Protein AF-0000000075082972 (afdb_homodimer)

Radius of gyration: 26.46 Å; Cα contacts (8 Å, |Δi|>4): 1245; chains: 2; bounding box: 58×91×68 Å

Structure (mmCIF, N/CA/C/O backbone):
data_AF-0000000075082972-model_v1
#
loop_
_entity.id
_entity.type
_entity.pdbx_description
1 polymer 'Serine hydrolase-like protein isoform X2'
#
loop_
_atom_site.group_PDB
_atom_site.id
_atom_site.type_symbol
_atom_site.label_atom_id
_atom_site.label_alt_id
_atom_site.label_comp_id
_atom_site.label_asym_id
_atom_site.label_entity_id
_atom_site.label_seq_id
_atom_site.pdbx_PDB_ins_code
_atom_site.Cartn_x
_atom_site.Cartn_y
_atom_site.Cartn_z
_atom_site.occupancy
_atom_site.B_iso_or_equiv
_atom_site.auth_seq_id
_atom_site.auth_comp_id
_atom_site.auth_asym_id
_atom_site.auth_atom_id
_atom_site.pdbx_PDB_model_num
ATOM 1 N N . MET A 1 1 ? 4.68 -46.594 -18.609 1 27.77 1 MET A N 1
ATOM 2 C CA . MET A 1 1 ? 5.586 -45.719 -17.891 1 27.77 1 MET A CA 1
ATOM 3 C C . MET A 1 1 ? 5.645 -44.344 -18.531 1 27.77 1 MET A C 1
ATOM 5 O O . MET A 1 1 ? 6.328 -44.156 -19.547 1 27.77 1 MET A O 1
ATOM 9 N N . LYS A 1 2 ? 4.516 -43.719 -18.75 1 38.09 2 LYS A N 1
ATOM 10 C CA . LYS A 1 2 ? 4.359 -42.625 -19.703 1 38.09 2 LYS A CA 1
ATOM 11 C C . LYS A 1 2 ? 5.422 -41.562 -19.5 1 38.09 2 LYS A C 1
ATOM 13 O O . LYS A 1 2 ? 5.734 -41.188 -18.359 1 38.09 2 LYS A O 1
ATOM 18 N N . GLY A 1 3 ? 6.414 -41.562 -20.266 1 37.41 3 GLY A N 1
ATOM 19 C CA . GLY A 1 3 ? 7.621 -40.75 -20.172 1 37.41 3 GLY A CA 1
ATOM 20 C C . GLY A 1 3 ? 7.363 -39.344 -19.656 1 37.41 3 GLY A C 1
ATOM 21 O O . GLY A 1 3 ? 6.531 -38.625 -20.203 1 37.41 3 GLY A O 1
ATOM 22 N N . ALA A 1 4 ? 7.23 -39.188 -18.344 1 42.59 4 ALA A N 1
ATOM 23 C CA . ALA A 1 4 ? 7.227 -37.844 -17.812 1 42.59 4 ALA A CA 1
ATOM 24 C C . ALA A 1 4 ? 8.016 -36.906 -18.703 1 42.59 4 ALA A C 1
ATOM 26 O O . ALA A 1 4 ? 9.219 -37.062 -18.906 1 42.59 4 ALA A O 1
ATOM 27 N N . LEU A 1 5 ? 7.562 -36.594 -19.891 1 46.28 5 LEU A N 1
ATOM 28 C CA . LEU A 1 5 ? 8.211 -35.75 -20.891 1 46.28 5 LEU A CA 1
ATOM 29 C C . LEU A 1 5 ? 9.031 -34.656 -20.203 1 46.28 5 LEU A C 1
ATOM 31 O O . LEU A 1 5 ? 8.484 -33.812 -19.453 1 46.28 5 LEU A O 1
ATOM 35 N N . ARG A 1 6 ? 10.211 -35.094 -19.703 1 58.44 6 ARG A N 1
ATOM 36 C CA . ARG A 1 6 ? 11.242 -34.25 -19.109 1 58.44 6 ARG A CA 1
ATOM 37 C C . ARG A 1 6 ? 11.508 -33.031 -20 1 58.44 6 ARG A C 1
ATOM 39 O O . ARG A 1 6 ? 12.164 -33.125 -21.031 1 58.44 6 ARG A O 1
ATOM 46 N N . LEU A 1 7 ? 10.453 -32.125 -20.141 1 69 7 LEU A N 1
ATOM 47 C CA . LEU A 1 7 ? 10.727 -30.906 -20.875 1 69 7 LEU A CA 1
ATOM 48 C C . LEU A 1 7 ? 12.055 -30.297 -20.453 1 69 7 LEU A C 1
ATOM 50 O O . LEU A 1 7 ? 12.445 -30.391 -19.281 1 69 7 LEU A O 1
ATOM 54 N N . LYS A 1 8 ? 12.867 -30.141 -21.469 1 87.38 8 LYS A N 1
ATOM 55 C CA . LYS A 1 8 ? 14.109 -29.422 -21.203 1 87.38 8 LYS A CA 1
ATOM 56 C C . LYS A 1 8 ? 13.852 -28.141 -20.438 1 87.38 8 LYS A C 1
ATOM 58 O O . LYS A 1 8 ? 12.953 -27.359 -20.781 1 87.38 8 LYS A O 1
ATOM 63 N N . GLU A 1 9 ? 14.469 -28.031 -19.344 1 94.94 9 GLU A N 1
ATOM 64 C CA . GLU A 1 9 ? 14.344 -26.859 -18.5 1 94.94 9 GLU A CA 1
ATOM 65 C C . GLU A 1 9 ? 15.336 -25.766 -18.906 1 94.94 9 GLU A C 1
ATOM 67 O O . GLU A 1 9 ? 16.5 -26.062 -19.188 1 94.94 9 GLU A O 1
ATOM 72 N N . GLN A 1 10 ? 14.891 -24.578 -19.094 1 96.44 10 GLN A N 1
ATOM 73 C CA . GLN A 1 10 ? 15.719 -23.422 -19.422 1 96.44 10 GLN A CA 1
ATOM 74 C C . GLN A 1 10 ? 15.562 -22.328 -18.375 1 96.44 10 GLN A C 1
ATOM 76 O O . GLN A 1 10 ? 14.484 -22.141 -17.812 1 96.44 10 GLN A O 1
ATOM 81 N N . GLU A 1 11 ? 16.672 -21.641 -18.156 1 97.31 11 GLU A N 1
ATOM 82 C CA . GLU A 1 11 ? 16.656 -20.5 -17.25 1 97.31 11 GLU A CA 1
ATOM 83 C C . GLU A 1 11 ? 16.625 -19.172 -18.016 1 97.31 11 GLU A C 1
ATOM 85 O O . GLU A 1 11 ? 17.297 -19.031 -19.047 1 97.31 11 GLU A O 1
ATOM 90 N N . TYR A 1 12 ? 15.82 -18.281 -17.562 1 98.25 12 TYR A N 1
ATOM 91 C CA . TYR A 1 12 ? 15.742 -16.953 -18.141 1 98.25 12 TYR A CA 1
ATOM 92 C C . TYR A 1 12 ? 16.047 -15.883 -17.109 1 98.25 12 TYR A C 1
ATOM 94 O O . TYR A 1 12 ? 15.867 -16.109 -15.906 1 98.25 12 TYR A O 1
ATOM 102 N N . SER A 1 13 ? 16.625 -14.828 -17.516 1 98.5 13 SER A N 1
ATOM 103 C CA . SER A 1 13 ? 16.766 -13.586 -16.766 1 98.5 13 SER A CA 1
ATOM 104 C C . SER A 1 13 ? 16.141 -12.414 -17.5 1 98.5 13 SER A C 1
ATOM 106 O O . SER A 1 13 ? 16.594 -12.047 -18.594 1 98.5 13 SER A O 1
ATOM 108 N N . ILE A 1 14 ? 15.125 -11.875 -16.953 1 98.25 14 ILE A N 1
ATOM 109 C CA . ILE A 1 14 ? 14.359 -10.797 -17.562 1 98.25 14 ILE A CA 1
ATOM 110 C C . ILE A 1 14 ? 14.68 -9.477 -16.875 1 98.25 14 ILE A C 1
ATOM 112 O O . ILE A 1 14 ? 14.586 -9.367 -15.648 1 98.25 14 ILE A O 1
ATOM 116 N N . LYS A 1 15 ? 14.992 -8.484 -17.672 1 95.62 15 LYS A N 1
ATOM 117 C CA . LYS A 1 15 ? 15.359 -7.184 -17.109 1 95.62 15 LYS A CA 1
ATOM 118 C C . LYS A 1 15 ? 14.117 -6.383 -16.719 1 95.62 15 LYS A C 1
ATOM 120 O O . LYS A 1 15 ? 13.125 -6.375 -17.453 1 95.62 15 LYS A O 1
ATOM 125 N N . ALA A 1 16 ? 14.164 -5.805 -15.539 1 93.12 16 ALA A N 1
ATOM 126 C CA . ALA A 1 16 ? 13.18 -4.852 -15.047 1 93.12 16 ALA A CA 1
ATOM 127 C C . ALA A 1 16 ? 13.852 -3.637 -14.422 1 93.12 16 ALA A C 1
ATOM 129 O O . ALA A 1 16 ? 15.039 -3.68 -14.094 1 93.12 16 ALA A O 1
ATOM 130 N N . PRO A 1 17 ? 13.156 -2.498 -14.297 1 88.31 17 PRO A N 1
ATOM 131 C CA . PRO A 1 17 ? 13.781 -1.295 -13.742 1 88.31 17 PRO A CA 1
ATOM 132 C C . PRO A 1 17 ? 14.375 -1.523 -12.359 1 88.31 17 PRO A C 1
ATOM 134 O O . PRO A 1 17 ? 15.359 -0.877 -11.992 1 88.31 17 PRO A O 1
ATOM 137 N N . TRP A 1 18 ? 13.844 -2.48 -11.609 1 90.25 18 TRP A N 1
ATOM 138 C CA . TRP A 1 18 ? 14.297 -2.689 -10.242 1 90.25 18 TRP A CA 1
ATOM 139 C C . TRP A 1 18 ? 15.359 -3.779 -10.18 1 90.25 18 TRP A C 1
ATOM 141 O O . TRP A 1 18 ? 15.938 -4.031 -9.117 1 90.25 18 TRP A O 1
ATOM 151 N N . GLY A 1 19 ? 15.547 -4.48 -11.266 1 93.25 19 GLY A N 1
ATOM 152 C CA . GLY A 1 19 ? 16.516 -5.562 -11.273 1 93.25 19 GLY A CA 1
ATOM 153 C C . GLY A 1 19 ? 16.172 -6.676 -12.242 1 93.25 19 GLY A C 1
ATOM 154 O O . GLY A 1 19 ? 15.5 -6.438 -13.25 1 93.25 19 GLY A O 1
ATOM 155 N N . ASN A 1 20 ? 16.672 -7.867 -11.883 1 97.56 20 ASN A N 1
ATOM 156 C CA . ASN A 1 20 ? 16.453 -9.023 -12.75 1 97.56 20 ASN A CA 1
ATOM 157 C C . ASN A 1 20 ? 15.367 -9.938 -12.195 1 97.56 20 ASN A C 1
ATOM 159 O O . ASN A 1 20 ? 15.305 -10.172 -10.984 1 97.56 20 ASN A O 1
ATOM 163 N N . ILE A 1 21 ? 14.547 -10.375 -13.102 1 98.38 21 ILE A N 1
ATOM 164 C CA . ILE A 1 21 ? 13.547 -11.398 -12.805 1 98.38 21 ILE A CA 1
ATOM 165 C C . ILE A 1 21 ? 14.023 -12.742 -13.352 1 98.38 21 ILE A C 1
ATOM 167 O O . ILE A 1 21 ? 14.148 -12.922 -14.562 1 98.38 21 ILE A O 1
ATOM 171 N N . ALA A 1 22 ? 14.273 -13.648 -12.461 1 98.69 22 ALA A N 1
ATOM 172 C CA . ALA A 1 22 ? 14.664 -15 -12.867 1 98.69 22 ALA A CA 1
ATOM 173 C C . ALA A 1 22 ? 13.438 -15.867 -13.117 1 98.69 22 ALA A C 1
ATOM 175 O O . ALA A 1 22 ? 12.383 -15.656 -12.516 1 98.69 22 ALA A O 1
ATOM 176 N N . ALA A 1 23 ? 13.586 -16.828 -14.031 1 98.69 23 ALA A N 1
ATOM 177 C CA . ALA A 1 23 ? 12.477 -17.719 -14.352 1 98.69 23 ALA A CA 1
ATOM 178 C C . ALA A 1 23 ? 12.992 -19.062 -14.859 1 98.69 23 ALA A C 1
ATOM 180 O O . ALA A 1 23 ? 14.109 -19.156 -15.359 1 98.69 23 ALA A O 1
ATOM 181 N N . LEU A 1 24 ? 12.227 -20.062 -14.641 1 98.25 24 LEU A N 1
ATOM 182 C CA . LEU A 1 24 ? 12.406 -21.375 -15.266 1 98.25 24 LEU A CA 1
ATOM 183 C C . LEU A 1 24 ? 11.352 -21.609 -16.359 1 98.25 24 LEU A C 1
ATOM 185 O O . LEU A 1 24 ? 10.188 -21.25 -16.172 1 98.25 24 LEU A O 1
ATOM 189 N N . ALA A 1 25 ? 11.805 -22.219 -17.422 1 98.31 25 ALA A N 1
ATOM 190 C CA . ALA A 1 25 ? 10.867 -22.453 -18.516 1 98.31 25 ALA A CA 1
ATOM 191 C C . ALA A 1 25 ? 10.945 -23.891 -19 1 98.31 25 ALA A C 1
ATOM 193 O O . ALA A 1 25 ? 11.984 -24.547 -18.875 1 98.31 25 ALA A O 1
ATOM 194 N N . TRP A 1 26 ? 9.844 -24.344 -19.531 1 97.56 26 TRP A N 1
ATOM 195 C CA . TRP A 1 26 ? 9.703 -25.672 -20.125 1 97.56 26 TRP A CA 1
ATOM 196 C C . TRP A 1 26 ? 8.867 -25.609 -21.391 1 97.56 26 TRP A C 1
ATOM 198 O O . TRP A 1 26 ? 7.859 -24.906 -21.453 1 97.56 26 TRP A O 1
ATOM 208 N N . GLY A 1 27 ? 9.305 -26.359 -22.469 1 95.81 27 GLY A N 1
ATOM 209 C CA . GLY A 1 27 ? 8.555 -26.406 -23.703 1 95.81 27 GLY A CA 1
ATOM 210 C C . GLY A 1 27 ? 9.094 -25.469 -24.781 1 95.81 27 GLY A C 1
ATOM 211 O O . GLY A 1 27 ? 10.094 -24.781 -24.562 1 95.81 27 GLY A O 1
ATOM 212 N N . ASP A 1 28 ? 8.469 -25.453 -25.938 1 94.94 28 ASP A N 1
ATOM 213 C CA . ASP A 1 28 ? 8.844 -24.641 -27.078 1 94.94 28 ASP A CA 1
ATOM 214 C C . ASP A 1 28 ? 8.344 -23.203 -26.906 1 94.94 28 ASP A C 1
ATOM 216 O O . ASP A 1 28 ? 7.148 -22.969 -26.734 1 94.94 28 ASP A O 1
ATOM 220 N N . PRO A 1 29 ? 9.242 -22.266 -27 1 95.25 29 PRO A N 1
ATOM 221 C CA . PRO A 1 29 ? 8.852 -20.859 -26.812 1 95.25 29 PRO A CA 1
ATOM 222 C C . PRO A 1 29 ? 7.832 -20.391 -27.844 1 95.25 29 PRO A C 1
ATOM 224 O O . PRO A 1 29 ? 7.219 -19.328 -27.672 1 95.25 29 PRO A O 1
ATOM 227 N N . SER A 1 30 ? 7.684 -21.094 -28.922 1 95.75 30 SER A N 1
ATOM 228 C CA . SER A 1 30 ? 6.711 -20.719 -29.938 1 95.75 30 SER A CA 1
ATOM 229 C C . SER A 1 30 ? 5.309 -21.188 -29.562 1 95.75 30 SER A C 1
ATOM 231 O O . SER A 1 30 ? 4.324 -20.766 -30.172 1 95.75 30 SER A O 1
ATOM 233 N N . ASN A 1 31 ? 5.227 -22.078 -28.562 1 96.19 31 ASN A N 1
ATOM 234 C CA . ASN A 1 31 ? 3.93 -22.562 -28.078 1 96.19 31 ASN A CA 1
ATOM 235 C C . ASN A 1 31 ? 3.203 -21.484 -27.281 1 96.19 31 ASN A C 1
ATOM 237 O O . ASN A 1 31 ? 3.816 -20.516 -26.828 1 96.19 31 ASN A O 1
ATOM 241 N N . PRO A 1 32 ? 1.854 -21.625 -27.141 1 97.06 32 PRO A N 1
ATOM 242 C CA . PRO A 1 32 ? 1.126 -20.672 -26.297 1 97.06 32 PRO A CA 1
ATOM 243 C C . PRO A 1 32 ? 1.699 -20.562 -24.875 1 97.06 32 PRO A C 1
ATOM 245 O O . PRO A 1 32 ? 1.975 -21.594 -24.25 1 97.06 32 PRO A O 1
ATOM 248 N N . PRO A 1 33 ? 1.915 -19.406 -24.453 1 98.25 33 PRO A N 1
ATOM 249 C CA . PRO A 1 33 ? 2.619 -19.219 -23.172 1 98.25 33 PRO A CA 1
ATOM 250 C C . PRO A 1 33 ? 1.703 -19.391 -21.969 1 98.25 33 PRO A C 1
ATOM 252 O O . PRO A 1 33 ? 0.535 -19 -22.016 1 98.25 33 PRO A O 1
ATOM 255 N N . VAL A 1 34 ? 2.234 -19.969 -20.906 1 98.69 34 VAL A N 1
ATOM 256 C CA . VAL A 1 34 ? 1.64 -20.078 -19.578 1 98.69 34 VAL A CA 1
ATOM 257 C C . VAL A 1 34 ? 2.586 -19.484 -18.531 1 98.69 34 VAL A C 1
ATOM 259 O O . VAL A 1 34 ? 3.713 -19.969 -18.359 1 98.69 34 VAL A O 1
ATOM 262 N N . ILE A 1 35 ? 2.195 -18.422 -17.844 1 98.94 35 ILE A N 1
ATOM 263 C CA . ILE A 1 35 ? 2.98 -17.891 -16.734 1 98.94 35 ILE A CA 1
ATOM 264 C C . ILE A 1 35 ? 2.576 -18.578 -15.438 1 98.94 35 ILE A C 1
ATOM 266 O O . ILE A 1 35 ? 1.387 -18.688 -15.125 1 98.94 35 ILE A O 1
ATOM 270 N N . LEU A 1 36 ? 3.543 -19.094 -14.742 1 98.94 36 LEU A N 1
ATOM 271 C CA . LEU A 1 36 ? 3.338 -19.641 -13.406 1 98.94 36 LEU A CA 1
ATOM 272 C C . LEU A 1 36 ? 3.934 -18.734 -12.344 1 98.94 36 LEU A C 1
ATOM 274 O O . LEU A 1 36 ? 5.086 -18.297 -12.453 1 98.94 36 LEU A O 1
ATOM 278 N N . CYS A 1 37 ? 3.135 -18.391 -11.375 1 98.88 37 CYS A N 1
ATOM 279 C CA . CYS A 1 37 ? 3.537 -17.453 -10.32 1 98.88 37 CYS A CA 1
ATOM 280 C C . CYS A 1 37 ? 3.361 -18.078 -8.945 1 98.88 37 CYS A C 1
ATOM 282 O O . CYS A 1 37 ? 2.246 -18.422 -8.555 1 98.88 37 CYS A O 1
ATOM 284 N N . HIS A 1 38 ? 4.434 -18.141 -8.164 1 98.38 38 HIS A N 1
ATOM 285 C CA . HIS A 1 38 ? 4.461 -18.859 -6.895 1 98.38 38 HIS A CA 1
ATOM 286 C C . HIS A 1 38 ? 3.996 -17.969 -5.746 1 98.38 38 HIS A C 1
ATOM 288 O O . HIS A 1 38 ? 3.695 -16.797 -5.949 1 98.38 38 HIS A O 1
ATOM 294 N N . GLY A 1 39 ? 3.865 -18.578 -4.555 1 96.88 39 GLY A N 1
ATOM 295 C CA . GLY A 1 39 ? 3.445 -17.875 -3.354 1 96.88 39 GLY A CA 1
ATOM 296 C C . GLY A 1 39 ? 4.605 -17.297 -2.562 1 96.88 39 GLY A C 1
ATOM 297 O O . GLY A 1 39 ? 5.73 -17.219 -3.066 1 96.88 39 GLY A O 1
ATOM 298 N N . LYS A 1 40 ? 4.301 -16.844 -1.358 1 93.94 40 LYS A N 1
ATOM 299 C CA . LYS A 1 40 ? 5.293 -16.234 -0.479 1 93.94 40 LYS A CA 1
ATOM 300 C C . LYS A 1 40 ? 6.41 -17.219 -0.143 1 93.94 40 LYS A C 1
ATOM 302 O O . LYS A 1 40 ? 6.152 -18.391 0.141 1 93.94 40 LYS A O 1
ATOM 307 N N . LEU A 1 41 ? 7.648 -16.719 -0.149 1 93.5 41 LEU A N 1
ATOM 308 C CA . LEU A 1 41 ? 8.828 -17.453 0.303 1 93.5 41 LEU A CA 1
ATOM 309 C C . LEU A 1 41 ? 8.992 -18.75 -0.473 1 93.5 41 LEU A C 1
ATOM 311 O O . LEU A 1 41 ? 9.312 -19.781 0.109 1 93.5 41 LEU A O 1
ATOM 315 N N . ASP A 1 42 ? 8.656 -18.688 -1.693 1 96.19 42 ASP A N 1
ATOM 316 C CA . ASP A 1 42 ? 8.727 -19.812 -2.613 1 96.19 42 ASP A CA 1
ATOM 317 C C . ASP A 1 42 ? 9.617 -19.5 -3.811 1 96.19 42 ASP A C 1
ATOM 319 O O . ASP A 1 42 ? 10.422 -18.562 -3.764 1 96.19 42 ASP A O 1
ATOM 323 N N . ALA A 1 43 ? 9.609 -20.438 -4.781 1 97.44 43 ALA A N 1
ATOM 324 C CA . ALA A 1 43 ? 10.445 -20.266 -5.965 1 97.44 43 ALA A CA 1
ATOM 325 C C . ALA A 1 43 ? 9.812 -20.906 -7.191 1 97.44 43 ALA A C 1
ATOM 327 O O . ALA A 1 43 ? 8.914 -21.75 -7.062 1 97.44 43 ALA A O 1
ATOM 328 N N . SER A 1 44 ? 10.289 -20.453 -8.305 1 98.12 44 SER A N 1
ATOM 329 C CA . SER A 1 44 ? 9.773 -20.938 -9.578 1 98.12 44 SER A CA 1
ATOM 330 C C . SER A 1 44 ? 9.883 -22.453 -9.688 1 98.12 44 SER A C 1
ATOM 332 O O . SER A 1 44 ? 9.039 -23.109 -10.305 1 98.12 44 SER A O 1
ATOM 334 N N . SER A 1 45 ? 10.875 -23.031 -9.039 1 97.38 45 SER A N 1
ATOM 335 C CA . SER A 1 45 ? 11.148 -24.469 -9.141 1 97.38 45 SER A CA 1
ATOM 336 C C . SER A 1 45 ? 10.07 -25.281 -8.43 1 97.38 45 SER A C 1
ATOM 338 O O . SER A 1 45 ? 9.961 -26.5 -8.648 1 97.38 45 SER A O 1
ATOM 340 N N . GLY A 1 46 ? 9.305 -24.625 -7.629 1 96.75 46 GLY A N 1
ATOM 341 C CA . GLY A 1 46 ? 8.219 -25.297 -6.938 1 96.75 46 GLY A CA 1
ATOM 342 C C . GLY A 1 46 ? 7.152 -25.828 -7.875 1 96.75 46 GLY A C 1
ATOM 343 O O . GLY A 1 46 ? 6.379 -26.719 -7.512 1 96.75 46 GLY A O 1
ATOM 344 N N . PHE A 1 47 ? 7.09 -25.375 -9.094 1 97.81 47 PHE A N 1
ATOM 345 C CA . PHE A 1 47 ? 6.059 -25.781 -10.039 1 97.81 47 PHE A CA 1
ATOM 346 C C . PHE A 1 47 ? 6.516 -26.969 -10.859 1 97.81 47 PHE A C 1
ATOM 348 O O . PHE A 1 47 ? 5.738 -27.531 -11.633 1 97.81 47 PHE A O 1
ATOM 355 N N . ARG A 1 48 ? 7.781 -27.5 -10.688 1 96.25 48 ARG A N 1
ATOM 356 C CA . ARG A 1 48 ? 8.336 -28.609 -11.453 1 96.25 48 ARG A CA 1
ATOM 357 C C . ARG A 1 48 ? 7.418 -29.828 -11.398 1 96.25 48 ARG A C 1
ATOM 359 O O . ARG A 1 48 ? 7.047 -30.391 -12.43 1 96.25 48 ARG A O 1
ATOM 366 N N . PRO A 1 49 ? 7.016 -30.172 -10.188 1 96.38 49 PRO A N 1
ATOM 367 C CA . PRO A 1 49 ? 6.176 -31.359 -10.125 1 96.38 49 PRO A CA 1
ATOM 368 C C . PRO A 1 49 ? 4.879 -31.219 -10.914 1 96.38 49 PRO A C 1
ATOM 370 O O . PRO A 1 49 ? 4.465 -32.156 -11.609 1 96.38 49 PRO A O 1
ATOM 373 N N . LEU A 1 50 ? 4.25 -30.078 -10.859 1 97.81 50 LEU A N 1
ATOM 374 C CA . LEU A 1 50 ? 2.996 -29.859 -11.57 1 97.81 50 LEU A CA 1
ATOM 375 C C . LEU A 1 50 ? 3.229 -29.797 -13.078 1 97.81 50 LEU A C 1
ATOM 377 O O . LEU A 1 50 ? 2.537 -30.469 -13.844 1 97.81 50 LEU A O 1
ATOM 381 N N . VAL A 1 51 ? 4.184 -29 -13.5 1 97.5 51 VAL A N 1
ATOM 382 C CA . VAL A 1 51 ? 4.461 -28.797 -14.914 1 97.5 51 VAL A CA 1
ATOM 383 C C . VAL A 1 51 ? 4.785 -30.125 -15.586 1 97.5 51 VAL A C 1
ATOM 385 O O . VAL A 1 51 ? 4.414 -30.359 -16.734 1 97.5 51 VAL A O 1
ATOM 388 N N . SER A 1 52 ? 5.43 -31.047 -14.867 1 95.5 52 SER A N 1
ATOM 389 C CA . SER A 1 52 ? 5.828 -32.344 -15.414 1 95.5 52 SER A CA 1
ATOM 390 C C . SER A 1 52 ? 4.613 -33.188 -15.797 1 95.5 52 SER A C 1
ATOM 392 O O . SER A 1 52 ? 4.734 -34.156 -16.547 1 95.5 52 SER A O 1
ATOM 394 N N . ARG A 1 53 ? 3.455 -32.75 -15.352 1 96.75 53 ARG A N 1
ATOM 395 C CA . ARG A 1 53 ? 2.24 -33.531 -15.586 1 96.75 53 ARG A CA 1
ATOM 396 C C . ARG A 1 53 ? 1.299 -32.781 -16.531 1 96.75 53 ARG A C 1
ATOM 398 O O . ARG A 1 53 ? 0.226 -33.281 -16.875 1 96.75 53 ARG A O 1
ATOM 405 N N . LEU A 1 54 ? 1.681 -31.594 -17 1 97.38 54 LEU A N 1
ATOM 406 C CA . LEU A 1 54 ? 0.816 -30.766 -17.828 1 97.38 54 LEU A CA 1
ATOM 407 C C . LEU A 1 54 ? 1.1 -30.984 -19.297 1 97.38 54 LEU A C 1
ATOM 409 O O . LEU A 1 54 ? 2.121 -31.578 -19.656 1 97.38 54 LEU A O 1
ATOM 413 N N . PRO A 1 55 ? 0.216 -30.547 -20.188 1 96.31 55 PRO A N 1
ATOM 414 C CA . PRO A 1 55 ? 0.378 -30.766 -21.625 1 96.31 55 PRO A CA 1
ATOM 415 C C . PRO A 1 55 ? 1.657 -30.156 -22.172 1 96.31 55 PRO A C 1
ATOM 417 O O . PRO A 1 55 ? 2.049 -29.062 -21.766 1 96.31 55 PRO A O 1
ATOM 420 N N . THR A 1 56 ? 2.25 -30.766 -23.172 1 95 56 THR A N 1
ATOM 421 C CA . THR A 1 56 ? 3.539 -30.328 -23.703 1 95 56 THR A CA 1
ATOM 422 C C . THR A 1 56 ? 3.348 -29.312 -24.828 1 95 56 THR A C 1
ATOM 424 O O . THR A 1 56 ? 4.324 -28.797 -25.375 1 95 56 THR A O 1
ATOM 427 N N . CYS A 1 57 ? 2.141 -29.016 -25.125 1 95.25 57 CYS A N 1
ATOM 428 C CA . CYS A 1 57 ? 1.868 -28.109 -26.234 1 95.25 57 CYS A CA 1
ATOM 429 C C . CYS A 1 57 ? 1.854 -26.656 -25.75 1 95.25 57 CYS A C 1
ATOM 431 O O . CYS A 1 57 ? 1.366 -25.766 -26.469 1 95.25 57 CYS A O 1
ATOM 433 N N . PHE A 1 58 ? 2.312 -26.422 -24.578 1 96.88 58 PHE A N 1
ATOM 434 C CA . PHE A 1 58 ? 2.42 -25.062 -24.047 1 96.88 58 PHE A CA 1
ATOM 435 C C . PHE A 1 58 ? 3.871 -24.719 -23.734 1 96.88 58 PHE A C 1
ATOM 437 O O . PHE A 1 58 ? 4.727 -25.609 -23.672 1 96.88 58 PHE A O 1
ATOM 444 N N . PHE A 1 59 ? 4.148 -23.422 -23.672 1 97.38 59 PHE A N 1
ATOM 445 C CA . PHE A 1 59 ? 5.387 -22.891 -23.125 1 97.38 59 PHE A CA 1
ATOM 446 C C . PHE A 1 59 ? 5.168 -22.391 -21.703 1 97.38 59 PHE A C 1
ATOM 448 O O . PHE A 1 59 ? 4.516 -21.375 -21.484 1 97.38 59 PHE A O 1
ATOM 455 N N . TYR A 1 60 ? 5.734 -23.172 -20.75 1 98.44 60 TYR A N 1
ATOM 456 C CA . TYR A 1 60 ? 5.566 -22.844 -19.344 1 98.44 60 TYR A CA 1
ATOM 457 C C . TYR A 1 60 ? 6.715 -21.969 -18.859 1 98.44 60 TYR A C 1
ATOM 459 O O . TYR A 1 60 ? 7.883 -22.328 -19.016 1 98.44 60 TYR A O 1
ATOM 467 N N . LEU A 1 61 ? 6.395 -20.812 -18.359 1 98.81 61 LEU A N 1
ATOM 468 C CA . LEU A 1 61 ? 7.375 -19.938 -17.734 1 98.81 61 LEU A CA 1
ATOM 469 C C . LEU A 1 61 ? 7.027 -19.688 -16.266 1 98.81 61 LEU A C 1
ATOM 471 O O . LEU A 1 61 ? 6.066 -18.969 -15.977 1 98.81 61 LEU A O 1
ATOM 475 N N . SER A 1 62 ? 7.82 -20.266 -15.391 1 98.75 62 SER A N 1
ATOM 476 C CA . SER A 1 62 ? 7.668 -20.047 -13.953 1 98.75 62 SER A CA 1
ATOM 477 C C . SER A 1 62 ? 8.609 -18.953 -13.453 1 98.75 62 SER A C 1
ATOM 479 O O . SER A 1 62 ? 9.828 -19.109 -13.516 1 98.75 62 SER A O 1
ATOM 481 N N . ILE A 1 63 ? 8.07 -17.922 -12.922 1 98.88 63 ILE A N 1
ATOM 482 C CA . ILE A 1 63 ? 8.906 -16.781 -12.547 1 98.88 63 ILE A CA 1
ATOM 483 C C . ILE A 1 63 ? 9.234 -16.844 -11.055 1 98.88 63 ILE A C 1
ATOM 485 O O . ILE A 1 63 ? 8.461 -17.391 -10.266 1 98.88 63 ILE A O 1
ATOM 489 N N . ASP A 1 64 ? 10.422 -16.359 -10.703 1 98.69 64 ASP A N 1
ATOM 490 C CA . ASP A 1 64 ? 10.695 -15.969 -9.32 1 98.69 64 ASP A CA 1
ATOM 491 C C . ASP A 1 64 ? 10.227 -14.539 -9.055 1 98.69 64 ASP A C 1
ATOM 493 O O . ASP A 1 64 ? 10.734 -13.594 -9.656 1 98.69 64 ASP A O 1
ATOM 497 N N . LEU A 1 65 ? 9.289 -14.398 -8.195 1 98.31 65 LEU A N 1
ATOM 498 C CA . LEU A 1 65 ? 8.875 -13.055 -7.801 1 98.31 65 LEU A CA 1
ATOM 499 C C . LEU A 1 65 ? 10.039 -12.273 -7.207 1 98.31 65 LEU A C 1
ATOM 501 O O . LEU A 1 65 ? 10.914 -12.852 -6.555 1 98.31 65 LEU A O 1
ATOM 505 N N . PRO A 1 66 ? 10.023 -10.945 -7.406 1 96.25 66 PRO A N 1
ATOM 506 C CA . PRO A 1 66 ? 11.031 -10.164 -6.695 1 96.25 66 PRO A CA 1
ATOM 507 C C . PRO A 1 66 ? 11.109 -10.5 -5.211 1 96.25 66 PRO A C 1
ATOM 509 O O . PRO A 1 66 ? 10.078 -10.609 -4.543 1 96.25 66 PRO A O 1
ATOM 512 N N . GLY A 1 67 ? 12.344 -10.688 -4.785 1 95 67 GLY A N 1
ATOM 513 C CA . GLY A 1 67 ? 12.531 -11.023 -3.381 1 95 67 GLY A CA 1
ATOM 514 C C . GLY A 1 67 ? 12.477 -12.523 -3.117 1 95 67 GLY A C 1
ATOM 515 O O . GLY A 1 67 ? 12.602 -12.953 -1.971 1 95 67 GLY A O 1
ATOM 516 N N . ASN A 1 68 ? 12.312 -13.305 -4.148 1 96.56 68 ASN A N 1
ATOM 517 C CA . ASN A 1 68 ? 12.266 -14.758 -4.027 1 96.56 68 ASN A CA 1
ATOM 518 C C . ASN A 1 68 ? 13.164 -15.438 -5.059 1 96.56 68 ASN A C 1
ATOM 520 O O . ASN A 1 68 ? 13.484 -14.844 -6.09 1 96.56 68 ASN A O 1
ATOM 524 N N . GLY A 1 69 ? 13.523 -16.672 -4.719 1 96.5 69 GLY A N 1
ATOM 525 C CA . GLY A 1 69 ? 14.328 -17.438 -5.656 1 96.5 69 GLY A CA 1
ATOM 526 C C . GLY A 1 69 ? 15.609 -16.734 -6.059 1 96.5 69 GLY A C 1
ATOM 527 O O . GLY A 1 69 ? 16.375 -16.297 -5.199 1 96.5 69 GLY A O 1
ATOM 528 N N . LYS A 1 70 ? 15.758 -16.625 -7.375 1 97.31 70 LYS A N 1
ATOM 529 C CA . LYS A 1 70 ? 17 -16.047 -7.887 1 97.31 70 LYS A CA 1
ATOM 530 C C . LYS A 1 70 ? 16.75 -14.648 -8.453 1 97.31 70 LYS A C 1
ATOM 532 O O . LYS A 1 70 ? 17.656 -14.062 -9.062 1 97.31 70 LYS A O 1
ATOM 537 N N . SER A 1 71 ? 15.531 -14.148 -8.266 1 97.69 71 SER A N 1
ATOM 538 C CA . SER A 1 71 ? 15.234 -12.773 -8.672 1 97.69 71 SER A CA 1
ATOM 539 C C . SER A 1 71 ? 15.844 -11.773 -7.699 1 97.69 71 SER A C 1
ATOM 541 O O . SER A 1 71 ? 16 -12.062 -6.512 1 97.69 71 SER A O 1
ATOM 543 N N . ASP A 1 72 ? 16.141 -10.617 -8.234 1 95.44 72 ASP A N 1
ATOM 544 C CA . ASP A 1 72 ? 16.547 -9.523 -7.359 1 95.44 72 ASP A CA 1
ATOM 545 C C . ASP A 1 72 ? 15.406 -9.078 -6.453 1 95.44 72 ASP A C 1
ATOM 547 O O . ASP A 1 72 ? 14.234 -9.219 -6.809 1 95.44 72 ASP A O 1
ATOM 551 N N . HIS A 1 73 ? 15.836 -8.609 -5.273 1 93.31 73 HIS A N 1
ATOM 552 C CA . HIS A 1 73 ? 14.859 -7.957 -4.406 1 93.31 73 HIS A CA 1
ATOM 553 C C . HIS A 1 73 ? 14.438 -6.605 -4.973 1 93.31 73 HIS A C 1
ATOM 555 O O . HIS A 1 73 ? 15.188 -5.984 -5.73 1 93.31 73 HIS A O 1
ATOM 561 N N . LEU A 1 74 ? 13.188 -6.176 -4.645 1 90 74 LEU A N 1
ATOM 562 C CA . LEU A 1 74 ? 12.922 -4.75 -4.832 1 90 74 LEU A CA 1
ATOM 563 C C . LEU A 1 74 ? 13.867 -3.91 -3.979 1 90 74 LEU A C 1
ATOM 565 O O . LEU A 1 74 ? 14.414 -4.398 -2.984 1 90 74 LEU A O 1
ATOM 569 N N . PRO A 1 75 ? 14.062 -2.709 -4.391 1 86.44 75 PRO A N 1
ATOM 570 C CA . PRO A 1 75 ? 14.961 -1.861 -3.607 1 86.44 75 PRO A CA 1
ATOM 571 C C . PRO A 1 75 ? 14.562 -1.769 -2.139 1 86.44 75 PRO A C 1
ATOM 573 O O . PRO A 1 75 ? 13.367 -1.757 -1.82 1 86.44 75 PRO A O 1
ATOM 576 N N . LYS A 1 76 ? 15.516 -1.599 -1.269 1 82.88 76 LYS A N 1
ATOM 577 C CA . LYS A 1 76 ? 15.328 -1.649 0.178 1 82.88 76 LYS A CA 1
ATOM 578 C C . LYS A 1 76 ? 14.547 -0.435 0.674 1 82.88 76 LYS A C 1
ATOM 580 O O . LYS A 1 76 ? 14.516 0.604 0.01 1 82.88 76 LYS A O 1
ATOM 585 N N . GLY A 1 77 ? 13.938 -0.64 1.944 1 79.25 77 GLY A N 1
ATOM 586 C CA . GLY A 1 77 ? 13.391 0.507 2.652 1 79.25 77 GLY A CA 1
ATOM 587 C C . GLY A 1 77 ? 11.883 0.446 2.814 1 79.25 77 GLY A C 1
ATOM 588 O O . GLY A 1 77 ? 11.375 0.348 3.934 1 79.25 77 GLY A O 1
ATOM 589 N N . VAL A 1 78 ? 11.156 0.434 1.691 1 82.38 78 VAL A N 1
ATOM 590 C CA . VAL A 1 78 ? 9.703 0.492 1.784 1 82.38 78 VAL A CA 1
ATOM 591 C C . VAL A 1 78 ? 9.117 -0.914 1.657 1 82.38 78 VAL A C 1
ATOM 593 O O . VAL A 1 78 ? 9.664 -1.758 0.942 1 82.38 78 VAL A O 1
ATOM 596 N N . ARG A 1 79 ? 8.023 -1.18 2.377 1 84.94 79 ARG A N 1
ATOM 597 C CA . ARG A 1 79 ? 7.371 -2.484 2.373 1 84.94 79 ARG A CA 1
ATOM 598 C C . ARG A 1 79 ? 6.84 -2.824 0.984 1 84.94 79 ARG A C 1
ATOM 600 O O . ARG A 1 79 ? 6.637 -1.935 0.156 1 84.94 79 ARG A O 1
ATOM 607 N N . TYR A 1 80 ? 6.508 -4.312 0.915 1 84.94 80 TYR A N 1
ATOM 608 C CA . TYR A 1 80 ? 5.855 -4.859 -0.269 1 84.94 80 TYR A CA 1
ATOM 609 C C . TYR A 1 80 ? 4.344 -4.883 -0.097 1 84.94 80 TYR A C 1
ATOM 611 O O . TYR A 1 80 ? 3.838 -5.246 0.967 1 84.94 80 TYR A O 1
ATOM 619 N N . THR A 1 81 ? 3.711 -4.406 -1.114 1 91.5 81 THR A N 1
ATOM 620 C CA . THR A 1 81 ? 2.307 -4.793 -1.227 1 91.5 81 THR A CA 1
ATOM 621 C C . THR A 1 81 ? 2.092 -5.707 -2.43 1 91.5 81 THR A C 1
ATOM 623 O O . THR A 1 81 ? 2.963 -5.816 -3.295 1 91.5 81 THR A O 1
ATOM 626 N N . VAL A 1 82 ? 0.987 -6.375 -2.453 1 95.69 82 VAL A N 1
ATOM 627 C CA . VAL A 1 82 ? 0.649 -7.242 -3.576 1 95.69 82 VAL A CA 1
ATOM 628 C C . VAL A 1 82 ? 0.658 -6.438 -4.871 1 95.69 82 VAL A C 1
ATOM 630 O O . VAL A 1 82 ? 1.064 -6.941 -5.922 1 95.69 82 VAL A O 1
ATOM 633 N N . VAL A 1 83 ? 0.283 -5.195 -4.824 1 94.56 83 VAL A N 1
ATOM 634 C CA . VAL A 1 83 ? 0.193 -4.336 -6 1 94.56 83 VAL A CA 1
ATOM 635 C C . VAL A 1 83 ? 1.592 -4.059 -6.547 1 94.56 83 VAL A C 1
ATOM 637 O O . VAL A 1 83 ? 1.779 -3.945 -7.762 1 94.56 83 VAL A O 1
ATOM 640 N N . ASP A 1 84 ? 2.566 -4.008 -5.699 1 92.81 84 ASP A N 1
ATOM 641 C CA . ASP A 1 84 ? 3.941 -3.713 -6.086 1 92.81 84 ASP A CA 1
ATOM 642 C C . ASP A 1 84 ? 4.543 -4.859 -6.895 1 92.81 84 ASP A C 1
ATOM 644 O O . ASP A 1 84 ? 5.582 -4.695 -7.539 1 92.81 84 ASP A O 1
ATOM 648 N N . LEU A 1 85 ? 3.912 -6.004 -6.855 1 95.56 85 LEU A N 1
ATOM 649 C CA . LEU A 1 85 ? 4.457 -7.176 -7.531 1 95.56 85 LEU A CA 1
ATOM 650 C C . LEU A 1 85 ? 3.797 -7.375 -8.891 1 95.56 85 LEU A C 1
ATOM 652 O O . LEU A 1 85 ? 4.285 -8.148 -9.719 1 95.56 85 LEU A O 1
ATOM 656 N N . VAL A 1 86 ? 2.746 -6.637 -9.18 1 96.56 86 VAL A N 1
ATOM 657 C CA . VAL A 1 86 ? 1.958 -6.789 -10.398 1 96.56 86 VAL A CA 1
ATOM 658 C C . VAL A 1 86 ? 2.807 -6.426 -11.617 1 96.56 86 VAL A C 1
ATOM 660 O O . VAL A 1 86 ? 2.756 -7.102 -12.641 1 96.56 86 VAL A O 1
ATOM 663 N N . PRO A 1 87 ? 3.709 -5.414 -11.562 1 94.88 87 PRO A N 1
ATOM 664 C CA . PRO A 1 87 ? 4.531 -5.047 -12.719 1 94.88 87 PRO A CA 1
ATOM 665 C C . PRO A 1 87 ? 5.469 -6.172 -13.156 1 94.88 87 PRO A C 1
ATOM 667 O O . PRO A 1 87 ? 5.957 -6.168 -14.289 1 94.88 87 PRO A O 1
ATOM 670 N N . THR A 1 88 ? 5.715 -7.125 -12.266 1 96.75 88 THR A N 1
ATOM 671 C CA . THR A 1 88 ? 6.535 -8.273 -12.641 1 96.75 88 THR A CA 1
ATOM 672 C C . THR A 1 88 ? 5.934 -9 -13.844 1 96.75 88 THR A C 1
ATOM 674 O O . THR A 1 88 ? 6.648 -9.344 -14.789 1 96.75 88 THR A O 1
ATOM 677 N N . ILE A 1 89 ? 4.625 -9.172 -13.82 1 98.06 89 ILE A N 1
ATOM 678 C CA . ILE A 1 89 ? 3.936 -9.859 -14.906 1 98.06 89 ILE A CA 1
ATOM 679 C C . ILE A 1 89 ? 4.023 -9.023 -16.188 1 98.06 89 ILE A C 1
ATOM 681 O O . ILE A 1 89 ? 4.211 -9.562 -17.281 1 98.06 89 ILE A O 1
ATOM 685 N N . VAL A 1 90 ? 3.938 -7.699 -16.047 1 96.31 90 VAL A N 1
ATOM 686 C CA . VAL A 1 90 ? 4.027 -6.789 -17.172 1 96.31 90 VAL A CA 1
ATOM 687 C C . VAL A 1 90 ? 5.398 -6.926 -17.844 1 96.31 90 VAL A C 1
ATOM 689 O O . VAL A 1 90 ? 5.488 -7.055 -19.062 1 96.31 90 VAL A O 1
ATOM 692 N N . LYS A 1 91 ? 6.441 -6.957 -17.047 1 96.44 91 LYS A N 1
ATOM 693 C CA . LYS A 1 91 ? 7.801 -7.016 -17.578 1 96.44 91 LYS A CA 1
ATOM 694 C C . LYS A 1 91 ? 8.062 -8.359 -18.266 1 96.44 91 LYS A C 1
ATOM 696 O O . LYS A 1 91 ? 8.758 -8.414 -19.281 1 96.44 91 LYS A O 1
ATOM 701 N N . VAL A 1 92 ? 7.504 -9.391 -17.672 1 98.12 92 VAL A N 1
ATOM 702 C CA . VAL A 1 92 ? 7.645 -10.711 -18.266 1 98.12 92 VAL A CA 1
ATOM 703 C C . VAL A 1 92 ? 6.957 -10.742 -19.641 1 98.12 92 VAL A C 1
ATOM 705 O O . VAL A 1 92 ? 7.555 -11.156 -20.625 1 98.12 92 VAL A O 1
ATOM 708 N N . LYS A 1 93 ? 5.715 -10.32 -19.641 1 97.38 93 LYS A N 1
ATOM 709 C CA . LYS A 1 93 ? 4.945 -10.266 -20.891 1 97.38 93 LYS A CA 1
ATOM 710 C C . LYS A 1 93 ? 5.668 -9.445 -21.938 1 97.38 93 LYS A C 1
ATOM 712 O O . LYS A 1 93 ? 5.75 -9.852 -23.109 1 97.38 93 LYS A O 1
ATOM 717 N N . ASP A 1 94 ? 6.203 -8.289 -21.562 1 96 94 ASP A N 1
ATOM 718 C CA . ASP A 1 94 ? 6.895 -7.387 -22.484 1 96 94 ASP A CA 1
ATOM 719 C C . ASP A 1 94 ? 8.164 -8.031 -23.031 1 96 94 ASP A C 1
ATOM 721 O O . ASP A 1 94 ? 8.477 -7.898 -24.219 1 96 94 ASP A O 1
ATOM 725 N N . HIS A 1 95 ? 8.875 -8.68 -22.188 1 97.44 95 HIS A N 1
ATOM 726 C CA . HIS A 1 95 ? 10.133 -9.32 -22.578 1 97.44 95 HIS A CA 1
ATOM 727 C C . HIS A 1 95 ? 9.914 -10.328 -23.703 1 97.44 95 HIS A C 1
ATOM 729 O O . HIS A 1 95 ? 10.672 -10.359 -24.672 1 97.44 95 HIS A O 1
ATOM 735 N N . PHE A 1 96 ? 8.875 -11.117 -23.609 1 98.19 96 PHE A N 1
ATOM 736 C CA . PHE A 1 96 ? 8.625 -12.188 -24.562 1 98.19 96 PHE A CA 1
ATOM 737 C C . PHE A 1 96 ? 7.699 -11.711 -25.672 1 98.19 96 PHE A C 1
ATOM 739 O O . PHE A 1 96 ? 7.371 -12.477 -26.594 1 98.19 96 PHE A O 1
ATOM 746 N N . LYS A 1 97 ? 7.203 -10.445 -25.547 1 97.88 97 LYS A N 1
ATOM 747 C CA . LYS A 1 97 ? 6.297 -9.836 -26.516 1 97.88 97 LYS A CA 1
ATOM 748 C C . LYS A 1 97 ? 5.02 -10.656 -26.656 1 97.88 97 LYS A C 1
ATOM 750 O O . LYS A 1 97 ? 4.562 -10.914 -27.781 1 97.88 97 LYS A O 1
ATOM 755 N N . TRP A 1 98 ? 4.562 -11.125 -25.531 1 98.19 98 TRP A N 1
ATOM 756 C CA . TRP A 1 98 ? 3.309 -11.867 -25.531 1 98.19 98 TRP A CA 1
ATOM 757 C C . TRP A 1 98 ? 2.113 -10.922 -25.547 1 98.19 98 TRP A C 1
ATOM 759 O O . TRP A 1 98 ? 2.088 -9.93 -24.812 1 98.19 98 TRP A O 1
ATOM 769 N N . ASP A 1 99 ? 1.207 -11.156 -26.391 1 96.81 99 ASP A N 1
ATOM 770 C CA . ASP A 1 99 ? -0.059 -10.43 -26.359 1 96.81 99 ASP A CA 1
ATOM 771 C C . ASP A 1 99 ? -1.016 -11.031 -25.328 1 96.81 99 ASP A C 1
ATOM 773 O O . ASP A 1 99 ? -1.623 -10.312 -24.531 1 96.81 99 ASP A O 1
ATOM 777 N N . LYS A 1 100 ? -1.125 -12.375 -25.375 1 97.44 100 LYS A N 1
ATOM 778 C CA . LYS A 1 100 ? -1.998 -13.133 -24.484 1 97.44 100 LYS A CA 1
ATOM 779 C C . LYS A 1 100 ? -1.248 -14.289 -23.844 1 97.44 100 LYS A C 1
ATOM 781 O O . LYS A 1 100 ? -0.259 -14.781 -24.391 1 97.44 100 LYS A O 1
ATOM 786 N N . PHE A 1 101 ? -1.733 -14.719 -22.719 1 98.44 101 PHE A N 1
ATOM 787 C CA . PHE A 1 101 ? -1.14 -15.859 -22.031 1 98.44 101 PHE A CA 1
ATOM 788 C C . PHE A 1 101 ? -2.123 -16.469 -21.031 1 98.44 101 PHE A C 1
ATOM 790 O O . PHE A 1 101 ? -3.131 -15.844 -20.688 1 98.44 101 PHE A O 1
ATOM 797 N N . ILE A 1 102 ? -1.878 -17.703 -20.672 1 98.81 102 ILE A N 1
ATOM 798 C CA . ILE A 1 102 ? -2.547 -18.375 -19.562 1 98.81 102 ILE A CA 1
ATOM 799 C C . ILE A 1 102 ? -1.788 -18.078 -18.266 1 98.81 102 ILE A C 1
ATOM 801 O O . ILE A 1 102 ? -0.565 -17.922 -18.281 1 98.81 102 ILE A O 1
ATOM 805 N N . TYR A 1 103 ? -2.508 -17.969 -17.172 1 98.88 103 TYR A N 1
ATOM 806 C CA . TYR A 1 103 ? -1.88 -17.656 -15.883 1 98.88 103 TYR A CA 1
ATOM 807 C C . TYR A 1 103 ? -2.225 -18.703 -14.836 1 98.88 103 TYR A C 1
ATOM 809 O O . TYR A 1 103 ? -3.396 -19.031 -14.648 1 98.88 103 TYR A O 1
ATOM 817 N N . ILE A 1 104 ? -1.222 -19.281 -14.195 1 98.94 104 ILE A N 1
ATOM 818 C CA . ILE A 1 104 ? -1.389 -20.188 -13.062 1 98.94 104 ILE A CA 1
ATOM 819 C C . ILE A 1 104 ? -0.71 -19.594 -11.828 1 98.94 104 ILE A C 1
ATOM 821 O O . ILE A 1 104 ? 0.514 -19.453 -11.797 1 98.94 104 ILE A O 1
ATOM 825 N N . GLY A 1 105 ? -1.486 -19.266 -10.859 1 98.88 105 GLY A N 1
ATOM 826 C CA . GLY A 1 105 ? -0.959 -18.688 -9.633 1 98.88 105 GLY A CA 1
ATOM 827 C C . GLY A 1 105 ? -1.22 -19.547 -8.406 1 98.88 105 GLY A C 1
ATOM 828 O O . GLY A 1 105 ? -2.283 -20.156 -8.289 1 98.88 105 GLY A O 1
ATOM 829 N N . HIS A 1 106 ? -0.255 -19.609 -7.516 1 98.81 106 HIS A N 1
ATOM 830 C CA . HIS A 1 106 ? -0.425 -20.25 -6.215 1 98.81 106 HIS A CA 1
ATOM 831 C C . HIS A 1 106 ? -0.327 -19.234 -5.086 1 98.81 106 HIS A C 1
ATOM 833 O O . HIS A 1 106 ? 0.586 -18.406 -5.07 1 98.81 106 HIS A O 1
ATOM 839 N N . SER A 1 107 ? -1.271 -19.312 -4.074 1 98.38 107 SER A N 1
ATOM 840 C CA . SER A 1 107 ? -1.176 -18.5 -2.861 1 98.38 107 SER A CA 1
ATOM 841 C C . SER A 1 107 ? -1.027 -17.016 -3.195 1 98.38 107 SER A C 1
ATOM 843 O O . SER A 1 107 ? -1.889 -16.438 -3.857 1 98.38 107 SER A O 1
ATOM 845 N N . LEU A 1 108 ? 0.1 -16.359 -2.961 1 98.25 108 LEU A N 1
ATOM 846 C CA . LEU A 1 108 ? 0.353 -14.953 -3.242 1 98.25 108 LEU A CA 1
ATOM 847 C C . LEU A 1 108 ? 0.318 -14.688 -4.742 1 98.25 108 LEU A C 1
ATOM 849 O O . LEU A 1 108 ? -0.058 -13.594 -5.172 1 98.25 108 LEU A O 1
ATOM 853 N N . GLY A 1 109 ? 0.651 -15.648 -5.52 1 98.75 109 GLY A N 1
ATOM 854 C CA . GLY A 1 109 ? 0.611 -15.492 -6.965 1 98.75 109 GLY A CA 1
ATOM 855 C C . GLY A 1 109 ? -0.786 -15.242 -7.5 1 98.75 109 GLY A C 1
ATOM 856 O O . GLY A 1 109 ? -0.951 -14.68 -8.578 1 98.75 109 GLY A O 1
ATOM 857 N N . VAL A 1 110 ? -1.781 -15.672 -6.73 1 98.88 110 VAL A N 1
ATOM 858 C CA . VAL A 1 110 ? -3.152 -15.57 -7.215 1 98.88 110 VAL A CA 1
ATOM 859 C C . VAL A 1 110 ? -3.615 -14.117 -7.172 1 98.88 110 VAL A C 1
ATOM 861 O O . VAL A 1 110 ? -4.082 -13.578 -8.18 1 98.88 110 VAL A O 1
ATOM 864 N N . PRO A 1 111 ? -3.479 -13.422 -6.02 1 98.75 111 PRO A N 1
ATOM 865 C CA . PRO A 1 111 ? -3.918 -12.023 -6.043 1 98.75 111 PRO A CA 1
ATOM 866 C C . PRO A 1 111 ? -3.088 -11.164 -6.984 1 98.75 111 PRO A C 1
ATOM 868 O O . PRO A 1 111 ? -3.602 -10.195 -7.555 1 98.75 111 PRO A O 1
ATOM 871 N N . ILE A 1 112 ? -1.852 -11.5 -7.219 1 98.56 112 ILE A N 1
ATOM 872 C CA . ILE A 1 112 ? -1.038 -10.781 -8.195 1 98.56 112 ILE A CA 1
ATOM 873 C C . ILE A 1 112 ? -1.649 -10.922 -9.586 1 98.56 112 ILE A C 1
ATOM 875 O O . ILE A 1 112 ? -1.837 -9.938 -10.297 1 98.56 112 ILE A O 1
ATOM 879 N N . GLY A 1 113 ? -2.008 -12.094 -9.938 1 98.75 113 GLY A N 1
ATOM 880 C CA . GLY A 1 113 ? -2.645 -12.344 -11.219 1 98.75 113 GLY A CA 1
ATOM 881 C C . GLY A 1 113 ? -4.016 -11.711 -11.344 1 98.75 113 GLY A C 1
ATOM 882 O O . GLY A 1 113 ? -4.379 -11.203 -12.406 1 98.75 113 GLY A O 1
ATOM 883 N N . LYS A 1 114 ? -4.801 -11.789 -10.266 1 98.69 114 LYS A N 1
ATOM 884 C CA . LYS A 1 114 ? -6.125 -11.172 -10.266 1 98.69 114 LYS A CA 1
ATOM 885 C C . LYS A 1 114 ? -6.027 -9.664 -10.5 1 98.69 114 LYS A C 1
ATOM 887 O O . LYS A 1 114 ? -6.762 -9.109 -11.312 1 98.69 114 LYS A O 1
ATOM 892 N N . ILE A 1 115 ? -5.125 -9 -9.797 1 98.06 115 ILE A N 1
ATOM 893 C CA . ILE A 1 115 ? -4.969 -7.559 -9.953 1 98.06 115 ILE A CA 1
ATOM 894 C C . ILE A 1 115 ? -4.438 -7.238 -11.344 1 98.06 115 ILE A C 1
ATOM 896 O O . ILE A 1 115 ? -4.871 -6.273 -11.977 1 98.06 115 ILE A O 1
ATOM 900 N N . PHE A 1 116 ? -3.506 -8.039 -11.859 1 98.19 116 PHE A N 1
ATOM 901 C CA . PHE A 1 116 ? -3.053 -7.852 -13.234 1 98.19 116 PHE A CA 1
ATOM 902 C C . PHE A 1 116 ? -4.227 -7.922 -14.203 1 98.19 116 PHE A C 1
ATOM 904 O O . PHE A 1 116 ? -4.375 -7.059 -15.07 1 98.19 116 PHE A O 1
ATOM 911 N N . ASN A 1 117 ? -5.031 -8.953 -14.016 1 98.56 117 ASN A N 1
ATOM 912 C CA . ASN A 1 117 ? -6.172 -9.164 -14.898 1 98.56 117 ASN A CA 1
ATOM 913 C C . ASN A 1 117 ? -7.148 -7.992 -14.844 1 98.56 117 ASN A C 1
ATOM 915 O O . ASN A 1 117 ? -7.766 -7.645 -15.852 1 98.56 117 ASN A O 1
ATOM 919 N N . ILE A 1 118 ? -7.289 -7.406 -13.727 1 98 118 ILE A N 1
ATOM 920 C CA . ILE A 1 118 ? -8.148 -6.246 -13.539 1 98 118 ILE A CA 1
ATOM 921 C C . ILE A 1 118 ? -7.512 -5.016 -14.18 1 98 118 ILE A C 1
ATOM 923 O O . ILE A 1 118 ? -8.172 -4.27 -14.906 1 98 118 ILE A O 1
ATOM 927 N N . ALA A 1 119 ? -6.242 -4.82 -13.977 1 96.56 119 ALA A N 1
ATOM 928 C CA . ALA A 1 119 ? -5.508 -3.65 -14.453 1 96.56 119 ALA A CA 1
ATOM 929 C C . ALA A 1 119 ? -5.328 -3.703 -15.969 1 96.56 119 ALA A C 1
ATOM 931 O O . ALA A 1 119 ? -5.324 -2.666 -16.641 1 96.56 119 ALA A O 1
ATOM 932 N N . TYR A 1 120 ? -5.129 -4.902 -16.484 1 96.19 120 TYR A N 1
ATOM 933 C CA . TYR A 1 120 ? -4.855 -5.105 -17.906 1 96.19 120 TYR A CA 1
ATOM 934 C C . TYR A 1 120 ? -5.758 -6.184 -18.484 1 96.19 120 TYR A C 1
ATOM 936 O O . TYR A 1 120 ? -5.285 -7.25 -18.891 1 96.19 120 TYR A O 1
ATOM 944 N N . PRO A 1 121 ? -7.012 -5.863 -18.625 1 97.19 121 PRO A N 1
ATOM 945 C CA . PRO A 1 121 ? -7.957 -6.863 -19.125 1 97.19 121 PRO A CA 1
ATOM 946 C C . PRO A 1 121 ? -7.648 -7.305 -20.547 1 97.19 121 PRO A C 1
ATOM 948 O O . PRO A 1 121 ? -7.207 -6.496 -21.359 1 97.19 121 PRO A O 1
ATOM 951 N N . GLY A 1 122 ? -7.812 -8.555 -20.812 1 97 122 GLY A N 1
ATOM 952 C CA . GLY A 1 122 ? -7.699 -9.062 -22.172 1 97 122 GLY A CA 1
ATOM 953 C C . GLY A 1 122 ? -6.391 -9.781 -22.422 1 97 122 GLY A C 1
ATOM 954 O O . GLY A 1 122 ? -6.23 -10.438 -23.453 1 97 122 GLY A O 1
ATOM 955 N N . HIS A 1 123 ? -5.477 -9.711 -21.469 1 98.06 123 HIS A N 1
ATOM 956 C CA . HIS A 1 123 ? -4.168 -10.328 -21.672 1 98.06 123 HIS A CA 1
ATOM 957 C C . HIS A 1 123 ? -4.145 -11.758 -21.141 1 98.06 123 HIS A C 1
ATOM 959 O O . HIS A 1 123 ? -3.469 -12.625 -21.703 1 98.06 123 HIS A O 1
ATOM 965 N N . ILE A 1 124 ? -4.82 -12.031 -20.078 1 98.62 124 ILE A N 1
ATOM 966 C CA . ILE A 1 124 ? -4.934 -13.383 -19.562 1 98.62 124 ILE A CA 1
ATOM 967 C C . ILE A 1 124 ? -6.133 -14.086 -20.188 1 98.62 124 ILE A C 1
ATOM 969 O O . ILE A 1 124 ? -7.262 -13.594 -20.109 1 98.62 124 ILE A O 1
ATOM 973 N N . THR A 1 125 ? -5.871 -15.211 -20.797 1 98.06 125 THR A N 1
ATOM 974 C CA . THR A 1 125 ? -6.941 -15.914 -21.5 1 98.06 125 THR A CA 1
ATOM 975 C C . THR A 1 125 ? -7.645 -16.891 -20.578 1 98.06 125 THR A C 1
ATOM 977 O O . THR A 1 125 ? -8.844 -17.156 -20.734 1 98.06 125 THR A O 1
ATOM 980 N N . ARG A 1 126 ? -6.922 -17.5 -19.703 1 98.56 126 ARG A N 1
ATOM 981 C CA . ARG A 1 126 ? -7.418 -18.422 -18.703 1 98.56 126 ARG A CA 1
ATOM 982 C C . ARG A 1 126 ? -6.586 -18.344 -17.422 1 98.56 126 ARG A C 1
ATOM 984 O O . ARG A 1 126 ? -5.375 -18.141 -17.484 1 98.56 126 ARG A O 1
ATOM 991 N N . VAL A 1 127 ? -7.266 -18.531 -16.281 1 98.75 127 VAL A N 1
ATOM 992 C CA . VAL A 1 127 ? -6.582 -18.438 -15 1 98.75 127 VAL A CA 1
ATOM 993 C C . VAL A 1 127 ? -6.809 -19.703 -14.188 1 98.75 127 VAL A C 1
ATOM 995 O O . VAL A 1 127 ? -7.941 -20.188 -14.078 1 98.75 127 VAL A O 1
ATOM 998 N N . VAL A 1 128 ? -5.742 -20.266 -13.703 1 98.94 128 VAL A N 1
ATOM 999 C CA . VAL A 1 128 ? -5.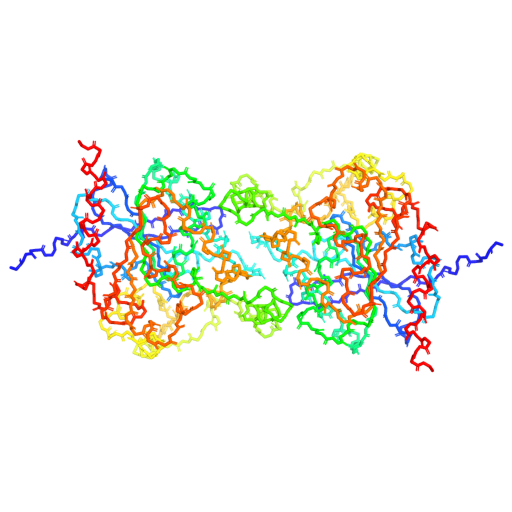805 -21.312 -12.695 1 98.94 128 VAL A CA 1
ATOM 1000 C C . VAL A 1 128 ? -5.316 -20.781 -11.352 1 98.94 128 VAL A C 1
ATOM 1002 O O . VAL A 1 128 ? -4.215 -20.234 -11.258 1 98.94 128 VAL A O 1
ATOM 1005 N N . GLU A 1 129 ? -6.141 -20.844 -10.367 1 98.94 129 GLU A N 1
ATOM 1006 C CA . GLU A 1 129 ? -5.801 -20.406 -9.016 1 98.94 129 GLU A CA 1
ATOM 1007 C C . GLU A 1 129 ? -5.594 -21.594 -8.086 1 98.94 129 GLU A C 1
ATOM 1009 O O . GLU A 1 129 ? -6.512 -22.391 -7.855 1 98.94 129 GLU A O 1
ATOM 1014 N N . LEU A 1 130 ? -4.391 -21.719 -7.555 1 98.88 130 LEU A N 1
ATOM 1015 C CA . LEU A 1 130 ? -4.062 -22.828 -6.656 1 98.88 130 LEU A CA 1
ATOM 1016 C C . LEU A 1 130 ? -4.059 -22.359 -5.203 1 98.88 130 LEU A C 1
ATOM 1018 O O . LEU A 1 130 ? -3.191 -21.578 -4.797 1 98.88 130 LEU A O 1
ATOM 1022 N N . ASP A 1 131 ? -5 -22.766 -4.43 1 98.44 131 ASP A N 1
ATOM 1023 C CA . ASP A 1 131 ? -5.238 -22.453 -3.023 1 98.44 131 ASP A CA 1
ATOM 1024 C C . ASP A 1 131 ? -5 -20.969 -2.744 1 98.44 131 ASP A C 1
ATOM 1026 O O . ASP A 1 131 ? -4.102 -20.609 -1.983 1 98.44 131 ASP A O 1
ATOM 1030 N N . PRO A 1 132 ? -5.91 -20.141 -3.221 1 98.56 132 PRO A N 1
ATOM 1031 C CA . PRO A 1 132 ? -5.711 -18.703 -3.291 1 98.56 132 PRO A CA 1
ATOM 1032 C C . PRO A 1 132 ? -5.992 -18 -1.961 1 98.56 132 PRO A C 1
ATOM 1034 O O . PRO A 1 132 ? -6.684 -16.984 -1.931 1 98.56 132 PRO A O 1
ATOM 1037 N N . ILE A 1 133 ? -5.344 -18.375 -0.893 1 97.88 133 ILE A N 1
ATOM 1038 C CA . ILE A 1 133 ? -5.621 -17.906 0.457 1 97.88 133 ILE A CA 1
ATOM 1039 C C . ILE A 1 133 ? -5.391 -16.391 0.533 1 97.88 133 ILE A C 1
ATOM 1041 O O . ILE A 1 133 ? -6.273 -15.641 0.951 1 97.88 133 ILE A O 1
ATOM 1045 N N . PRO A 1 134 ? -4.234 -15.852 0.051 1 97.38 134 PRO A N 1
ATOM 1046 C CA . PRO A 1 134 ? -3.998 -14.414 0.182 1 97.38 134 PRO A CA 1
ATOM 1047 C C . PRO A 1 134 ? -5.012 -13.57 -0.594 1 97.38 134 PRO A C 1
ATOM 1049 O O . PRO A 1 134 ? -5.312 -12.445 -0.2 1 97.38 134 PRO A O 1
ATOM 1052 N N . ALA A 1 135 ? -5.535 -14.078 -1.694 1 97.94 135 ALA A N 1
ATOM 1053 C CA . ALA A 1 135 ? -6.527 -13.359 -2.486 1 97.94 135 ALA A CA 1
ATOM 1054 C C . ALA A 1 135 ? -7.855 -13.25 -1.737 1 97.94 135 ALA A C 1
ATOM 1056 O O . ALA A 1 135 ? -8.703 -12.43 -2.084 1 97.94 135 ALA A O 1
ATOM 1057 N N . HIS A 1 136 ? -7.988 -14.094 -0.696 1 97.44 136 HIS A N 1
ATOM 1058 C CA . HIS A 1 136 ? -9.281 -14.188 -0.027 1 97.44 136 HIS A CA 1
ATOM 1059 C C . HIS A 1 136 ? -9.148 -13.883 1.463 1 97.44 136 HIS A C 1
ATOM 1061 O O . HIS A 1 136 ? -10.031 -14.234 2.25 1 97.44 136 HIS A O 1
ATOM 1067 N N . HIS A 1 137 ? -7.984 -13.367 1.802 1 95.81 137 HIS A N 1
ATOM 1068 C CA . HIS A 1 137 ? -7.855 -12.812 3.146 1 95.81 137 HIS A CA 1
ATOM 1069 C C . HIS A 1 137 ? -8.727 -11.578 3.314 1 95.81 137 HIS A C 1
ATOM 1071 O O . HIS A 1 137 ? -8.648 -10.641 2.512 1 95.81 137 HIS A O 1
ATOM 1077 N N . THR A 1 138 ? -9.555 -11.57 4.379 1 97.06 138 THR A N 1
ATOM 1078 C CA . THR A 1 138 ? -10.539 -10.5 4.492 1 97.06 138 THR A CA 1
ATOM 1079 C C . THR A 1 138 ? -10.414 -9.789 5.836 1 97.06 138 THR A C 1
ATOM 1081 O O . THR A 1 138 ? -9.82 -10.328 6.773 1 97.06 138 THR A O 1
ATOM 1084 N N . TRP A 1 139 ? -10.906 -8.609 5.852 1 95.44 139 TRP A N 1
ATOM 1085 C CA . TRP A 1 139 ? -11.031 -7.773 7.043 1 95.44 139 TRP A CA 1
ATOM 1086 C C . TRP A 1 139 ? -12.398 -7.094 7.086 1 95.44 139 TRP A C 1
ATOM 1088 O O . TRP A 1 139 ? -12.914 -6.652 6.055 1 95.44 139 TRP A O 1
ATOM 1098 N N . PRO A 1 140 ? -12.969 -7.043 8.312 1 93.69 140 PRO A N 1
ATOM 1099 C CA . PRO A 1 140 ? -14.219 -6.285 8.398 1 93.69 140 PRO A CA 1
ATOM 1100 C C . PRO A 1 140 ? -14.047 -4.816 8.008 1 93.69 140 PRO A C 1
ATOM 1102 O O . PRO A 1 140 ? -13.016 -4.219 8.305 1 93.69 140 PRO A O 1
ATOM 1105 N N . PHE A 1 141 ? -15.047 -4.223 7.379 1 91.5 141 PHE A N 1
ATOM 1106 C CA . PHE A 1 141 ? -15.023 -2.807 7.035 1 91.5 141 PHE A CA 1
ATOM 1107 C C . PHE A 1 141 ? -15.383 -1.95 8.242 1 91.5 141 PHE A C 1
ATOM 1109 O O . PHE A 1 141 ? -16.391 -1.23 8.227 1 91.5 141 PHE A O 1
ATOM 1116 N N . THR A 1 142 ? -14.695 -2.064 9.203 1 94.75 142 THR A N 1
ATOM 1117 C CA . THR A 1 142 ? -14.836 -1.318 10.445 1 94.75 142 THR A CA 1
ATOM 1118 C C . THR A 1 142 ? -13.5 -0.714 10.867 1 94.75 142 THR A C 1
ATOM 1120 O O . THR A 1 142 ? -12.453 -1.064 10.312 1 94.75 142 THR A O 1
ATOM 1123 N N . ARG A 1 143 ? -13.609 0.192 11.703 1 94.94 143 ARG A N 1
ATOM 1124 C CA . ARG A 1 143 ? -12.398 0.763 12.289 1 94.94 143 ARG A CA 1
ATOM 1125 C C . ARG A 1 143 ? -11.508 -0.326 12.875 1 94.94 143 ARG A C 1
ATOM 1127 O O . ARG A 1 143 ? -10.281 -0.299 12.695 1 94.94 143 ARG A O 1
ATOM 1134 N N . GLU A 1 144 ? -12.125 -1.245 13.555 1 96.25 144 GLU A N 1
ATOM 1135 C CA . GLU A 1 144 ? -11.391 -2.361 14.148 1 96.25 144 GLU A CA 1
ATOM 1136 C C . GLU A 1 144 ? -10.75 -3.236 13.078 1 96.25 144 GLU A C 1
ATOM 1138 O O . GLU A 1 144 ? -9.641 -3.734 13.25 1 96.25 144 GLU A O 1
ATOM 1143 N N . GLY A 1 145 ? -11.492 -3.465 12.055 1 96.69 145 GLY A N 1
ATOM 1144 C CA . GLY A 1 145 ? -10.938 -4.227 10.945 1 96.69 145 GLY A CA 1
ATOM 1145 C C . GLY A 1 145 ? -9.688 -3.598 10.352 1 96.69 145 GLY A C 1
ATOM 1146 O O . GLY A 1 145 ? -8.703 -4.289 10.086 1 96.69 145 GLY A O 1
ATOM 1147 N N . LEU A 1 146 ? -9.75 -2.303 10.141 1 96.81 146 LEU A N 1
ATOM 1148 C CA . LEU A 1 146 ? -8.594 -1.59 9.602 1 96.81 146 LEU A CA 1
ATOM 1149 C C . LEU A 1 146 ? -7.449 -1.571 10.609 1 96.81 146 LEU A C 1
ATOM 1151 O O . LEU A 1 146 ? -6.281 -1.666 10.227 1 96.81 146 LEU A O 1
ATOM 1155 N N . HIS A 1 147 ? -7.77 -1.433 11.914 1 97.06 147 HIS A N 1
ATOM 1156 C CA . HIS A 1 147 ? -6.785 -1.556 12.984 1 97.06 147 HIS A CA 1
ATOM 1157 C C . HIS A 1 147 ? -6.051 -2.889 12.898 1 97.06 147 HIS A C 1
ATOM 1159 O O . HIS A 1 147 ? -4.816 -2.926 12.914 1 97.06 147 HIS A O 1
ATOM 1165 N N . ASP A 1 148 ? -6.793 -3.936 12.82 1 96.38 148 ASP A N 1
ATOM 1166 C CA . ASP A 1 148 ? -6.219 -5.277 12.773 1 96.38 148 ASP A CA 1
ATOM 1167 C C . ASP A 1 148 ? -5.391 -5.477 11.508 1 96.38 148 ASP A C 1
ATOM 1169 O O . ASP A 1 148 ? -4.32 -6.09 11.547 1 96.38 148 ASP A O 1
ATOM 1173 N N . TRP A 1 149 ? -5.93 -5.023 10.383 1 96.44 149 TRP A N 1
ATOM 1174 C CA . TRP A 1 149 ? -5.184 -5.09 9.125 1 96.44 149 TRP A CA 1
ATOM 1175 C C . TRP A 1 149 ? -3.83 -4.402 9.266 1 96.44 149 TRP A C 1
ATOM 1177 O O . TRP A 1 149 ? -2.797 -4.98 8.914 1 96.44 149 TRP A O 1
ATOM 1187 N N . TYR A 1 150 ? -3.814 -3.146 9.797 1 95.88 150 TYR A N 1
ATOM 1188 C CA . TYR A 1 150 ? -2.59 -2.373 9.961 1 95.88 150 TYR A CA 1
ATOM 1189 C C . TYR A 1 150 ? -1.562 -3.148 10.781 1 95.88 150 TYR A C 1
ATOM 1191 O O . TYR A 1 150 ? -0.408 -3.285 10.367 1 95.88 150 TYR A O 1
ATOM 1199 N N . HIS A 1 151 ? -1.946 -3.73 11.852 1 94.56 151 HIS A N 1
ATOM 1200 C CA . HIS A 1 151 ? -1.01 -4.367 12.773 1 94.56 151 HIS A CA 1
ATOM 1201 C C . HIS A 1 151 ? -0.605 -5.75 12.273 1 94.56 151 HIS A C 1
ATOM 1203 O O . HIS A 1 151 ? 0.361 -6.336 12.773 1 94.56 151 HIS A O 1
ATOM 1209 N N . SER A 1 152 ? -1.334 -6.262 11.305 1 91.75 152 SER A N 1
ATOM 1210 C CA . SER A 1 152 ? -0.957 -7.535 10.695 1 91.75 152 SER A CA 1
ATOM 1211 C C . SER A 1 152 ? 0.188 -7.355 9.711 1 91.75 152 SER A C 1
ATOM 1213 O O . SER A 1 152 ? 0.953 -8.289 9.461 1 91.75 152 SER A O 1
ATOM 1215 N N . TYR A 1 153 ? 0.305 -6.125 9.148 1 87.38 153 TYR A N 1
ATOM 1216 C CA . TYR A 1 153 ? 1.241 -5.98 8.039 1 87.38 153 TYR A CA 1
ATOM 1217 C C . TYR A 1 153 ? 2.273 -4.898 8.336 1 87.38 153 TYR A C 1
ATOM 1219 O O . TYR A 1 153 ? 3.299 -4.809 7.66 1 87.38 153 TYR A O 1
ATOM 1227 N N . TYR A 1 154 ? 2.117 -4.07 9.195 1 78.56 154 TYR A N 1
ATOM 1228 C CA . TYR A 1 154 ? 2.891 -2.836 9.242 1 78.56 154 TYR A CA 1
ATOM 1229 C C . TYR A 1 154 ? 3.764 -2.785 10.484 1 78.56 154 TYR A C 1
ATOM 1231 O O . TYR A 1 154 ? 4.02 -1.709 11.031 1 78.56 154 TYR A O 1
ATOM 1239 N N . LEU A 1 155 ? 4.242 -3.836 10.859 1 73.94 155 LEU A N 1
ATOM 1240 C CA . LEU A 1 155 ? 5.121 -3.902 12.023 1 73.94 155 LEU A CA 1
ATOM 1241 C C . LEU A 1 155 ? 6.57 -3.641 11.625 1 73.94 155 LEU A C 1
ATOM 1243 O O . LEU A 1 155 ? 7.441 -3.51 12.492 1 73.94 155 LEU A O 1
ATOM 1247 N N . MET A 1 156 ? 6.793 -3.5 10.32 1 68.62 156 MET A N 1
ATOM 1248 C CA . MET A 1 156 ? 8.141 -3.398 9.773 1 68.62 156 MET A CA 1
ATOM 1249 C C . MET A 1 156 ? 8.789 -2.072 10.156 1 68.62 156 MET A C 1
ATOM 1251 O O . MET A 1 156 ? 10.016 -1.937 10.109 1 68.62 156 MET A O 1
ATOM 1255 N N . TYR A 1 157 ? 8.031 -1.135 10.539 1 71 157 TYR A N 1
ATOM 1256 C CA . TYR A 1 157 ? 8.609 0.18 10.797 1 71 157 TYR A CA 1
ATOM 1257 C C . TYR A 1 157 ? 9.008 0.318 12.266 1 71 157 TYR A C 1
ATOM 1259 O O . TYR A 1 157 ? 9.461 1.382 12.688 1 71 157 TYR A O 1
ATOM 1267 N N . ASN A 1 158 ? 8.828 -0.798 12.93 1 79.44 158 ASN A N 1
ATOM 1268 C CA . ASN A 1 158 ? 9.523 -0.837 14.203 1 79.44 158 ASN A CA 1
ATOM 1269 C C . ASN A 1 158 ? 11.039 -0.937 14.016 1 79.44 158 ASN A C 1
ATOM 1271 O O . ASN A 1 158 ? 11.508 -1.524 13.039 1 79.44 158 ASN A O 1
ATOM 1275 N N . ASP A 1 159 ? 11.789 -0.361 14.93 1 80.19 159 ASP A N 1
ATOM 1276 C CA . ASP A 1 159 ? 13.234 -0.201 14.766 1 80.19 159 ASP A CA 1
ATOM 1277 C C . ASP A 1 159 ? 13.906 -1.543 14.484 1 80.19 159 ASP A C 1
ATOM 1279 O O . ASP A 1 159 ? 14.656 -1.678 13.516 1 80.19 159 ASP A O 1
ATOM 1283 N N . ASP A 1 160 ? 13.602 -2.492 15.242 1 82.12 160 ASP A N 1
ATOM 1284 C CA . ASP A 1 160 ? 14.25 -3.791 15.109 1 82.12 160 ASP A CA 1
ATOM 1285 C C . ASP A 1 160 ? 13.867 -4.465 13.797 1 82.12 160 ASP A C 1
ATOM 1287 O O . ASP A 1 160 ? 14.727 -4.977 13.078 1 82.12 160 ASP A O 1
ATOM 1291 N N . ARG A 1 161 ? 12.68 -4.371 13.453 1 84.44 161 ARG A N 1
ATOM 1292 C CA . ARG A 1 161 ? 12.211 -5.039 12.242 1 84.44 161 ARG A CA 1
ATOM 1293 C C . ARG A 1 161 ? 12.664 -4.285 10.992 1 84.44 161 ARG A C 1
ATOM 1295 O O . ARG A 1 161 ? 13 -4.898 9.977 1 84.44 161 ARG A O 1
ATOM 1302 N N . PHE A 1 162 ? 12.672 -2.988 11.141 1 86.69 162 PHE A N 1
ATOM 1303 C CA . PHE A 1 162 ? 13.125 -2.188 10.008 1 86.69 162 PHE A CA 1
ATOM 1304 C C . PHE A 1 162 ? 14.555 -2.543 9.633 1 86.69 162 PHE A C 1
ATOM 1306 O O . PHE A 1 162 ? 14.867 -2.723 8.453 1 86.69 162 PHE A O 1
ATOM 1313 N N . GLN A 1 163 ? 15.391 -2.66 10.664 1 85 163 GLN A N 1
ATOM 1314 C CA . GLN A 1 163 ? 16.781 -3.021 10.422 1 85 163 GLN A CA 1
ATOM 1315 C C . GLN A 1 163 ? 16.891 -4.418 9.82 1 85 163 GLN A C 1
ATOM 1317 O O . GLN A 1 163 ? 17.641 -4.629 8.859 1 85 163 GLN A O 1
ATOM 1322 N N . LYS A 1 164 ? 16.172 -5.27 10.328 1 84.5 164 LYS A N 1
ATOM 1323 C CA . LYS A 1 164 ? 16.203 -6.648 9.852 1 84.5 164 LYS A CA 1
ATOM 1324 C C . LYS A 1 164 ? 15.742 -6.742 8.406 1 84.5 164 LYS A C 1
ATOM 1326 O O . LYS A 1 164 ? 16.359 -7.418 7.59 1 84.5 164 LYS A O 1
ATOM 1331 N N . PHE A 1 165 ? 14.695 -6.023 8.086 1 84.19 165 PHE A N 1
ATOM 1332 C CA . PHE A 1 165 ? 14.086 -6.082 6.766 1 84.19 165 PHE A CA 1
ATOM 1333 C C . PHE A 1 165 ? 14.969 -5.398 5.727 1 84.19 165 PHE A C 1
ATOM 1335 O O . PHE A 1 165 ? 14.875 -5.695 4.535 1 84.19 165 PHE A O 1
ATOM 1342 N N . ASN A 1 166 ? 15.781 -4.566 6.199 1 83.06 166 ASN A N 1
ATOM 1343 C CA . ASN A 1 166 ? 16.594 -3.807 5.258 1 83.06 166 ASN A CA 1
ATOM 1344 C C . ASN A 1 166 ? 18.062 -4.203 5.352 1 83.06 166 ASN A C 1
ATOM 1346 O O . ASN A 1 166 ? 18.938 -3.529 4.785 1 83.06 166 ASN A O 1
ATOM 1350 N N . SER A 1 167 ? 18.281 -5.293 6.082 1 84.12 167 SER A N 1
ATOM 1351 C CA . SER A 1 167 ? 19.641 -5.809 6.16 1 84.12 167 SER A CA 1
ATOM 1352 C C . SER A 1 167 ? 19.984 -6.652 4.938 1 84.12 167 SER A C 1
ATOM 1354 O O . SER A 1 167 ? 19.094 -7.125 4.23 1 84.12 167 SER A O 1
ATOM 1356 N N . GLY A 1 168 ? 21.281 -6.773 4.656 1 82.31 168 GLY A N 1
ATOM 1357 C CA . GLY A 1 168 ? 21.734 -7.562 3.521 1 82.31 168 GLY A CA 1
ATOM 1358 C C . GLY A 1 168 ? 21.812 -9.047 3.822 1 82.31 168 GLY A C 1
ATOM 1359 O O . GLY A 1 168 ? 21.656 -9.461 4.973 1 82.31 168 GLY A O 1
ATOM 1360 N N . LEU A 1 169 ? 21.984 -9.805 2.76 1 85.19 169 LEU A N 1
ATOM 1361 C CA . LEU A 1 169 ? 22.078 -11.258 2.848 1 85.19 169 LEU A CA 1
ATOM 1362 C C . LEU A 1 169 ? 23.188 -11.672 3.791 1 85.19 169 LEU A C 1
ATOM 1364 O O . LEU A 1 169 ? 23.125 -12.742 4.41 1 85.19 169 LEU A O 1
ATOM 1368 N N . GLU A 1 170 ? 24.125 -10.828 3.979 1 85.5 170 GLU A N 1
ATOM 1369 C CA . GLU A 1 170 ? 25.297 -11.141 4.793 1 85.5 170 GLU A CA 1
ATOM 1370 C C . GLU A 1 170 ? 24.938 -11.266 6.27 1 85.5 170 GLU A C 1
ATOM 1372 O O . GLU A 1 170 ? 25.656 -11.883 7.047 1 85.5 170 GLU A O 1
ATOM 1377 N N . THR A 1 171 ? 23.844 -10.68 6.629 1 88.19 171 THR A N 1
ATOM 1378 C CA . THR A 1 171 ? 23.453 -10.719 8.031 1 88.19 171 THR A CA 1
ATOM 1379 C C . THR A 1 171 ? 22.484 -11.867 8.297 1 88.19 171 THR A C 1
ATOM 1381 O O . THR A 1 171 ? 22.141 -12.148 9.445 1 88.19 171 THR A O 1
ATOM 1384 N N . ALA A 1 172 ? 22.078 -12.57 7.27 1 90.62 172 ALA A N 1
ATOM 1385 C CA . ALA A 1 172 ? 21.125 -13.68 7.414 1 90.62 172 ALA A CA 1
ATOM 1386 C C . ALA A 1 172 ? 21.766 -14.844 8.164 1 90.62 172 ALA A C 1
ATOM 1388 O O . ALA A 1 172 ? 22.953 -15.117 8.008 1 90.62 172 ALA A O 1
ATOM 1389 N N . PRO A 1 173 ? 20.953 -15.5 8.992 1 93 173 PRO A N 1
ATOM 1390 C CA . PRO A 1 173 ? 21.484 -16.672 9.695 1 93 173 PRO A CA 1
ATOM 1391 C C . PRO A 1 173 ? 21.938 -17.781 8.734 1 93 173 PRO A C 1
ATOM 1393 O O . PRO A 1 173 ? 21.469 -17.844 7.598 1 93 173 PRO A O 1
ATOM 1396 N N . LYS A 1 174 ? 22.891 -18.578 9.242 1 96.25 174 LYS A N 1
ATOM 1397 C CA . LYS A 1 174 ? 23.422 -19.719 8.492 1 96.25 174 LYS A CA 1
ATOM 1398 C C . LYS A 1 174 ? 22.844 -21.031 9 1 96.25 174 LYS A C 1
ATOM 1400 O O . LYS A 1 174 ? 22.672 -21.219 10.211 1 96.25 174 LYS A O 1
ATOM 1405 N N . TYR A 1 175 ? 22.609 -21.891 8.039 1 97.44 175 TYR A N 1
ATOM 1406 C CA . TYR A 1 175 ? 22.062 -23.203 8.352 1 97.44 175 TYR A CA 1
ATOM 1407 C C . TYR A 1 175 ? 22.766 -24.297 7.574 1 97.44 175 TYR A C 1
ATOM 1409 O O . TYR A 1 175 ? 23.281 -24.062 6.477 1 97.44 175 TYR A O 1
ATOM 1417 N N . SER A 1 176 ? 22.828 -25.5 8.242 1 97.75 176 SER A N 1
ATOM 1418 C CA . SER A 1 176 ? 23.062 -26.656 7.383 1 97.75 176 SER A CA 1
ATOM 1419 C C . SER A 1 176 ? 21.891 -26.875 6.43 1 97.75 176 SER A C 1
ATOM 1421 O O . SER A 1 176 ? 20.781 -26.422 6.68 1 97.75 176 SER A O 1
ATOM 1423 N N . TYR A 1 177 ? 22.25 -27.531 5.387 1 96.81 177 TYR A N 1
ATOM 1424 C CA . TYR A 1 177 ? 21.172 -27.859 4.457 1 96.81 177 TYR A CA 1
ATOM 1425 C C . TYR A 1 177 ? 20.062 -28.625 5.164 1 96.81 177 TYR A C 1
ATOM 1427 O O . TYR A 1 177 ? 18.875 -28.328 4.969 1 96.81 177 TYR A O 1
ATOM 1435 N N . GLU A 1 178 ? 20.406 -29.547 5.988 1 97.19 178 GLU A N 1
ATOM 1436 C CA . GLU A 1 178 ? 19.422 -30.359 6.711 1 97.19 178 GLU A CA 1
ATOM 1437 C C . GLU A 1 178 ? 18.547 -29.516 7.617 1 97.19 178 GLU A C 1
ATOM 1439 O O . GLU A 1 178 ? 17.344 -29.719 7.691 1 97.19 178 GLU A O 1
ATOM 1444 N N . LYS A 1 179 ? 19.188 -28.656 8.242 1 97.5 179 LYS A N 1
ATOM 1445 C CA . LYS A 1 179 ? 18.422 -27.766 9.133 1 97.5 179 LYS A CA 1
ATOM 1446 C C . LYS A 1 179 ? 17.484 -26.875 8.344 1 97.5 179 LYS A C 1
ATOM 1448 O O . LYS A 1 179 ? 16.328 -26.656 8.742 1 97.5 179 LYS A O 1
ATOM 1453 N N . ALA A 1 180 ? 18 -26.312 7.25 1 97.25 180 ALA A N 1
ATOM 1454 C CA . ALA A 1 180 ? 17.172 -25.484 6.379 1 97.25 180 ALA A CA 1
ATOM 1455 C C . ALA A 1 180 ? 15.961 -26.281 5.871 1 97.25 180 ALA A C 1
ATOM 1457 O O . ALA A 1 180 ? 14.844 -25.766 5.848 1 97.25 180 ALA A O 1
ATOM 1458 N N . GLN A 1 181 ? 16.25 -27.469 5.512 1 97.38 181 GLN A N 1
ATOM 1459 C CA . GLN A 1 181 ? 15.203 -28.344 5.016 1 97.38 181 GLN A CA 1
ATOM 1460 C C . GLN A 1 181 ? 14.164 -28.641 6.102 1 97.38 181 GLN A C 1
ATOM 1462 O O . GLN A 1 181 ? 12.961 -28.578 5.855 1 97.38 181 GLN A O 1
ATOM 1467 N N . GLN A 1 182 ? 14.594 -28.922 7.297 1 97.12 182 GLN A N 1
ATOM 1468 C CA . GLN A 1 182 ? 13.703 -29.188 8.422 1 97.12 182 GLN A CA 1
ATOM 1469 C C . GLN A 1 182 ? 12.844 -27.969 8.758 1 97.12 182 GLN A C 1
ATOM 1471 O O . GLN A 1 182 ? 11.656 -28.109 9.062 1 97.12 182 GLN A O 1
ATOM 1476 N N . LEU A 1 183 ? 13.5 -26.859 8.711 1 95.25 183 LEU A N 1
ATOM 1477 C CA . LEU A 1 183 ? 12.766 -25.625 8.977 1 95.25 183 LEU A CA 1
ATOM 1478 C C . LEU A 1 183 ? 11.625 -25.453 7.977 1 95.25 183 LEU A C 1
ATOM 1480 O O . LEU A 1 183 ? 10.5 -25.125 8.367 1 95.25 183 LEU A O 1
ATOM 1484 N N . MET A 1 184 ? 11.898 -25.688 6.742 1 94.06 184 MET A N 1
ATOM 1485 C CA . MET A 1 184 ? 10.875 -25.547 5.711 1 94.06 184 MET A CA 1
ATOM 1486 C C . MET A 1 184 ? 9.789 -26.609 5.859 1 94.06 184 MET A C 1
ATOM 1488 O O . MET A 1 184 ? 8.602 -26.312 5.73 1 94.06 184 MET A O 1
ATOM 1492 N N . MET A 1 185 ? 10.227 -27.828 6.117 1 95.56 185 MET A N 1
ATOM 1493 C CA . MET A 1 185 ? 9.258 -28.906 6.332 1 95.56 185 MET A CA 1
ATOM 1494 C C . MET A 1 185 ? 8.312 -28.562 7.477 1 95.56 185 MET A C 1
ATOM 1496 O O . MET A 1 185 ? 7.102 -28.766 7.367 1 95.56 185 MET A O 1
ATOM 1500 N N . HIS A 1 186 ? 8.797 -28.016 8.5 1 93.62 186 HIS A N 1
ATOM 1501 C CA . HIS A 1 186 ? 8.016 -27.688 9.688 1 93.62 186 HIS A CA 1
ATOM 1502 C C . HIS A 1 186 ? 7.094 -26.5 9.438 1 93.62 186 HIS A C 1
ATOM 1504 O O . HIS A 1 186 ? 5.926 -26.516 9.836 1 93.62 186 HIS A O 1
ATOM 1510 N N . THR A 1 187 ? 7.574 -25.516 8.789 1 90.94 187 THR A N 1
ATOM 1511 C CA . THR A 1 187 ? 6.824 -24.266 8.609 1 90.94 187 THR A CA 1
ATOM 1512 C C . THR A 1 187 ? 5.758 -24.438 7.531 1 90.94 187 THR A C 1
ATOM 1514 O O . THR A 1 187 ? 4.66 -23.891 7.652 1 90.94 187 THR A O 1
ATOM 1517 N N . ARG A 1 188 ? 6.016 -25.266 6.512 1 91.25 188 ARG A N 1
ATOM 1518 C CA . ARG A 1 188 ? 5.125 -25.328 5.359 1 91.25 188 ARG A CA 1
ATOM 1519 C C . ARG A 1 188 ? 4.406 -26.672 5.297 1 91.25 188 ARG A C 1
ATOM 1521 O O . ARG A 1 188 ? 3.467 -26.844 4.52 1 91.25 188 ARG A O 1
ATOM 1528 N N . GLY A 1 189 ? 4.824 -27.625 6.07 1 90.12 189 GLY A N 1
ATOM 1529 C CA . GLY A 1 189 ? 4.23 -28.953 6.035 1 90.12 189 GLY A CA 1
ATOM 1530 C C . GLY A 1 189 ? 4.535 -29.719 4.758 1 90.12 189 GLY A C 1
ATOM 1531 O O . GLY A 1 189 ? 3.703 -30.484 4.277 1 90.12 189 GLY A O 1
ATOM 1532 N N . LEU A 1 190 ? 5.648 -29.453 4.141 1 93.75 190 LEU A N 1
ATOM 1533 C CA . LEU A 1 190 ? 6.059 -30.078 2.891 1 93.75 190 LEU A CA 1
ATOM 1534 C C . LEU A 1 190 ? 6.812 -31.375 3.16 1 93.75 190 LEU A C 1
ATOM 1536 O O . LEU A 1 190 ? 7.48 -31.516 4.188 1 93.75 190 LEU A O 1
ATOM 1540 N N . SER A 1 191 ? 6.715 -32.312 2.252 1 94.88 191 SER A N 1
ATOM 1541 C CA . SER A 1 191 ? 7.562 -33.5 2.289 1 94.88 191 SER A CA 1
ATOM 1542 C C . SER A 1 191 ? 9.023 -33.156 2.021 1 94.88 191 SER A C 1
ATOM 1544 O O . SER A 1 191 ? 9.32 -32.062 1.515 1 94.88 191 SER A O 1
ATOM 1546 N N . LYS A 1 192 ? 9.859 -34.062 2.395 1 95.94 192 LYS A N 1
ATOM 1547 C CA . LYS A 1 192 ? 11.289 -33.906 2.133 1 95.94 192 LYS A CA 1
ATOM 1548 C C . LYS A 1 192 ? 11.547 -33.688 0.644 1 95.94 192 LYS A C 1
ATOM 1550 O O . LYS A 1 192 ? 12.297 -32.781 0.262 1 95.94 192 LYS A O 1
ATOM 1555 N N . GLU A 1 193 ? 10.945 -34.438 -0.143 1 93.81 193 GLU A N 1
ATOM 1556 C CA . GLU A 1 193 ? 11.117 -34.375 -1.591 1 93.81 193 GLU A CA 1
ATOM 1557 C C . GLU A 1 193 ? 10.633 -33 -2.121 1 93.81 193 GLU A C 1
ATOM 1559 O O . GLU A 1 193 ? 11.289 -32.406 -2.955 1 93.81 193 GLU A O 1
ATOM 1564 N N . ALA A 1 194 ? 9.539 -32.594 -1.675 1 92.88 194 ALA A N 1
ATOM 1565 C CA . ALA A 1 194 ? 8.961 -31.328 -2.104 1 92.88 194 ALA A CA 1
ATOM 1566 C C . ALA A 1 194 ? 9.875 -30.156 -1.753 1 92.88 194 ALA A C 1
ATOM 1568 O O . ALA A 1 194 ? 10.039 -29.219 -2.545 1 92.88 194 ALA A O 1
ATOM 1569 N N . THR A 1 195 ? 10.469 -30.188 -0.562 1 95.56 195 THR A N 1
ATOM 1570 C CA . THR A 1 195 ? 11.32 -29.078 -0.122 1 95.56 195 THR A CA 1
ATOM 1571 C C . THR A 1 195 ? 12.555 -28.969 -1.011 1 95.56 195 THR A C 1
ATOM 1573 O O . THR A 1 195 ? 13.094 -27.875 -1.191 1 95.56 195 THR A O 1
ATOM 1576 N N . GLU A 1 196 ? 12.984 -30.094 -1.574 1 94.88 196 GLU A N 1
ATOM 1577 C CA . GLU A 1 196 ? 14.164 -30.094 -2.43 1 94.88 196 GLU A CA 1
ATOM 1578 C C . GLU A 1 196 ? 13.938 -29.25 -3.678 1 94.88 196 GLU A C 1
ATOM 1580 O O . GLU A 1 196 ? 14.852 -28.562 -4.152 1 94.88 196 GLU A O 1
ATOM 1585 N N . HIS A 1 197 ? 12.742 -29.297 -4.199 1 92.12 197 HIS A N 1
ATOM 1586 C CA . HIS A 1 197 ? 12.406 -28.5 -5.375 1 92.12 197 HIS A CA 1
ATOM 1587 C C . HIS A 1 197 ? 12.562 -27 -5.094 1 92.12 197 HIS A C 1
ATOM 1589 O O . HIS A 1 197 ? 12.961 -26.234 -5.977 1 92.12 197 HIS A O 1
ATOM 1595 N N . ILE A 1 198 ? 12.297 -26.594 -3.898 1 94.88 198 ILE A N 1
ATOM 1596 C CA . ILE A 1 198 ? 12.25 -25.172 -3.549 1 94.88 198 ILE A CA 1
ATOM 1597 C C . ILE A 1 198 ? 13.625 -24.703 -3.072 1 94.88 198 ILE A C 1
ATOM 1599 O O . ILE A 1 198 ? 14.117 -23.672 -3.5 1 94.88 198 ILE A O 1
ATOM 1603 N N . LEU A 1 199 ? 14.242 -25.5 -2.209 1 95.75 199 LEU A N 1
ATOM 1604 C CA . LEU A 1 199 ? 15.477 -25.109 -1.542 1 95.75 199 LEU A CA 1
ATOM 1605 C C . LEU A 1 199 ? 16.594 -24.891 -2.555 1 95.75 199 LEU A C 1
ATOM 1607 O O . LEU A 1 199 ? 17.5 -24.078 -2.324 1 95.75 199 LEU A O 1
ATOM 1611 N N . GLU A 1 200 ? 16.438 -25.547 -3.656 1 93.38 200 GLU A N 1
ATOM 1612 C CA . GLU A 1 200 ? 17.438 -25.391 -4.719 1 93.38 200 GLU A CA 1
ATOM 1613 C C . GLU A 1 200 ? 17.594 -23.922 -5.113 1 93.38 200 GLU A C 1
ATOM 1615 O O . GLU A 1 200 ? 18.703 -23.5 -5.465 1 93.38 200 GLU A O 1
ATOM 1620 N N . ARG A 1 201 ? 16.578 -23.203 -5.043 1 95.75 201 ARG A N 1
ATOM 1621 C CA . ARG A 1 201 ? 16.625 -21.828 -5.535 1 95.75 201 ARG A CA 1
ATOM 1622 C C . ARG A 1 201 ? 16.469 -20.844 -4.391 1 95.75 201 ARG A C 1
ATOM 1624 O O . ARG A 1 201 ? 16.484 -19.625 -4.609 1 95.75 201 ARG A O 1
ATOM 1631 N N . CYS A 1 202 ? 16.375 -21.344 -3.172 1 95.81 202 CYS A N 1
ATOM 1632 C CA . CYS A 1 202 ? 16.094 -20.438 -2.057 1 95.81 202 CYS A CA 1
ATOM 1633 C C . CYS A 1 202 ? 17.297 -20.375 -1.108 1 95.81 202 CYS A C 1
ATOM 1635 O O . CYS A 1 202 ? 17.25 -19.672 -0.098 1 95.81 202 CYS A O 1
ATOM 1637 N N . LEU A 1 203 ? 18.328 -21.141 -1.418 1 96.56 203 LEU A N 1
ATOM 1638 C CA . LEU A 1 203 ? 19.531 -21.156 -0.589 1 96.56 203 LEU A CA 1
ATOM 1639 C C . LEU A 1 203 ? 20.766 -20.781 -1.406 1 96.56 203 LEU A C 1
ATOM 1641 O O . LEU A 1 203 ? 20.828 -21.094 -2.598 1 96.56 203 LEU A O 1
ATOM 1645 N N . ILE A 1 204 ? 21.672 -20.156 -0.733 1 94.88 204 ILE A N 1
ATOM 1646 C CA . ILE A 1 204 ? 22.984 -19.922 -1.308 1 94.88 204 ILE A CA 1
ATOM 1647 C C . ILE A 1 204 ? 24.062 -20.375 -0.321 1 94.88 204 ILE A C 1
ATOM 1649 O O . ILE A 1 204 ? 23.875 -20.281 0.895 1 94.88 204 ILE A O 1
ATOM 1653 N N . PRO A 1 205 ? 25.125 -20.891 -0.874 1 95.31 205 PRO A N 1
ATOM 1654 C CA . PRO A 1 205 ? 26.234 -21.234 0.027 1 95.31 205 PRO A CA 1
ATOM 1655 C C . PRO A 1 205 ? 26.75 -20.047 0.816 1 95.31 205 PRO A C 1
ATOM 1657 O O . PRO A 1 205 ? 26.828 -18.938 0.281 1 95.31 205 PRO A O 1
ATOM 1660 N N . ALA A 1 206 ? 27.016 -20.297 2.09 1 94.81 206 ALA A N 1
ATOM 1661 C CA . ALA A 1 206 ? 27.469 -19.234 2.979 1 94.81 206 ALA A CA 1
ATOM 1662 C C . ALA A 1 206 ? 28.781 -19.625 3.67 1 94.81 206 ALA A C 1
ATOM 1664 O O . ALA A 1 206 ? 29.062 -19.156 4.777 1 94.81 206 ALA A O 1
ATOM 1665 N N . GLY A 1 207 ? 29.531 -20.531 3.115 1 93.94 207 GLY A N 1
ATOM 1666 C CA . GLY A 1 207 ? 30.797 -20.969 3.688 1 93.94 207 GLY A CA 1
ATOM 1667 C C . GLY A 1 207 ? 30.641 -22.141 4.656 1 93.94 207 GLY A C 1
ATOM 1668 O O . GLY A 1 207 ? 29.578 -22.312 5.25 1 93.94 207 GLY A O 1
ATOM 1669 N N . ASP A 1 208 ? 31.75 -22.922 4.781 1 94.69 208 ASP A N 1
ATOM 1670 C CA . ASP A 1 208 ? 31.859 -24.016 5.746 1 94.69 208 ASP A CA 1
ATOM 1671 C C . ASP A 1 208 ? 30.703 -25 5.598 1 94.69 208 ASP A C 1
ATOM 1673 O O . ASP A 1 208 ? 30.172 -25.516 6.594 1 94.69 208 ASP A O 1
ATOM 1677 N N . GLY A 1 209 ? 30.219 -25.141 4.422 1 95.56 209 GLY A N 1
ATOM 1678 C CA . GLY A 1 209 ? 29.156 -26.094 4.164 1 95.56 209 GLY A CA 1
ATOM 1679 C C . GLY A 1 209 ? 27.797 -25.594 4.633 1 95.56 209 GLY A C 1
ATOM 1680 O O . GLY A 1 209 ? 26.844 -26.375 4.707 1 95.56 209 GLY A O 1
ATOM 1681 N N . LEU A 1 210 ? 27.719 -24.359 4.969 1 97.19 210 LEU A N 1
ATOM 1682 C CA . LEU A 1 210 ? 26.484 -23.797 5.457 1 97.19 210 LEU A CA 1
ATOM 1683 C C . LEU A 1 210 ? 25.797 -22.969 4.367 1 97.19 210 LEU A C 1
ATOM 1685 O O . LEU A 1 210 ? 26.391 -22.703 3.318 1 97.19 210 LEU A O 1
ATOM 1689 N N . TYR A 1 211 ? 24.5 -22.719 4.609 1 97.25 211 TYR A N 1
ATOM 1690 C CA . TYR A 1 211 ? 23.688 -22.016 3.623 1 97.25 211 TYR A CA 1
ATOM 1691 C C . TYR A 1 211 ? 22.891 -20.891 4.266 1 97.25 211 TYR A C 1
ATOM 1693 O O . TYR A 1 211 ? 22.688 -20.875 5.48 1 97.25 211 TYR A O 1
ATOM 1701 N N . ARG A 1 212 ? 22.484 -19.906 3.383 1 96.25 212 ARG A N 1
ATOM 1702 C CA . ARG A 1 212 ? 21.562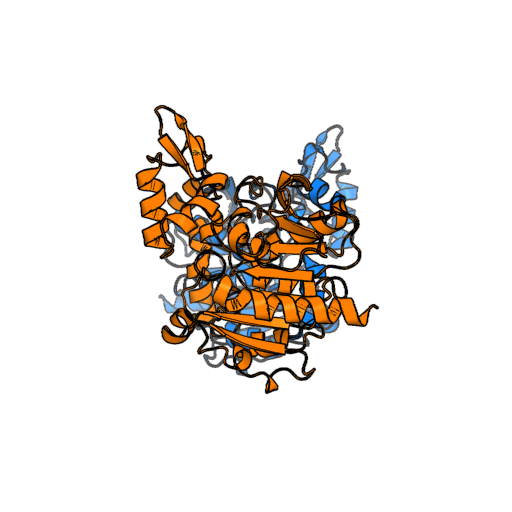 -18.844 3.77 1 96.25 212 ARG A CA 1
ATOM 1703 C C . ARG A 1 212 ? 20.344 -18.828 2.863 1 96.25 212 ARG A C 1
ATOM 1705 O O . ARG A 1 212 ? 20.453 -19.031 1.654 1 96.25 212 ARG A O 1
ATOM 1712 N N . PHE A 1 213 ? 19.203 -18.594 3.559 1 95.25 213 PHE A N 1
ATOM 1713 C CA . PHE A 1 213 ? 18.031 -18.312 2.752 1 95.25 213 PHE A CA 1
ATOM 1714 C C . PHE A 1 213 ? 18.172 -16.984 2.018 1 95.25 213 PHE A C 1
ATOM 1716 O O . PHE A 1 213 ? 18.734 -16.031 2.555 1 95.25 213 PHE A O 1
ATOM 1723 N N . THR A 1 214 ? 17.625 -16.906 0.828 1 92.62 214 THR A N 1
ATOM 1724 C CA . THR A 1 214 ? 17.891 -15.758 -0.028 1 92.62 214 THR A CA 1
ATOM 1725 C C . THR A 1 214 ? 16.656 -14.852 -0.103 1 92.62 214 THR A C 1
ATOM 1727 O O . THR A 1 214 ? 16.734 -13.742 -0.646 1 92.62 214 THR A O 1
ATOM 1730 N N . PHE A 1 215 ? 15.523 -15.289 0.422 1 92.94 215 PHE A N 1
ATOM 1731 C CA . PHE A 1 215 ? 14.305 -14.516 0.24 1 92.94 215 PHE A CA 1
ATOM 1732 C C . PHE A 1 215 ? 14.391 -13.195 0.997 1 92.94 215 PHE A C 1
ATOM 1734 O O . PHE A 1 215 ? 15.055 -13.102 2.029 1 92.94 215 PHE A O 1
ATOM 1741 N N . ASP A 1 216 ? 13.75 -12.125 0.402 1 93 216 ASP A N 1
ATOM 1742 C CA . ASP A 1 216 ? 13.562 -10.836 1.06 1 93 216 ASP A CA 1
ATOM 1743 C C . ASP A 1 216 ? 12.68 -10.969 2.297 1 93 216 ASP A C 1
ATOM 1745 O O . ASP A 1 216 ? 11.555 -11.469 2.213 1 93 216 ASP A O 1
ATOM 1749 N N . GLN A 1 217 ? 13.18 -10.555 3.479 1 90.5 217 GLN A N 1
ATOM 1750 C CA . GLN A 1 217 ? 12.445 -10.664 4.73 1 90.5 217 GLN A CA 1
ATOM 1751 C C . GLN A 1 217 ? 11.094 -9.953 4.637 1 90.5 217 GLN A C 1
ATOM 1753 O O . GLN A 1 217 ? 10.133 -10.344 5.297 1 90.5 217 GLN A O 1
ATOM 1758 N N . ARG A 1 218 ? 10.984 -8.953 3.756 1 90.38 218 ARG A N 1
ATOM 1759 C CA . ARG A 1 218 ? 9.75 -8.188 3.586 1 90.38 218 ARG A CA 1
ATOM 1760 C C . ARG A 1 218 ? 8.656 -9.047 2.963 1 90.38 218 ARG A C 1
ATOM 1762 O O . ARG A 1 218 ? 7.473 -8.719 3.068 1 90.38 218 ARG A O 1
ATOM 1769 N N . MET A 1 219 ? 9.023 -10.164 2.32 1 91.81 219 MET A N 1
ATOM 1770 C CA . MET A 1 219 ? 8.055 -11.078 1.721 1 91.81 219 MET A CA 1
ATOM 1771 C C . MET A 1 219 ? 7.188 -11.727 2.793 1 91.81 219 MET A C 1
ATOM 1773 O O . MET A 1 219 ? 6.109 -12.242 2.492 1 91.81 219 MET A O 1
ATOM 1777 N N . LYS A 1 220 ? 7.621 -11.656 4.027 1 89.06 220 LYS A N 1
ATOM 1778 C CA . LYS A 1 220 ? 6.859 -12.227 5.137 1 89.06 220 LYS A CA 1
ATOM 1779 C C . LYS A 1 220 ? 5.621 -11.391 5.438 1 89.06 220 LYS A C 1
ATOM 1781 O O . LYS A 1 220 ? 4.676 -11.867 6.07 1 89.06 220 LYS A O 1
ATOM 1786 N N . GLU A 1 221 ? 5.617 -10.125 4.93 1 88.69 221 GLU A N 1
ATOM 1787 C CA . GLU A 1 221 ? 4.539 -9.219 5.305 1 88.69 221 GLU A CA 1
ATOM 1788 C C . GLU A 1 221 ? 3.943 -8.531 4.078 1 88.69 221 GLU A C 1
ATOM 1790 O O . GLU A 1 221 ? 3.582 -7.355 4.133 1 88.69 221 GLU A O 1
ATOM 1795 N N . VAL A 1 222 ? 3.926 -9.234 2.961 1 92.88 222 VAL A N 1
ATOM 1796 C CA . VAL A 1 222 ? 3.295 -8.656 1.779 1 92.88 222 VAL A CA 1
ATOM 1797 C C . VAL A 1 222 ? 1.804 -8.453 2.037 1 92.88 222 VAL A C 1
ATOM 1799 O O . VAL A 1 222 ? 1.075 -9.414 2.307 1 92.88 222 VAL A O 1
ATOM 1802 N N . SER A 1 223 ? 1.377 -7.215 1.999 1 93.25 223 SER A N 1
ATOM 1803 C CA . SER A 1 223 ? 0.001 -6.906 2.373 1 93.25 223 SER A CA 1
ATOM 1804 C C . SER A 1 223 ? -0.931 -6.992 1.168 1 93.25 223 SER A C 1
ATOM 1806 O O . SER A 1 223 ? -0.52 -6.727 0.037 1 93.25 223 SER A O 1
ATOM 1808 N N . VAL A 1 224 ? -2.158 -7.422 1.405 1 95.56 224 VAL A N 1
ATOM 1809 C CA . VAL A 1 224 ? -3.275 -7.305 0.473 1 95.56 224 VAL A CA 1
ATOM 1810 C C . VAL A 1 224 ? -4.215 -6.195 0.93 1 95.56 224 VAL A C 1
ATOM 1812 O O . VAL A 1 224 ? -4.027 -5.617 2.002 1 95.56 224 VAL A O 1
ATOM 1815 N N . PHE A 1 225 ? -5.168 -5.836 0.116 1 95.81 225 PHE A N 1
ATOM 1816 C CA . PHE A 1 225 ? -6.109 -4.781 0.469 1 95.81 225 PHE A CA 1
ATOM 1817 C C . PHE A 1 225 ? -6.957 -5.188 1.669 1 95.81 225 PHE A C 1
ATOM 1819 O O . PHE A 1 225 ? -7.254 -6.371 1.853 1 95.81 225 PHE A O 1
ATOM 1826 N N . PRO A 1 226 ? -7.285 -4.25 2.492 1 96.19 226 PRO A N 1
ATOM 1827 C CA . PRO A 1 226 ? -8.18 -4.543 3.611 1 96.19 226 PRO A CA 1
ATOM 1828 C C . PRO A 1 226 ? -9.641 -4.648 3.184 1 96.19 226 PRO A C 1
ATOM 1830 O O . PRO A 1 226 ? -10.492 -3.893 3.67 1 96.19 226 PRO A O 1
ATOM 1833 N N . PHE A 1 227 ? -9.992 -5.633 2.416 1 96.75 227 PHE A N 1
ATOM 1834 C CA . PHE A 1 227 ? -11.328 -5.816 1.865 1 96.75 227 PHE A CA 1
ATOM 1835 C C . PHE A 1 227 ? -12.102 -6.871 2.652 1 96.75 227 PHE A C 1
ATOM 1837 O O . PHE A 1 227 ? -11.508 -7.824 3.166 1 96.75 227 PHE A O 1
ATOM 1844 N N . SER A 1 228 ? -13.391 -6.629 2.746 1 95.75 228 SER A N 1
ATOM 1845 C CA . SER A 1 228 ? -14.289 -7.648 3.295 1 95.75 228 SER A CA 1
ATOM 1846 C C . SER A 1 228 ? -14.633 -8.703 2.252 1 95.75 228 SER A C 1
ATOM 1848 O O . SER A 1 228 ? -14.328 -8.539 1.068 1 95.75 228 SER A O 1
ATOM 1850 N N . GLY A 1 229 ? -15.242 -9.773 2.754 1 96.31 229 GLY A N 1
ATOM 1851 C CA . GLY A 1 229 ? -15.68 -10.812 1.843 1 96.31 229 GLY A CA 1
ATOM 1852 C C . GLY A 1 229 ? -16.672 -10.32 0.8 1 96.31 229 GLY A C 1
ATOM 1853 O O . GLY A 1 229 ? -16.594 -10.711 -0.367 1 96.31 229 GLY A O 1
ATOM 1854 N N . GLU A 1 230 ? -17.516 -9.461 1.186 1 94.5 230 GLU A N 1
ATOM 1855 C CA . GLU A 1 230 ? -18.516 -8.891 0.276 1 94.5 230 GLU A CA 1
ATOM 1856 C C . GLU A 1 230 ? -17.844 -8.094 -0.839 1 94.5 230 GLU A C 1
ATOM 1858 O O . GLU A 1 230 ? -18.25 -8.188 -2.002 1 94.5 230 GLU A O 1
ATOM 1863 N N . MET A 1 231 ? -16.875 -7.371 -0.527 1 93.75 231 MET A N 1
ATOM 1864 C CA . MET A 1 231 ? -16.172 -6.57 -1.523 1 93.75 231 MET A CA 1
ATOM 1865 C C . MET A 1 231 ? -15.43 -7.465 -2.51 1 93.75 231 MET A C 1
ATOM 1867 O O . MET A 1 231 ? -15.477 -7.238 -3.721 1 93.75 231 MET A O 1
ATOM 1871 N N . LEU A 1 232 ? -14.75 -8.414 -1.936 1 97.12 232 LEU A N 1
ATOM 1872 C CA . LEU A 1 232 ? -14.031 -9.344 -2.799 1 97.12 232 LEU A CA 1
ATOM 1873 C C . LEU A 1 232 ? -14.984 -10.031 -3.77 1 97.12 232 LEU A C 1
ATOM 1875 O O . LEU A 1 232 ? -14.664 -10.211 -4.945 1 97.12 232 LEU A O 1
ATOM 1879 N N . GLU A 1 233 ? -16.141 -10.406 -3.248 1 97.38 233 GLU A N 1
ATOM 1880 C CA . GLU A 1 233 ? -17.141 -11.039 -4.105 1 97.38 233 GLU A CA 1
ATOM 1881 C C . GLU A 1 233 ? -17.484 -10.148 -5.293 1 97.38 233 GLU A C 1
ATOM 1883 O O . GLU A 1 233 ? -17.469 -10.602 -6.441 1 97.38 233 GLU A O 1
ATOM 1888 N N . LYS A 1 234 ? -17.734 -8.898 -5.02 1 95.56 234 LYS A N 1
ATOM 1889 C CA . LYS A 1 234 ? -18.125 -7.945 -6.055 1 95.56 234 LYS A CA 1
ATOM 1890 C C . LYS A 1 234 ? -17.016 -7.758 -7.086 1 95.56 234 LYS A C 1
ATOM 1892 O O . LYS A 1 234 ? -17.297 -7.586 -8.273 1 95.56 234 LYS A O 1
ATOM 1897 N N . ILE A 1 235 ? -15.844 -7.812 -6.664 1 96.81 235 ILE A N 1
ATOM 1898 C CA . ILE A 1 235 ? -14.711 -7.52 -7.535 1 96.81 235 ILE A CA 1
ATOM 1899 C C . ILE A 1 235 ? -14.312 -8.773 -8.312 1 96.81 235 ILE A C 1
ATOM 1901 O O . ILE A 1 235 ? -14.086 -8.719 -9.523 1 96.81 235 ILE A O 1
ATOM 1905 N N . TYR A 1 236 ? -14.258 -9.914 -7.652 1 97.94 236 TYR A N 1
ATOM 1906 C CA . TYR A 1 236 ? -13.68 -11.109 -8.242 1 97.94 236 TYR A CA 1
ATOM 1907 C C . TYR A 1 236 ? -14.688 -11.812 -9.148 1 97.94 236 TYR A C 1
ATOM 1909 O O . TYR A 1 236 ? -14.328 -12.297 -10.227 1 97.94 236 TYR A O 1
ATOM 1917 N N . THR A 1 237 ? -15.945 -11.867 -8.75 1 98.06 237 THR A N 1
ATOM 1918 C CA . THR A 1 237 ? -16.891 -12.758 -9.414 1 98.06 237 THR A CA 1
ATOM 1919 C C . THR A 1 237 ? -17.328 -12.18 -10.758 1 98.06 237 THR A C 1
ATOM 1921 O O . THR A 1 237 ? -17.875 -12.898 -11.594 1 98.06 237 THR A O 1
ATOM 1924 N N . THR A 1 238 ? -17.031 -10.906 -11.023 1 97.06 238 THR A N 1
ATOM 1925 C CA . THR A 1 238 ? -17.469 -10.281 -12.266 1 97.06 238 THR A CA 1
ATOM 1926 C C . THR A 1 238 ? -16.406 -10.445 -13.359 1 97.06 238 THR A C 1
ATOM 1928 O O . THR A 1 238 ? -16.531 -9.867 -14.438 1 97.06 238 THR A O 1
ATOM 1931 N N . THR A 1 239 ? -15.359 -11.164 -13.086 1 97.62 239 THR A N 1
ATOM 1932 C CA . THR A 1 239 ? -14.344 -11.43 -14.094 1 97.62 239 THR A CA 1
ATOM 1933 C C . THR A 1 239 ? -14.961 -12.094 -15.32 1 97.62 239 THR A C 1
ATOM 1935 O O . THR A 1 239 ? -15.898 -12.883 -15.195 1 97.62 239 THR A O 1
ATOM 1938 N N . THR A 1 240 ? -14.422 -11.727 -16.5 1 97.44 240 THR A N 1
ATOM 1939 C CA . THR A 1 240 ? -14.836 -12.383 -17.734 1 97.44 240 THR A CA 1
ATOM 1940 C C . THR A 1 240 ? -13.82 -13.438 -18.156 1 97.44 240 THR A C 1
ATOM 1942 O O . THR A 1 240 ? -14.039 -14.172 -19.109 1 97.44 240 THR A O 1
ATOM 1945 N N . THR A 1 241 ? -12.734 -13.547 -17.484 1 98.31 241 THR A N 1
ATOM 1946 C CA . THR A 1 241 ? -11.688 -14.516 -17.781 1 98.31 241 THR A CA 1
ATOM 1947 C C . THR A 1 241 ? -12.031 -15.883 -17.188 1 98.31 241 THR A C 1
ATOM 1949 O O . THR A 1 241 ? -12.266 -16 -15.992 1 98.31 241 THR A O 1
ATOM 1952 N N . PRO A 1 242 ? -12.102 -16.938 -18.062 1 98.62 242 PRO A N 1
ATOM 1953 C CA . PRO A 1 242 ? -12.32 -18.266 -17.5 1 98.62 242 PRO A CA 1
ATOM 1954 C C . PRO A 1 242 ? -11.352 -18.594 -16.359 1 98.62 242 PRO A C 1
ATOM 1956 O O . PRO A 1 242 ? -10.148 -18.375 -16.5 1 98.62 242 PRO A O 1
ATOM 1959 N N . THR A 1 243 ? -11.922 -19.047 -15.242 1 98.81 243 THR A N 1
ATOM 1960 C CA . THR A 1 243 ? -11.133 -19.266 -14.031 1 98.81 243 THR A CA 1
ATOM 1961 C C . THR A 1 243 ? -11.406 -20.656 -13.445 1 98.81 243 THR A C 1
ATOM 1963 O O . THR A 1 243 ? -12.555 -21.062 -13.32 1 98.81 243 THR A O 1
ATOM 1966 N N . PHE A 1 244 ? -10.359 -21.406 -13.219 1 98.88 244 PHE A N 1
ATOM 1967 C CA . PHE A 1 244 ? -10.422 -22.688 -12.531 1 98.88 244 PHE A CA 1
ATOM 1968 C C . PHE A 1 244 ? -9.672 -22.625 -11.203 1 98.88 244 PHE A C 1
ATOM 1970 O O . PHE A 1 244 ? -8.469 -22.359 -11.18 1 98.88 244 PHE A O 1
ATOM 1977 N N . CYS A 1 245 ? -10.367 -22.875 -10.086 1 98.88 245 CYS A N 1
ATOM 1978 C CA . CYS A 1 245 ? -9.797 -22.734 -8.75 1 98.88 245 CYS A CA 1
ATOM 1979 C C . CYS A 1 245 ? -9.648 -24.109 -8.078 1 98.88 245 CYS A C 1
ATOM 1981 O O . CYS A 1 245 ? -10.594 -24.891 -8.062 1 98.88 245 CYS A O 1
ATOM 1983 N N . VAL A 1 246 ? -8.453 -24.391 -7.633 1 98.88 246 VAL A N 1
ATOM 1984 C CA . VAL A 1 246 ? -8.18 -25.594 -6.867 1 98.88 246 VAL A CA 1
ATOM 1985 C C . VAL A 1 246 ? -8.008 -25.25 -5.391 1 98.88 246 VAL A C 1
ATOM 1987 O O . VAL A 1 246 ? -7.156 -24.438 -5.035 1 98.88 246 VAL A O 1
ATOM 1990 N N . LEU A 1 247 ? -8.805 -25.859 -4.527 1 98.75 247 LEU A N 1
ATOM 1991 C CA . LEU A 1 247 ? -8.781 -25.609 -3.086 1 98.75 247 LEU A CA 1
ATOM 1992 C C . LEU A 1 247 ? -8.266 -26.844 -2.342 1 98.75 247 LEU A C 1
ATOM 1994 O O . LEU A 1 247 ? -8.695 -27.969 -2.625 1 98.75 247 LEU A O 1
ATOM 1998 N N . ALA A 1 248 ? -7.336 -26.609 -1.441 1 98.25 248 ALA A N 1
ATOM 1999 C CA . ALA A 1 248 ? -6.832 -27.688 -0.6 1 98.25 248 ALA A CA 1
ATOM 2000 C C . ALA A 1 248 ? -7.789 -27.969 0.554 1 98.25 248 ALA A C 1
ATOM 2002 O O . ALA A 1 248 ? -8.125 -27.078 1.331 1 98.25 248 ALA A O 1
ATOM 2003 N N . LYS A 1 249 ? -8.148 -29.188 0.734 1 98.12 249 LYS A N 1
ATOM 2004 C CA . LYS A 1 249 ? -9.156 -29.609 1.701 1 98.12 249 LYS A CA 1
ATOM 2005 C C . LYS A 1 249 ? -8.766 -29.203 3.119 1 98.12 249 LYS A C 1
ATOM 2007 O O . LYS A 1 249 ? -9.602 -28.734 3.893 1 98.12 249 LYS A O 1
ATOM 2012 N N . LYS A 1 250 ? -7.539 -29.359 3.492 1 96.5 250 LYS A N 1
ATOM 2013 C CA . LYS A 1 250 ? -7.074 -29.047 4.84 1 96.5 250 LYS A CA 1
ATOM 2014 C C . LYS A 1 250 ? -7.281 -27.578 5.176 1 96.5 250 LYS A C 1
ATOM 2016 O O . LYS A 1 250 ? -7.555 -27.219 6.324 1 96.5 250 LYS A O 1
ATOM 2021 N N . MET A 1 251 ? -7.125 -26.719 4.141 1 96.69 251 MET A N 1
ATOM 2022 C CA . MET A 1 251 ? -7.285 -25.281 4.367 1 96.69 251 MET A CA 1
ATOM 2023 C C . MET A 1 251 ? -8.758 -24.922 4.52 1 96.69 251 MET A C 1
ATOM 2025 O O . MET A 1 251 ? -9.102 -24.016 5.285 1 96.69 251 MET A O 1
ATOM 2029 N N . ILE A 1 252 ? -9.625 -25.594 3.842 1 97.44 252 ILE A N 1
ATOM 2030 C CA . ILE A 1 252 ? -11.062 -25.422 3.996 1 97.44 252 ILE A CA 1
ATOM 2031 C C . ILE A 1 252 ? -11.477 -25.797 5.414 1 97.44 252 ILE A C 1
ATOM 2033 O O . ILE A 1 252 ? -12.25 -25.078 6.051 1 97.44 252 ILE A O 1
ATOM 2037 N N . GLU A 1 253 ? -10.914 -26.859 5.883 1 97.12 253 GLU A N 1
ATOM 2038 C CA . GLU A 1 253 ? -11.289 -27.406 7.188 1 97.12 253 GLU A CA 1
ATOM 2039 C C . GLU A 1 253 ? -10.898 -26.453 8.312 1 97.12 253 GLU A C 1
ATOM 2041 O O . GLU A 1 253 ? -11.57 -26.391 9.344 1 97.12 253 GLU A O 1
ATOM 2046 N N . VAL A 1 254 ? -9.859 -25.719 8.141 1 95.75 254 VAL A N 1
ATOM 2047 C CA . VAL A 1 254 ? -9.438 -24.797 9.195 1 95.75 254 VAL A CA 1
ATOM 2048 C C . VAL A 1 254 ? -10.188 -23.469 9.062 1 95.75 254 VAL A C 1
ATOM 2050 O O . VAL A 1 254 ? -9.984 -22.562 9.859 1 95.75 254 VAL A O 1
ATOM 2053 N N . GLY A 1 255 ? -11.008 -23.312 8.039 1 96.44 255 GLY A N 1
ATOM 2054 C CA . GLY A 1 255 ? -11.969 -22.234 7.973 1 96.44 255 GLY A CA 1
ATOM 2055 C C . GLY A 1 255 ? -11.445 -21 7.246 1 96.44 255 GLY A C 1
ATOM 2056 O O . GLY A 1 255 ? -11.992 -19.906 7.391 1 96.44 255 GLY A O 1
ATOM 2057 N N . VAL A 1 256 ? -10.445 -21.125 6.395 1 95.62 256 VAL A N 1
ATOM 2058 C CA . VAL A 1 256 ? -9.781 -19.984 5.773 1 95.62 256 VAL A CA 1
ATOM 2059 C C . VAL A 1 256 ? -10.734 -19.281 4.809 1 95.62 256 VAL A C 1
ATOM 2061 O O . VAL A 1 256 ? -10.656 -18.062 4.621 1 95.62 256 VAL A O 1
ATOM 2064 N N . TYR A 1 257 ? -11.664 -20 4.242 1 97.62 257 TYR A N 1
ATOM 2065 C CA . TYR A 1 257 ? -12.508 -19.438 3.195 1 97.62 257 TYR A CA 1
ATOM 2066 C C . TYR A 1 257 ? -13.914 -19.156 3.719 1 97.62 257 TYR A C 1
ATOM 2068 O O . TYR A 1 257 ? -14.812 -18.812 2.947 1 97.62 257 TYR A O 1
ATOM 2076 N N . GLU A 1 258 ? -14.156 -19.25 5.027 1 97.19 258 GLU A N 1
ATOM 2077 C CA . GLU A 1 258 ? -15.469 -19.031 5.625 1 97.19 258 GLU A CA 1
ATOM 2078 C C . GLU A 1 258 ? -16 -17.641 5.293 1 97.19 258 GLU A C 1
ATOM 2080 O O . GLU A 1 258 ? -17.188 -17.484 4.996 1 97.19 258 GLU A O 1
ATOM 2085 N N . PRO A 1 259 ? -15.203 -16.609 5.25 1 96.88 259 PRO A N 1
ATOM 2086 C CA . PRO A 1 259 ? -15.719 -15.273 4.984 1 96.88 259 PRO A CA 1
ATOM 2087 C C . PRO A 1 259 ? -16.031 -15.039 3.508 1 96.88 259 PRO A C 1
ATOM 2089 O O . PRO A 1 259 ? -16.562 -13.984 3.145 1 96.88 259 PRO A O 1
ATOM 2092 N N . VAL A 1 260 ? -15.656 -15.93 2.666 1 98.31 260 VAL A N 1
ATOM 2093 C CA . VAL A 1 260 ? -15.805 -15.734 1.228 1 98.31 260 VAL A CA 1
ATOM 2094 C C . VAL A 1 260 ? -16.469 -16.969 0.608 1 98.31 260 VAL A C 1
ATOM 2096 O O . VAL A 1 260 ? -15.922 -17.594 -0.293 1 98.31 260 VAL A O 1
ATOM 2099 N N . PRO A 1 261 ? -17.719 -17.234 0.868 1 97.88 261 PRO A N 1
ATOM 2100 C CA . PRO A 1 261 ? -18.391 -18.453 0.409 1 97.88 261 PRO A CA 1
ATOM 2101 C C . PRO A 1 261 ? -18.484 -18.531 -1.112 1 97.88 261 PRO A C 1
ATOM 2103 O O . PRO A 1 261 ? -18.641 -19.625 -1.666 1 97.88 261 PRO A O 1
ATOM 2106 N N . PHE A 1 262 ? -18.328 -17.438 -1.805 1 98.44 262 PHE A N 1
ATOM 2107 C CA . PHE A 1 262 ? -18.484 -17.422 -3.256 1 98.44 262 PHE A CA 1
ATOM 2108 C C . PHE A 1 262 ? -17.391 -18.25 -3.922 1 98.44 262 PHE A C 1
ATOM 2110 O O . PHE A 1 262 ? -17.531 -18.656 -5.078 1 98.44 262 PHE A O 1
ATOM 2117 N N . ILE A 1 263 ? -16.25 -18.516 -3.209 1 98.62 263 ILE A N 1
ATOM 2118 C CA . ILE A 1 263 ? -15.133 -19.234 -3.807 1 98.62 263 ILE A CA 1
ATOM 2119 C C . ILE A 1 263 ? -15.531 -20.688 -4.059 1 98.62 263 ILE A C 1
ATOM 2121 O O . ILE A 1 263 ? -14.984 -21.344 -4.949 1 98.62 263 ILE A O 1
ATOM 2125 N N . MET A 1 264 ? -16.5 -21.156 -3.307 1 98.62 264 MET A N 1
ATOM 2126 C CA . MET A 1 264 ? -16.969 -22.531 -3.455 1 98.62 264 MET A CA 1
ATOM 2127 C C . MET A 1 264 ? -18.406 -22.562 -3.955 1 98.62 264 MET A C 1
ATOM 2129 O O . MET A 1 264 ? -19.188 -23.438 -3.578 1 98.62 264 MET A O 1
ATOM 2133 N N . ASP A 1 265 ? -18.812 -21.562 -4.699 1 98.5 265 ASP A N 1
ATOM 2134 C CA . ASP A 1 265 ? -20.141 -21.453 -5.289 1 98.5 265 ASP A CA 1
ATOM 2135 C C . ASP A 1 265 ? -20.062 -20.969 -6.734 1 98.5 265 ASP A C 1
ATOM 2137 O O . ASP A 1 265 ? -20.031 -19.75 -6.988 1 98.5 265 ASP A O 1
ATOM 2141 N N . GLU A 1 266 ? -20.141 -21.875 -7.691 1 98.38 266 GLU A N 1
ATOM 2142 C CA . GLU A 1 266 ? -20.031 -21.547 -9.109 1 98.38 266 GLU A CA 1
ATOM 2143 C C . GLU A 1 266 ? -21.156 -20.625 -9.555 1 98.38 266 GLU A C 1
ATOM 2145 O O . GLU A 1 266 ? -20.984 -19.828 -10.477 1 98.38 266 GLU A O 1
ATOM 2150 N N . LYS A 1 267 ? -22.25 -20.625 -8.883 1 98.19 267 LYS A N 1
ATOM 2151 C CA . LYS A 1 267 ? -23.406 -19.812 -9.25 1 98.19 267 LYS A CA 1
ATOM 2152 C C . LYS A 1 267 ? -23.203 -18.344 -8.852 1 98.19 267 LYS A C 1
ATOM 2154 O O . LYS A 1 267 ? -23.922 -17.469 -9.328 1 98.19 267 LYS A O 1
ATOM 2159 N N . ALA A 1 268 ? -22.266 -18.141 -7.969 1 98.19 268 ALA A N 1
ATOM 2160 C CA . ALA A 1 268 ? -21.969 -16.766 -7.531 1 98.19 268 ALA A CA 1
ATOM 2161 C C . ALA A 1 268 ? -21.266 -15.984 -8.633 1 98.19 268 ALA A C 1
ATOM 2163 O O . ALA A 1 268 ? -21.109 -14.766 -8.523 1 98.19 268 ALA A O 1
ATOM 2164 N N . TRP A 1 269 ? -20.875 -16.641 -9.664 1 98.19 269 TRP A N 1
ATOM 2165 C CA . TRP A 1 269 ? -20.172 -16.031 -10.781 1 98.19 269 TRP A CA 1
ATOM 2166 C C . TRP A 1 269 ? -21.078 -15.875 -11.992 1 98.19 269 TRP A C 1
ATOM 2168 O O . TRP A 1 269 ? -21.344 -16.844 -12.711 1 98.19 269 TRP A O 1
ATOM 2178 N N . PRO A 1 270 ? -21.438 -14.648 -12.281 1 97.56 270 PRO A N 1
ATOM 2179 C CA . PRO A 1 270 ? -22.578 -14.414 -13.188 1 97.56 270 PRO A CA 1
ATOM 2180 C C . PRO A 1 270 ? -22.266 -14.805 -14.633 1 97.56 270 PRO A C 1
ATOM 2182 O O . PRO A 1 270 ? -23.172 -15.078 -15.414 1 97.56 270 PRO A O 1
ATOM 2185 N N . HIS A 1 271 ? -21 -14.898 -15.016 1 97.5 271 HIS A N 1
ATOM 2186 C CA . HIS A 1 271 ? -20.656 -15.195 -16.406 1 97.5 271 HIS A CA 1
ATOM 2187 C C . HIS A 1 271 ? -20.547 -16.688 -16.641 1 97.5 271 HIS A C 1
ATOM 2189 O O . HIS A 1 271 ? -20.266 -17.141 -17.75 1 97.5 271 HIS A O 1
ATOM 2195 N N . GLY A 1 272 ? -20.641 -17.469 -15.617 1 97.69 272 GLY A N 1
ATOM 2196 C CA . GLY A 1 272 ? -20.562 -18.922 -15.742 1 97.69 272 GLY A CA 1
ATOM 2197 C C . GLY A 1 272 ? -19.203 -19.406 -16.172 1 97.69 272 GLY A C 1
ATOM 2198 O O . GLY A 1 272 ? -19.078 -20.453 -16.797 1 97.69 272 GLY A O 1
ATOM 2199 N N . ASN A 1 273 ? -18.219 -18.641 -15.93 1 97.75 273 ASN A N 1
ATOM 2200 C CA . ASN A 1 273 ? -16.859 -18.922 -16.391 1 97.75 273 ASN A CA 1
ATOM 2201 C C . ASN A 1 273 ? -15.945 -19.297 -15.234 1 97.75 273 ASN A C 1
ATOM 2203 O O . ASN A 1 273 ? -14.734 -19.078 -15.305 1 97.75 273 ASN A O 1
ATOM 2207 N N . TYR A 1 274 ? -16.547 -19.766 -14.094 1 98.56 274 TYR A N 1
ATOM 2208 C CA . TYR A 1 274 ? -15.789 -20.156 -12.906 1 98.56 274 TYR A CA 1
ATOM 2209 C C . TYR A 1 274 ? -16.109 -21.594 -12.508 1 98.56 274 TYR A C 1
ATOM 2211 O O . TYR A 1 274 ? -17.266 -22 -12.523 1 98.56 274 TYR A O 1
ATOM 2219 N N . LYS A 1 275 ? -15.062 -22.328 -12.25 1 98.38 275 LYS A N 1
ATOM 2220 C CA . LYS A 1 275 ? -15.156 -23.672 -11.688 1 98.38 275 LYS A CA 1
ATOM 2221 C C . LYS A 1 275 ? -14.148 -23.859 -10.562 1 98.38 275 LYS A C 1
ATOM 2223 O O . LYS A 1 275 ? -13.078 -23.25 -10.562 1 98.38 275 LYS A O 1
ATOM 2228 N N . TYR A 1 276 ? -14.523 -24.656 -9.602 1 98.75 276 TYR A N 1
ATOM 2229 C CA . TYR A 1 276 ? -13.562 -24.984 -8.555 1 98.75 276 TYR A CA 1
ATOM 2230 C C . TYR A 1 276 ? -13.539 -26.469 -8.273 1 98.75 276 TYR A C 1
ATOM 2232 O O . TYR A 1 276 ? -14.469 -27.203 -8.648 1 98.75 276 TYR A O 1
ATOM 2240 N N . LYS A 1 277 ? -12.461 -26.938 -7.742 1 98.69 277 LYS A N 1
ATOM 2241 C CA . LYS A 1 277 ? -12.273 -28.312 -7.285 1 98.69 277 LYS A CA 1
ATOM 2242 C C . LYS A 1 277 ? -11.586 -28.359 -5.926 1 98.69 277 LYS A C 1
ATOM 2244 O O . LYS A 1 277 ? -10.664 -27.578 -5.668 1 98.69 277 LYS A O 1
ATOM 2249 N N . ILE A 1 278 ? -12.117 -29.188 -5.059 1 98.69 278 ILE A N 1
ATOM 2250 C CA . ILE A 1 278 ? -11.469 -29.438 -3.773 1 98.69 278 ILE A CA 1
ATOM 2251 C C . ILE A 1 278 ? -10.609 -30.688 -3.865 1 98.69 278 ILE A C 1
ATOM 2253 O O . ILE A 1 278 ? -11.062 -31.734 -4.352 1 98.69 278 ILE A O 1
ATOM 2257 N N . VAL A 1 279 ? -9.406 -30.594 -3.498 1 98.62 279 VAL A N 1
ATOM 2258 C CA . VAL A 1 279 ? -8.516 -31.734 -3.539 1 98.62 279 VAL A CA 1
ATOM 2259 C C . VAL A 1 279 ? -7.961 -32 -2.141 1 98.62 279 VAL A C 1
ATOM 2261 O O . VAL A 1 279 ? -7.926 -31.109 -1.294 1 98.62 279 VAL A O 1
ATOM 2264 N N . ASP A 1 280 ? -7.477 -33.25 -1.95 1 96.81 280 ASP A N 1
ATOM 2265 C CA . ASP A 1 280 ? -6.809 -33.562 -0.694 1 96.81 280 ASP A CA 1
ATOM 2266 C C . ASP A 1 280 ? -5.441 -32.906 -0.611 1 96.81 280 ASP A C 1
ATOM 2268 O O . ASP A 1 280 ? -4.824 -32.594 -1.638 1 96.81 280 ASP A O 1
ATOM 2272 N N . GLY A 1 281 ? -5.043 -32.594 0.55 1 94 281 GLY A N 1
ATOM 2273 C CA . GLY A 1 281 ? -3.73 -31.984 0.738 1 94 281 GLY A CA 1
ATOM 2274 C C . GLY A 1 281 ? -3.777 -30.672 1.5 1 94 281 GLY A C 1
ATOM 2275 O O . GLY A 1 281 ? -4.82 -30.297 2.041 1 94 281 GLY A O 1
ATOM 2276 N N . SER A 1 282 ? -2.543 -30.078 1.551 1 94.62 282 SER A N 1
ATOM 2277 C CA . SER A 1 282 ? -2.373 -28.828 2.264 1 94.62 282 SER A CA 1
ATOM 2278 C C . SER A 1 282 ? -2.084 -27.672 1.3 1 94.62 282 SER A C 1
ATOM 2280 O O . SER A 1 282 ? -2.283 -27.812 0.09 1 94.62 282 SER A O 1
ATOM 2282 N N . HIS A 1 283 ? -1.753 -26.516 1.794 1 96.56 283 HIS A N 1
ATOM 2283 C CA . HIS A 1 283 ? -1.617 -25.266 1.071 1 96.56 283 HIS A CA 1
ATOM 2284 C C . HIS A 1 283 ? -0.711 -25.422 -0.145 1 96.56 283 HIS A C 1
ATOM 2286 O O . HIS A 1 283 ? -0.931 -24.781 -1.175 1 96.56 283 HIS A O 1
ATOM 2292 N N . ASP A 1 284 ? 0.319 -26.25 -0.101 1 97.19 284 ASP A N 1
ATOM 2293 C CA . ASP A 1 284 ? 1.277 -26.422 -1.187 1 97.19 284 ASP A CA 1
ATOM 2294 C C . ASP A 1 284 ? 1.025 -27.734 -1.934 1 97.19 284 ASP A C 1
ATOM 2296 O O . ASP A 1 284 ? 1.97 -28.422 -2.328 1 97.19 284 ASP A O 1
ATOM 2300 N N . VAL A 1 285 ? -0.158 -28.031 -2.17 1 96 285 VAL A N 1
ATOM 2301 C CA . VAL A 1 285 ? -0.583 -29.312 -2.746 1 96 285 VAL A CA 1
ATOM 2302 C C . VAL A 1 285 ? -0.016 -29.453 -4.156 1 96 285 VAL A C 1
ATOM 2304 O O . VAL A 1 285 ? 0.293 -30.562 -4.598 1 96 285 VAL A O 1
ATOM 2307 N N . HIS A 1 286 ? 0.258 -28.375 -4.914 1 96.69 286 HIS A N 1
ATOM 2308 C CA . HIS A 1 286 ? 0.781 -28.438 -6.273 1 96.69 286 HIS A CA 1
ATOM 2309 C C . HIS A 1 286 ? 2.215 -28.953 -6.289 1 96.69 286 HIS A C 1
ATOM 2311 O O . HIS A 1 286 ? 2.705 -29.406 -7.328 1 96.69 286 HIS A O 1
ATOM 2317 N N . ILE A 1 287 ? 2.898 -28.859 -5.16 1 96.31 287 ILE A N 1
ATOM 2318 C CA . ILE A 1 287 ? 4.266 -29.359 -5.047 1 96.31 287 ILE A CA 1
ATOM 2319 C C . ILE A 1 287 ? 4.25 -30.797 -4.562 1 96.31 287 ILE A C 1
ATOM 2321 O O . ILE A 1 287 ? 4.902 -31.672 -5.156 1 96.31 287 ILE A O 1
ATOM 2325 N N . ASP A 1 288 ? 3.426 -31.125 -3.592 1 95.38 288 ASP A N 1
ATOM 2326 C CA . ASP A 1 288 ? 3.438 -32.406 -2.906 1 95.38 288 ASP A CA 1
ATOM 2327 C C . ASP A 1 288 ? 2.6 -33.438 -3.656 1 95.38 288 ASP A C 1
ATOM 2329 O O . ASP A 1 288 ? 2.965 -34.625 -3.723 1 95.38 288 ASP A O 1
ATOM 2333 N N . ASN A 1 289 ? 1.487 -33 -4.133 1 95.69 289 ASN A N 1
ATOM 2334 C CA . ASN A 1 289 ? 0.537 -33.906 -4.754 1 95.69 289 ASN A CA 1
ATOM 2335 C C . ASN A 1 289 ? -0.053 -33.344 -6.035 1 95.69 289 ASN A C 1
ATOM 2337 O O . ASN A 1 289 ? -1.272 -33.219 -6.16 1 95.69 289 ASN A O 1
ATOM 2341 N N . PRO A 1 290 ? 0.848 -33.062 -7.004 1 97.25 290 PRO A N 1
ATOM 2342 C CA . PRO A 1 290 ? 0.362 -32.469 -8.242 1 97.25 290 PRO A CA 1
ATOM 2343 C C . PRO A 1 290 ? -0.654 -33.344 -8.969 1 97.25 290 PRO A C 1
ATOM 2345 O O . PRO A 1 290 ? -1.475 -32.844 -9.742 1 97.25 290 PRO A O 1
ATOM 2348 N N . GLU A 1 291 ? -0.641 -34.656 -8.719 1 97.12 291 GLU A N 1
ATOM 2349 C CA . GLU A 1 291 ? -1.524 -35.594 -9.391 1 97.12 291 GLU A CA 1
ATOM 2350 C C . GLU A 1 291 ? -2.986 -35.344 -9.039 1 97.12 291 GLU A C 1
ATOM 2352 O O . GLU A 1 291 ? -3.889 -35.75 -9.773 1 97.12 291 GLU A O 1
ATOM 2357 N N . TYR A 1 292 ? -3.225 -34.656 -7.922 1 98.12 292 TYR A N 1
ATOM 2358 C CA . TYR A 1 292 ? -4.594 -34.406 -7.484 1 98.12 292 TYR A CA 1
ATOM 2359 C C . TYR A 1 292 ? -5.266 -33.375 -8.383 1 98.12 292 TYR A C 1
ATOM 2361 O O . TYR A 1 292 ? -6.488 -33.219 -8.352 1 98.12 292 TYR A O 1
ATOM 2369 N N . MET A 1 293 ? -4.5 -32.625 -9.227 1 98.25 293 MET A N 1
ATOM 2370 C CA . MET A 1 293 ? -5.109 -31.516 -9.938 1 98.25 293 MET A CA 1
ATOM 2371 C C . MET A 1 293 ? -4.637 -31.469 -11.391 1 98.25 293 MET A C 1
ATOM 2373 O O . MET A 1 293 ? -5.234 -30.781 -12.219 1 98.25 293 MET A O 1
ATOM 2377 N N . ALA A 1 294 ? -3.572 -32.156 -11.766 1 98.31 294 ALA A N 1
ATOM 2378 C CA . ALA A 1 294 ? -2.898 -32 -13.055 1 98.31 294 ALA A CA 1
ATOM 2379 C C . ALA A 1 294 ? -3.863 -32.25 -14.203 1 98.31 294 ALA A C 1
ATOM 2381 O O . ALA A 1 294 ? -3.893 -31.516 -15.18 1 98.31 294 ALA A O 1
ATOM 2382 N N . ASP A 1 295 ? -4.637 -33.344 -14.062 1 98 295 ASP A N 1
ATOM 2383 C CA . ASP A 1 295 ? -5.559 -33.688 -15.141 1 98 295 ASP A CA 1
ATOM 2384 C C . ASP A 1 295 ? -6.629 -32.625 -15.32 1 98 295 ASP A C 1
ATOM 2386 O O . ASP A 1 295 ? -6.965 -32.25 -16.453 1 98 295 ASP A O 1
ATOM 2390 N N . ASP A 1 296 ? -7.184 -32.156 -14.234 1 98.31 296 ASP A N 1
ATOM 2391 C CA . ASP A 1 296 ? -8.219 -31.125 -14.289 1 98.31 296 ASP A CA 1
ATOM 2392 C C . ASP A 1 296 ? -7.668 -29.828 -14.875 1 98.31 296 ASP A C 1
ATOM 2394 O O . ASP A 1 296 ? -8.336 -29.188 -15.688 1 98.31 296 ASP A O 1
ATOM 2398 N N . ILE A 1 297 ? -6.484 -29.469 -14.477 1 98.62 297 ILE A N 1
ATOM 2399 C CA . ILE A 1 297 ? -5.844 -28.266 -15 1 98.62 297 ILE A CA 1
ATOM 2400 C C . ILE A 1 297 ? -5.574 -28.422 -16.5 1 98.62 297 ILE A C 1
ATOM 2402 O O . ILE A 1 297 ? -5.832 -27.516 -17.281 1 98.62 297 ILE A O 1
ATOM 2406 N N . SER A 1 298 ? -5.078 -29.609 -16.875 1 98.12 298 SER A N 1
ATOM 2407 C CA . SER A 1 298 ? -4.809 -29.906 -18.281 1 98.12 298 SER A CA 1
ATOM 2408 C C . SER A 1 298 ? -6.062 -29.719 -19.125 1 98.12 298 SER A C 1
ATOM 2410 O O . SER A 1 298 ? -6.031 -29.031 -20.156 1 98.12 298 SER A O 1
ATOM 2412 N N . ASN A 1 299 ? -7.121 -30.312 -18.641 1 97.81 299 ASN A N 1
ATOM 2413 C CA . ASN A 1 299 ? -8.383 -30.203 -19.375 1 97.81 299 ASN A CA 1
ATOM 2414 C C . ASN A 1 299 ? -8.828 -28.75 -19.5 1 97.81 299 ASN A C 1
ATOM 2416 O O . ASN A 1 299 ? -9.281 -28.312 -20.562 1 97.81 299 ASN A O 1
ATOM 2420 N N . PHE A 1 300 ? -8.711 -28.016 -18.516 1 98.31 300 PHE A N 1
ATOM 2421 C CA . PHE A 1 300 ? -9.156 -26.625 -18.469 1 98.31 300 PHE A CA 1
ATOM 2422 C C . PHE A 1 300 ? -8.359 -25.766 -19.453 1 98.31 300 PHE A C 1
ATOM 2424 O O . PHE A 1 300 ? -8.93 -25 -20.234 1 98.31 300 PHE A O 1
ATOM 2431 N N . ILE A 1 301 ? -6.953 -25.875 -19.422 1 97.75 301 ILE A N 1
ATOM 2432 C CA . ILE A 1 301 ? -6.137 -24.969 -20.219 1 97.75 301 ILE A CA 1
ATOM 2433 C C . ILE A 1 301 ? -6.18 -25.391 -21.688 1 97.75 301 ILE A C 1
ATOM 2435 O O . ILE A 1 301 ? -6.004 -24.562 -22.578 1 97.75 301 ILE A O 1
ATOM 2439 N N . LEU A 1 302 ? -6.504 -26.672 -21.969 1 96.75 302 LEU A N 1
ATOM 2440 C CA . LEU A 1 302 ? -6.621 -27.156 -23.344 1 96.75 302 LEU A CA 1
ATOM 2441 C C . LEU A 1 302 ? -7.926 -26.688 -23.984 1 96.75 302 LEU A C 1
ATOM 2443 O O . LEU A 1 302 ? -8.023 -26.594 -25.203 1 96.75 302 LEU A O 1
ATOM 2447 N N . GLU A 1 303 ? -8.938 -26.484 -23.188 1 90.88 303 GLU A N 1
ATOM 2448 C CA . GLU A 1 303 ? -10.203 -25.984 -23.703 1 90.88 303 GLU A CA 1
ATOM 2449 C C . GLU A 1 303 ? -10.023 -24.641 -24.406 1 90.88 303 GLU A C 1
ATOM 2451 O O . GLU A 1 303 ? -10.68 -24.359 -25.406 1 90.88 303 GLU A O 1
ATOM 2456 N N . GLY A 1 304 ? -9.211 -23.75 -23.969 1 74.19 304 GLY A N 1
ATOM 2457 C CA . GLY A 1 304 ? -8.93 -22.453 -24.562 1 74.19 304 GLY A CA 1
ATOM 2458 C C . GLY A 1 304 ? -8.164 -22.547 -25.859 1 74.19 304 GLY A C 1
ATOM 2459 O O . GLY A 1 304 ? -8.328 -21.703 -26.75 1 74.19 304 GLY A O 1
ATOM 2460 N N . ALA A 1 305 ? -7.297 -23.547 -25.938 1 69.69 305 ALA A N 1
ATOM 2461 C CA . ALA A 1 305 ? -6.48 -23.781 -27.125 1 69.69 305 ALA A CA 1
ATOM 2462 C C . ALA A 1 305 ? -7.324 -24.344 -28.266 1 69.69 305 ALA A C 1
ATOM 2464 O O . ALA A 1 305 ? -7.086 -24.031 -29.438 1 69.69 305 ALA A O 1
ATOM 2465 N N . LYS A 1 306 ? -8.266 -25.141 -27.891 1 59.69 306 LYS A N 1
ATOM 2466 C CA . LYS A 1 306 ? -9.164 -25.703 -28.891 1 59.69 306 LYS A CA 1
ATOM 2467 C C . LYS A 1 306 ? -10.109 -24.656 -29.453 1 59.69 306 LYS A C 1
ATOM 2469 O O . LYS A 1 306 ? -10.523 -24.719 -30.609 1 59.69 306 LYS A O 1
ATOM 2474 N N . ALA A 1 307 ? -10.453 -23.688 -28.641 1 48.34 307 ALA A N 1
ATOM 2475 C CA . ALA A 1 307 ? -11.383 -22.641 -29.078 1 48.34 307 ALA A CA 1
ATOM 2476 C C . ALA A 1 307 ? -10.742 -21.734 -30.125 1 48.34 307 ALA A C 1
ATOM 2478 O O . ALA A 1 307 ? -11.438 -21.031 -30.844 1 48.34 307 ALA A O 1
ATOM 2479 N N . LYS A 1 308 ? -9.43 -21.734 -30.047 1 51.31 308 LYS A N 1
ATOM 2480 C CA . LYS A 1 308 ? -8.758 -20.922 -31.062 1 51.31 308 LYS A CA 1
ATOM 2481 C C . LYS A 1 308 ? -8.484 -21.734 -32.312 1 51.31 308 LYS A C 1
ATOM 2483 O O . LYS A 1 308 ? -7.984 -21.203 -33.312 1 51.31 308 LYS A O 1
ATOM 2488 N N . LEU A 1 309 ? -8.578 -22.984 -32.25 1 34.78 309 LEU A N 1
ATOM 2489 C CA . LEU A 1 309 ? -8.469 -23.828 -33.438 1 34.78 309 LEU A CA 1
ATOM 2490 C C . LEU A 1 309 ? -9.828 -24.031 -34.094 1 34.78 309 LEU A C 1
ATOM 2492 O O . LEU A 1 309 ? -10.844 -24.156 -33.406 1 34.78 309 LEU A O 1
ATOM 2496 N N . MET B 1 1 ? -3.779 46.062 17.656 1 28.09 1 MET B N 1
ATOM 2497 C CA . MET B 1 1 ? -2.684 45.531 16.859 1 28.09 1 MET B CA 1
ATOM 2498 C C . MET B 1 1 ? -2.131 44.25 17.484 1 28.09 1 MET B C 1
ATOM 2500 O O . MET B 1 1 ? -1.301 44.312 18.391 1 28.09 1 MET B O 1
ATOM 2504 N N . LYS B 1 2 ? -3.035 43.375 17.891 1 37.34 2 LYS B N 1
ATOM 2505 C CA . LYS B 1 2 ? -2.775 42.344 18.875 1 37.34 2 LYS B CA 1
ATOM 2506 C C . LYS B 1 2 ? -1.525 41.531 18.516 1 37.34 2 LYS B C 1
ATOM 2508 O O . LYS B 1 2 ? -1.308 41.219 17.344 1 37.34 2 LYS B O 1
ATOM 2513 N N . GLY B 1 3 ? -0.47 41.781 19.109 1 37.22 3 GLY B N 1
ATOM 2514 C CA . GLY B 1 3 ? 0.856 41.25 18.828 1 37.22 3 GLY B CA 1
ATOM 2515 C C . GLY B 1 3 ? 0.835 39.812 18.344 1 37.22 3 GLY B C 1
ATOM 2516 O O . GLY B 1 3 ? 0.286 38.938 19 1 37.22 3 GLY B O 1
ATOM 2517 N N . ALA B 1 4 ? 0.567 39.656 17.094 1 42.56 4 ALA B N 1
ATOM 2518 C CA . ALA B 1 4 ? 0.777 38.344 16.516 1 42.56 4 ALA B CA 1
ATOM 2519 C C . ALA B 1 4 ? 1.886 37.594 17.25 1 42.56 4 ALA B C 1
ATOM 2521 O O . ALA B 1 4 ? 3.039 38 17.25 1 42.56 4 ALA B O 1
ATOM 2522 N N . LEU B 1 5 ? 1.719 37.219 18.484 1 46.34 5 LEU B N 1
ATOM 2523 C CA . LEU B 1 5 ? 2.688 36.562 19.344 1 46.34 5 LEU B CA 1
ATOM 2524 C C . LEU B 1 5 ? 3.594 35.656 18.516 1 46.34 5 LEU B C 1
ATOM 2526 O O . LEU B 1 5 ? 3.119 34.688 17.875 1 46.34 5 LEU B O 1
ATOM 2530 N N . ARG B 1 6 ? 4.531 36.344 17.828 1 58.12 6 ARG B N 1
ATOM 2531 C CA . ARG B 1 6 ? 5.598 35.719 17.062 1 58.12 6 ARG B CA 1
ATOM 2532 C C . ARG B 1 6 ? 6.285 34.625 17.859 1 58.12 6 ARG B C 1
ATOM 2534 O O . ARG B 1 6 ? 7.059 34.906 18.781 1 58.12 6 ARG B O 1
ATOM 2541 N N . LEU B 1 7 ? 5.531 33.5 18.156 1 68.31 7 LEU B N 1
ATOM 2542 C CA . LEU B 1 7 ? 6.195 32.406 18.828 1 68.31 7 LEU B CA 1
ATOM 2543 C C . LEU B 1 7 ? 7.555 32.125 18.203 1 68.31 7 LEU B C 1
ATOM 2545 O O . LEU B 1 7 ? 7.73 32.281 16.984 1 68.31 7 LEU B O 1
ATOM 2549 N N . LYS B 1 8 ? 8.523 32.188 19.078 1 87.25 8 LYS B N 1
ATOM 2550 C CA . LYS B 1 8 ? 9.844 31.781 18.625 1 87.25 8 LYS B CA 1
ATOM 2551 C C . LYS B 1 8 ? 9.781 30.453 17.875 1 87.25 8 LYS B C 1
ATOM 2553 O O . LYS B 1 8 ? 9.164 29.5 18.359 1 87.25 8 LYS B O 1
ATOM 2558 N N . GLU B 1 9 ? 10.242 30.484 16.719 1 94.88 9 GLU B N 1
ATOM 2559 C CA . GLU B 1 9 ? 10.273 29.297 15.883 1 94.88 9 GLU B CA 1
ATOM 2560 C C . GLU B 1 9 ? 11.539 28.469 16.125 1 94.88 9 GLU B C 1
ATOM 2562 O O . GLU B 1 9 ? 12.633 29.031 16.234 1 94.88 9 GLU B O 1
ATOM 2567 N N . GLN B 1 10 ? 11.414 27.234 16.359 1 96.44 10 GLN B N 1
ATOM 2568 C CA . GLN B 1 10 ? 12.523 26.297 16.547 1 96.44 10 GLN B CA 1
ATOM 2569 C C . GLN B 1 10 ? 12.477 25.172 15.516 1 96.44 10 GLN B C 1
ATOM 2571 O O . GLN B 1 10 ? 11.398 24.734 15.117 1 96.44 10 GLN B O 1
ATOM 2576 N N . GLU B 1 11 ? 13.672 24.75 15.125 1 97.25 11 GLU B N 1
ATOM 2577 C CA . GLU B 1 11 ? 13.789 23.625 14.211 1 97.25 11 GLU B CA 1
ATOM 2578 C C . GLU B 1 11 ? 14.18 22.344 14.961 1 97.25 11 GLU B C 1
ATOM 2580 O O . GLU B 1 11 ? 15.016 22.391 15.867 1 97.25 11 GLU B O 1
ATOM 2585 N N . TYR B 1 12 ? 13.555 21.281 14.609 1 98.19 12 TYR B N 1
ATOM 2586 C CA . TYR B 1 12 ? 13.875 19.984 15.172 1 98.19 12 TYR B CA 1
ATOM 2587 C C . TYR B 1 12 ? 14.273 19 14.07 1 98.19 12 TYR B C 1
ATOM 2589 O O . TYR B 1 12 ? 13.867 19.156 12.914 1 98.19 12 TYR B O 1
ATOM 2597 N N . SER B 1 13 ? 15.117 18.109 14.383 1 98.5 13 SER B N 1
ATOM 2598 C CA . SER B 1 13 ? 15.43 16.922 13.594 1 98.5 13 SER B CA 1
ATOM 2599 C C . SER B 1 13 ? 15.219 15.641 14.398 1 98.5 13 SER B C 1
ATOM 2601 O O . SER B 1 13 ? 15.898 15.414 15.398 1 98.5 13 SER B O 1
ATOM 2603 N N . ILE B 1 14 ? 14.297 14.883 13.992 1 98.25 14 ILE B N 1
ATOM 2604 C CA . ILE B 1 14 ? 13.898 13.664 14.695 1 98.25 14 ILE B CA 1
ATOM 2605 C C . ILE B 1 14 ? 14.414 12.445 13.938 1 98.25 14 ILE B C 1
ATOM 2607 O O . ILE B 1 14 ? 14.164 12.297 12.742 1 98.25 14 ILE B O 1
ATOM 2611 N N . LYS B 1 15 ? 15.062 11.562 14.664 1 95.81 15 LYS B N 1
ATOM 2612 C CA . LYS B 1 15 ? 15.625 10.375 14.039 1 95.81 15 LYS B CA 1
ATOM 2613 C C . LYS B 1 15 ? 14.555 9.305 13.828 1 95.81 15 LYS B C 1
ATOM 2615 O O . LYS B 1 15 ? 13.711 9.086 14.695 1 95.81 15 LYS B O 1
ATOM 2620 N N . ALA B 1 16 ? 14.57 8.727 12.648 1 93.5 16 ALA B N 1
ATOM 2621 C CA . ALA B 1 16 ? 13.766 7.559 12.289 1 93.5 16 ALA B CA 1
ATOM 2622 C C . ALA B 1 16 ? 14.602 6.52 11.547 1 93.5 16 ALA B C 1
ATOM 2624 O O . ALA B 1 16 ? 15.695 6.828 11.062 1 93.5 16 ALA B O 1
ATOM 2625 N N . PRO B 1 17 ? 14.172 5.262 11.516 1 88.5 17 PRO B N 1
ATOM 2626 C CA . PRO B 1 17 ? 14.969 4.227 10.859 1 88.5 17 PRO B CA 1
ATOM 2627 C C . PRO B 1 17 ? 15.289 4.559 9.398 1 88.5 17 PRO B C 1
ATOM 2629 O O . PRO B 1 17 ? 16.328 4.148 8.883 1 88.5 17 PRO B O 1
ATOM 2632 N N . TRP B 1 18 ? 14.445 5.348 8.758 1 90.69 18 TRP B N 1
ATOM 2633 C CA . TRP B 1 18 ? 14.633 5.633 7.34 1 90.69 18 TRP B CA 1
ATOM 2634 C C . TRP B 1 18 ? 15.398 6.938 7.137 1 90.69 18 TRP B C 1
ATOM 2636 O O . TRP B 1 18 ? 15.742 7.293 6.008 1 90.69 18 TRP B O 1
ATOM 2646 N N . GLY B 1 19 ? 15.57 7.688 8.195 1 93.5 19 GLY B N 1
ATOM 2647 C CA . GLY B 1 19 ? 16.266 8.961 8.078 1 93.5 19 GLY B CA 1
ATOM 2648 C C . GLY B 1 19 ? 15.812 9.984 9.102 1 93.5 19 GLY B C 1
ATOM 2649 O O . GLY B 1 19 ? 15.391 9.617 10.203 1 93.5 19 GLY B O 1
ATOM 2650 N N . ASN B 1 20 ? 15.961 11.242 8.688 1 97.62 20 ASN B N 1
ATOM 2651 C CA . ASN B 1 20 ? 15.609 12.336 9.594 1 97.62 20 ASN B CA 1
ATOM 2652 C C . ASN B 1 20 ? 14.273 12.961 9.227 1 97.62 20 ASN B C 1
ATOM 2654 O O . ASN B 1 20 ? 13.977 13.156 8.047 1 97.62 20 ASN B O 1
ATOM 2658 N N . ILE B 1 21 ? 13.508 13.211 10.242 1 98.38 21 ILE B N 1
ATOM 2659 C CA . ILE B 1 21 ? 12.273 13.977 10.117 1 98.38 21 ILE B CA 1
ATOM 2660 C C . ILE B 1 21 ? 12.492 15.398 10.609 1 98.38 21 ILE B C 1
ATOM 2662 O O . ILE B 1 21 ? 12.758 15.625 11.797 1 98.38 21 ILE B O 1
ATOM 2666 N N . ALA B 1 22 ? 12.375 16.328 9.719 1 98.69 22 ALA B N 1
ATOM 2667 C CA . ALA B 1 22 ? 12.5 17.734 10.086 1 98.69 22 ALA B CA 1
ATOM 2668 C C . ALA B 1 22 ? 11.156 18.312 10.531 1 98.69 22 ALA B C 1
ATOM 2670 O O . ALA B 1 22 ? 10.102 17.844 10.086 1 98.69 22 ALA B O 1
ATOM 2671 N N . ALA B 1 23 ? 11.211 19.281 11.422 1 98.69 23 ALA B N 1
ATOM 2672 C CA . ALA B 1 23 ? 9.984 19.906 11.922 1 98.69 23 ALA B CA 1
ATOM 2673 C C . ALA B 1 23 ? 10.242 21.328 12.367 1 98.69 23 ALA B C 1
ATOM 2675 O O . ALA B 1 23 ? 11.375 21.703 12.703 1 98.69 23 ALA B O 1
ATOM 2676 N N . LEU B 1 24 ? 9.25 22.141 12.289 1 98.19 24 LEU B N 1
ATOM 2677 C CA . LEU B 1 24 ? 9.211 23.469 12.898 1 98.19 24 LEU B CA 1
ATOM 2678 C C . LEU B 1 24 ? 8.312 23.469 14.133 1 98.19 24 LEU B C 1
ATOM 2680 O O . LEU B 1 24 ? 7.242 22.844 14.133 1 98.19 24 LEU B O 1
ATOM 2684 N N . ALA B 1 25 ? 8.758 24.188 15.141 1 98.31 25 ALA B N 1
ATOM 2685 C CA . ALA B 1 25 ? 7.973 24.219 16.375 1 98.31 25 ALA B CA 1
ATOM 2686 C C . ALA B 1 25 ? 7.777 25.656 16.859 1 98.31 25 ALA B C 1
ATOM 2688 O O . ALA B 1 25 ? 8.602 26.531 16.578 1 98.31 25 ALA B O 1
ATOM 2689 N N . TRP B 1 26 ? 6.695 25.828 17.547 1 97.62 26 TRP B N 1
ATOM 2690 C CA . TRP B 1 26 ? 6.336 27.094 18.172 1 97.62 26 TRP B CA 1
ATOM 2691 C C . TRP B 1 26 ? 5.734 26.875 19.562 1 97.62 26 TRP B C 1
ATOM 2693 O O . TRP B 1 26 ? 4.941 25.953 19.75 1 97.62 26 TRP B O 1
ATOM 2703 N N . GLY B 1 27 ? 6.141 27.719 20.562 1 95.75 27 GLY B N 1
ATOM 2704 C CA . GLY B 1 27 ? 5.59 27.609 21.906 1 95.75 27 GLY B CA 1
ATOM 2705 C C . GLY B 1 27 ? 6.488 26.859 22.859 1 95.75 27 GLY B C 1
ATOM 2706 O O . GLY B 1 27 ? 7.578 26.422 22.484 1 95.75 27 GLY B O 1
ATOM 2707 N N . ASP B 1 28 ? 6.059 26.719 24.094 1 94.88 28 ASP B N 1
ATOM 2708 C CA . ASP B 1 28 ? 6.781 26.016 25.156 1 94.88 28 ASP B CA 1
ATOM 2709 C C . ASP B 1 28 ? 6.617 24.516 25.047 1 94.88 28 ASP B C 1
ATOM 2711 O O . ASP B 1 28 ? 5.496 24 25.047 1 94.88 28 ASP B O 1
ATOM 2715 N N . PRO B 1 29 ? 7.711 23.797 24.984 1 95.12 29 PRO B N 1
ATOM 2716 C CA . PRO B 1 29 ? 7.637 22.344 24.828 1 95.12 29 PRO B CA 1
ATOM 2717 C C . PRO B 1 29 ? 6.918 21.672 26 1 95.12 29 PRO B C 1
ATOM 2719 O O . PRO B 1 29 ? 6.555 20.5 25.891 1 95.12 29 PRO B O 1
ATOM 2722 N N . SER B 1 30 ? 6.766 22.328 27.078 1 95.69 30 SER B N 1
ATOM 2723 C CA . SER B 1 30 ? 6.07 21.766 28.234 1 95.69 30 SER B CA 1
ATOM 2724 C C . SER B 1 30 ? 4.559 21.875 28.078 1 95.69 30 SER B C 1
ATOM 2726 O O . SER B 1 30 ? 3.803 21.25 28.812 1 95.69 30 SER B O 1
ATOM 2728 N N . ASN B 1 31 ? 4.125 22.719 27.125 1 96.12 31 ASN B N 1
ATOM 2729 C CA . ASN B 1 31 ? 2.697 22.875 26.859 1 96.12 31 ASN B CA 1
ATOM 2730 C C . ASN B 1 31 ? 2.127 21.641 26.141 1 96.12 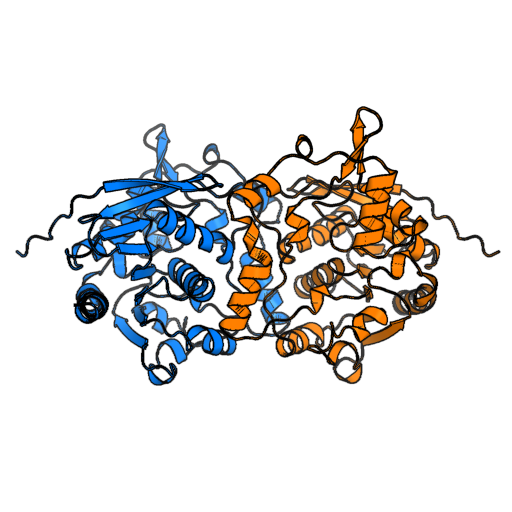31 ASN B C 1
ATOM 2732 O O . ASN B 1 31 ? 2.877 20.828 25.609 1 96.12 31 ASN B O 1
ATOM 2736 N N . PRO B 1 32 ? 0.775 21.469 26.203 1 97.06 32 PRO B N 1
ATOM 2737 C CA . PRO B 1 32 ? 0.172 20.359 25.469 1 97.06 32 PRO B CA 1
ATOM 2738 C C . PRO B 1 32 ? 0.536 20.375 23.984 1 97.06 32 PRO B C 1
ATOM 2740 O O . PRO B 1 32 ? 0.469 21.422 23.328 1 97.06 32 PRO B O 1
ATOM 2743 N N . PRO B 1 33 ? 0.941 19.281 23.5 1 98.19 33 PRO B N 1
ATOM 2744 C CA . PRO B 1 33 ? 1.472 19.25 22.141 1 98.19 33 PRO B CA 1
ATOM 2745 C C . PRO B 1 33 ? 0.373 19.172 21.078 1 98.19 33 PRO B C 1
ATOM 2747 O O . PRO B 1 33 ? -0.651 18.516 21.297 1 98.19 33 PRO B O 1
ATOM 2750 N N . VAL B 1 34 ? 0.593 19.844 19.953 1 98.69 34 VAL B N 1
ATOM 2751 C CA . VAL B 1 34 ? -0.203 19.797 18.734 1 98.69 34 VAL B CA 1
ATOM 2752 C C . VAL B 1 34 ? 0.689 19.422 17.547 1 98.69 34 VAL B C 1
ATOM 2754 O O . VAL B 1 34 ? 1.635 20.141 17.219 1 98.69 34 VAL B O 1
ATOM 2757 N N . ILE B 1 35 ? 0.459 18.281 16.922 1 98.88 35 ILE B N 1
ATOM 2758 C CA . ILE B 1 35 ? 1.174 17.906 15.695 1 98.88 35 ILE B CA 1
ATOM 2759 C C . ILE B 1 35 ? 0.434 18.469 14.477 1 98.88 35 ILE B C 1
ATOM 2761 O O . ILE B 1 35 ? -0.782 18.297 14.359 1 98.88 35 ILE B O 1
ATOM 2765 N N . LEU B 1 36 ? 1.15 19.188 13.656 1 98.94 36 LEU B N 1
ATOM 2766 C CA . LEU B 1 36 ? 0.628 19.641 12.375 1 98.94 36 LEU B CA 1
ATOM 2767 C C . LEU B 1 36 ? 1.255 18.875 11.219 1 98.94 36 LEU B C 1
ATOM 2769 O O . LEU B 1 36 ? 2.479 18.734 11.156 1 98.94 36 LEU B O 1
ATOM 2773 N N . CYS B 1 37 ? 0.42 18.328 10.375 1 98.88 37 CYS B N 1
ATOM 2774 C CA . CYS B 1 37 ? 0.867 17.5 9.258 1 98.88 37 CYS B CA 1
ATOM 2775 C C . CYS B 1 37 ? 0.35 18.047 7.934 1 98.88 37 CYS B C 1
ATOM 2777 O O . CYS B 1 37 ? -0.861 18.125 7.719 1 98.88 37 CYS B O 1
ATOM 2779 N N . HIS B 1 38 ? 1.25 18.344 7 1 98.38 38 HIS B N 1
ATOM 2780 C CA . HIS B 1 38 ? 0.924 19.031 5.754 1 98.38 38 HIS B CA 1
ATOM 2781 C C . HIS B 1 38 ? 0.512 18.031 4.672 1 98.38 38 HIS B C 1
ATOM 2783 O O . HIS B 1 38 ? 0.524 16.812 4.898 1 98.38 38 HIS B O 1
ATOM 2789 N N . GLY B 1 39 ? 0.069 18.562 3.529 1 96.94 39 GLY B N 1
ATOM 2790 C CA . GLY B 1 39 ? -0.348 17.766 2.389 1 96.94 39 GLY B CA 1
ATOM 2791 C C . GLY B 1 39 ? 0.784 17.469 1.426 1 96.94 39 GLY B C 1
ATOM 2792 O O . GLY B 1 39 ? 1.956 17.656 1.757 1 96.94 39 GLY B O 1
ATOM 2793 N N . LYS B 1 40 ? 0.414 16.922 0.274 1 93.81 40 LYS B N 1
ATOM 2794 C CA . LYS B 1 40 ? 1.378 16.531 -0.754 1 93.81 40 LYS B CA 1
ATOM 2795 C C . LYS B 1 40 ? 2.174 17.75 -1.238 1 93.81 40 LYS B C 1
ATOM 2797 O O . LYS B 1 40 ? 1.609 18.812 -1.461 1 93.81 40 LYS B O 1
ATOM 2802 N N . LEU B 1 41 ? 3.473 17.547 -1.431 1 93.44 41 LEU B N 1
ATOM 2803 C CA . LEU B 1 41 ? 4.367 18.531 -2.041 1 93.44 41 LEU B CA 1
ATOM 2804 C C . LEU B 1 41 ? 4.336 19.844 -1.274 1 93.44 41 LEU B C 1
ATOM 2806 O O . LEU B 1 41 ? 4.316 20.922 -1.88 1 93.44 41 LEU B O 1
ATOM 2810 N N . ASP B 1 42 ? 4.215 19.734 -0.019 1 96.12 42 ASP B N 1
ATOM 2811 C CA . ASP B 1 42 ? 4.156 20.859 0.9 1 96.12 42 ASP B CA 1
ATOM 2812 C C . ASP B 1 42 ? 5.262 20.781 1.947 1 96.12 42 ASP B C 1
ATOM 2814 O O . ASP B 1 42 ? 6.25 20.062 1.76 1 96.12 42 ASP B O 1
ATOM 2818 N N . ALA B 1 43 ? 5.188 21.703 2.922 1 97.38 43 ALA B N 1
ATOM 2819 C CA . ALA B 1 43 ? 6.207 21.75 3.965 1 97.38 43 ALA B CA 1
ATOM 2820 C C . ALA B 1 43 ? 5.625 22.25 5.281 1 97.38 43 ALA B C 1
ATOM 2822 O O . ALA B 1 43 ? 4.551 22.859 5.305 1 97.38 43 ALA B O 1
ATOM 2823 N N . SER B 1 44 ? 6.352 21.938 6.301 1 98.12 44 SER B N 1
ATOM 2824 C CA . SER B 1 44 ? 5.934 22.312 7.648 1 98.12 44 SER B CA 1
ATOM 2825 C C . SER B 1 44 ? 5.707 23.812 7.762 1 98.12 44 SER B C 1
ATOM 2827 O O . SER B 1 44 ? 4.832 24.266 8.508 1 98.12 44 SER B O 1
ATOM 2829 N N . SER B 1 45 ? 6.426 24.609 6.992 1 97.31 45 SER B N 1
ATOM 2830 C CA . SER B 1 45 ? 6.367 26.062 7.074 1 97.31 45 SER B CA 1
ATOM 2831 C C . SER B 1 45 ? 5.039 26.594 6.551 1 97.31 45 SER B C 1
ATOM 2833 O O . SER B 1 45 ? 4.68 27.75 6.809 1 97.31 45 SER B O 1
ATOM 2835 N N . GLY B 1 46 ? 4.34 25.75 5.859 1 96.69 46 GLY B N 1
ATOM 2836 C CA . GLY B 1 46 ? 3.041 26.156 5.348 1 96.69 46 GLY B CA 1
ATOM 2837 C C . GLY B 1 46 ? 2.027 26.438 6.441 1 96.69 46 GLY B C 1
ATOM 2838 O O . GLY B 1 46 ? 1.023 27.109 6.211 1 96.69 46 GLY B O 1
ATOM 2839 N N . PHE B 1 47 ? 2.256 26 7.641 1 97.81 47 PHE B N 1
ATOM 2840 C CA . PHE B 1 47 ? 1.313 26.172 8.742 1 97.81 47 PHE B CA 1
ATOM 2841 C C . PHE B 1 47 ? 1.596 27.453 9.5 1 97.81 47 PHE B C 1
ATOM 2843 O O . PHE B 1 47 ? 0.834 27.828 10.398 1 97.81 47 PHE B O 1
ATOM 2850 N N . ARG B 1 48 ? 2.656 28.266 9.164 1 96.19 48 ARG B N 1
ATOM 2851 C CA . ARG B 1 48 ? 3.047 29.484 9.859 1 96.19 48 ARG B CA 1
ATOM 2852 C C . ARG B 1 48 ? 1.875 30.453 9.953 1 96.19 48 ARG B C 1
ATOM 2854 O O . ARG B 1 48 ? 1.545 30.938 11.039 1 96.19 48 ARG B O 1
ATOM 2861 N N . PRO B 1 49 ? 1.235 30.672 8.82 1 96.31 49 PRO B N 1
ATOM 2862 C CA . PRO B 1 49 ? 0.141 31.641 8.906 1 96.31 49 PRO B CA 1
ATOM 2863 C C . PRO B 1 49 ? -0.957 31.219 9.875 1 96.31 49 PRO B C 1
ATOM 2865 O O . PRO B 1 49 ? -1.468 32.031 10.641 1 96.31 49 PRO B O 1
ATOM 2868 N N . LEU B 1 50 ? -1.297 29.953 9.883 1 97.75 50 LEU B N 1
ATOM 2869 C CA . LEU B 1 50 ? -2.346 29.453 10.773 1 97.75 50 LEU B CA 1
ATOM 2870 C C . LEU B 1 50 ? -1.885 29.484 12.227 1 97.75 50 LEU B C 1
ATOM 2872 O O . LEU B 1 50 ? -2.592 29.984 13.102 1 97.75 50 LEU B O 1
ATOM 2876 N N . VAL B 1 51 ? -0.723 28.938 12.492 1 97.5 51 VAL B N 1
ATOM 2877 C CA . VAL B 1 51 ? -0.197 28.828 13.852 1 97.5 51 VAL B CA 1
ATOM 2878 C C . VAL B 1 51 ? -0.094 30.219 14.484 1 97.5 51 VAL B C 1
ATOM 2880 O O . VAL B 1 51 ? -0.324 30.375 15.688 1 97.5 51 VAL B O 1
ATOM 2883 N N . SER B 1 52 ? 0.194 31.234 13.695 1 95.5 52 SER B N 1
ATOM 2884 C CA . SER B 1 52 ? 0.359 32.594 14.195 1 95.5 52 SER B CA 1
ATOM 2885 C C . SER B 1 52 ? -0.947 33.125 14.773 1 95.5 52 SER B C 1
ATOM 2887 O O . SER B 1 52 ? -0.946 34.125 15.508 1 95.5 52 SER B O 1
ATOM 2889 N N . ARG B 1 53 ? -2.029 32.438 14.5 1 96.75 53 ARG B N 1
ATOM 2890 C CA . ARG B 1 53 ? -3.34 32.906 14.93 1 96.75 53 ARG B CA 1
ATOM 2891 C C . ARG B 1 53 ? -3.934 32 15.992 1 96.75 53 ARG B C 1
ATOM 2893 O O . ARG B 1 53 ? -5.031 32.25 16.5 1 96.75 53 ARG B O 1
ATOM 2900 N N . LEU B 1 54 ? -3.219 30.938 16.359 1 97.38 54 LEU B N 1
ATOM 2901 C CA . LEU B 1 54 ? -3.732 29.938 17.297 1 97.38 54 LEU B CA 1
ATOM 2902 C C . LEU B 1 54 ? -3.293 30.266 18.734 1 97.38 54 LEU B C 1
ATOM 2904 O O . LEU B 1 54 ? -2.391 31.078 18.938 1 97.38 54 LEU B O 1
ATOM 2908 N N . PRO B 1 55 ? -3.91 29.641 19.734 1 96.31 55 PRO B N 1
ATOM 2909 C CA . PRO B 1 55 ? -3.592 29.922 21.125 1 96.31 55 PRO B CA 1
ATOM 2910 C C . PRO B 1 55 ? -2.135 29.625 21.469 1 96.31 55 PRO B C 1
ATOM 2912 O O . PRO B 1 55 ? -1.569 28.641 20.984 1 96.31 55 PRO B O 1
ATOM 2915 N N . THR B 1 56 ? -1.563 30.375 22.375 1 95 56 THR B N 1
ATOM 2916 C CA . THR B 1 56 ? -0.147 30.266 22.703 1 95 56 THR B CA 1
ATOM 2917 C C . THR B 1 56 ? 0.074 29.25 23.812 1 95 56 THR B C 1
ATOM 2919 O O . THR B 1 56 ? 1.213 28.984 24.203 1 95 56 THR B O 1
ATOM 2922 N N . CYS B 1 57 ? -0.966 28.688 24.297 1 95.25 57 CYS B N 1
ATOM 2923 C CA . CYS B 1 57 ? -0.848 27.766 25.406 1 95.25 57 CYS B CA 1
ATOM 2924 C C . CYS B 1 57 ? -0.589 26.344 24.922 1 95.25 57 CYS B C 1
ATOM 2926 O O . CYS B 1 57 ? -0.739 25.375 25.688 1 95.25 57 CYS B O 1
ATOM 2928 N N . PHE B 1 58 ? -0.274 26.188 23.688 1 96.81 58 PHE B N 1
ATOM 2929 C CA . PHE B 1 58 ? 0.064 24.891 23.125 1 96.81 58 PHE B CA 1
ATOM 2930 C C . PHE B 1 58 ? 1.491 24.891 22.594 1 96.81 58 PHE B C 1
ATOM 2932 O O . PHE B 1 58 ? 2.098 25.953 22.422 1 96.81 58 PHE B O 1
ATOM 2939 N N . PHE B 1 59 ? 2.055 23.688 22.484 1 97.31 59 PHE B N 1
ATOM 2940 C CA . PHE B 1 59 ? 3.285 23.438 21.734 1 97.31 59 PHE B CA 1
ATOM 2941 C C . PHE B 1 59 ? 2.977 22.891 20.344 1 97.31 59 PHE B C 1
ATOM 2943 O O . PHE B 1 59 ? 2.559 21.734 20.219 1 97.31 59 PHE B O 1
ATOM 2950 N N . TYR B 1 60 ? 3.199 23.766 19.344 1 98.38 60 TYR B N 1
ATOM 2951 C CA . TYR B 1 60 ? 2.908 23.375 17.969 1 98.38 60 TYR B CA 1
ATOM 2952 C C . TYR B 1 60 ? 4.141 22.781 17.312 1 98.38 60 TYR B C 1
ATOM 2954 O O . TYR B 1 60 ? 5.207 23.391 17.281 1 98.38 60 TYR B O 1
ATOM 2962 N N . LEU B 1 61 ? 4.02 21.578 16.828 1 98.81 61 LEU B N 1
ATOM 2963 C CA . LEU B 1 61 ? 5.074 20.938 16.062 1 98.81 61 LEU B CA 1
ATOM 2964 C C . LEU B 1 61 ? 4.582 20.578 14.656 1 98.81 61 LEU B C 1
ATOM 2966 O O . LEU B 1 61 ? 3.783 19.656 14.492 1 98.81 61 LEU B O 1
ATOM 2970 N N . SER B 1 62 ? 5.078 21.312 13.688 1 98.75 62 SER B N 1
ATOM 2971 C CA . SER B 1 62 ? 4.766 21.047 12.289 1 98.75 62 SER B CA 1
ATOM 2972 C C . SER B 1 62 ? 5.852 20.188 11.633 1 98.75 62 SER B C 1
ATOM 2974 O O . SER B 1 62 ? 7 20.625 11.516 1 98.75 62 SER B O 1
ATOM 2976 N N . ILE B 1 63 ? 5.484 19.062 11.156 1 98.81 63 ILE B N 1
ATOM 2977 C CA . ILE B 1 63 ? 6.496 18.141 10.648 1 98.81 63 ILE B CA 1
ATOM 2978 C C . ILE B 1 63 ? 6.578 18.25 9.125 1 98.81 63 ILE B C 1
ATOM 2980 O O . ILE B 1 63 ? 5.594 18.594 8.469 1 98.81 63 ILE B O 1
ATOM 2984 N N . ASP B 1 64 ? 7.785 18.031 8.602 1 98.62 64 ASP B N 1
ATOM 2985 C CA . ASP B 1 64 ? 7.938 17.703 7.188 1 98.62 64 ASP B CA 1
ATOM 2986 C C . ASP B 1 64 ? 7.781 16.203 6.961 1 98.62 64 ASP B C 1
ATOM 2988 O O . ASP B 1 64 ? 8.578 15.406 7.461 1 98.62 64 ASP B O 1
ATOM 2992 N N . LEU B 1 65 ? 6.789 15.828 6.246 1 98.31 65 LEU B N 1
ATOM 2993 C CA . LEU B 1 65 ? 6.641 14.422 5.898 1 98.31 65 LEU B CA 1
ATOM 2994 C C . LEU B 1 65 ? 7.855 13.922 5.121 1 98.31 65 LEU B C 1
ATOM 2996 O O . LEU B 1 65 ? 8.461 14.672 4.355 1 98.31 65 LEU B O 1
ATOM 3000 N N . PRO B 1 66 ? 8.18 12.633 5.309 1 96.38 66 PRO B N 1
ATOM 3001 C CA . PRO B 1 66 ? 9.227 12.086 4.445 1 96.38 66 PRO B CA 1
ATOM 3002 C C . PRO B 1 66 ? 9.008 12.406 2.969 1 96.38 66 PRO B C 1
ATOM 3004 O O . PRO B 1 66 ? 7.887 12.266 2.467 1 96.38 66 PRO B O 1
ATOM 3007 N N . GLY B 1 67 ? 10.078 12.867 2.371 1 95.06 67 GLY B N 1
ATOM 3008 C CA . GLY B 1 67 ? 9.969 13.211 0.962 1 95.06 67 GLY B CA 1
ATOM 3009 C C . GLY B 1 67 ? 9.531 14.641 0.73 1 95.06 67 GLY B C 1
ATOM 3010 O O . GLY B 1 67 ? 9.375 15.07 -0.415 1 95.06 67 GLY B O 1
ATOM 3011 N N . ASN B 1 68 ? 9.352 15.383 1.781 1 96.56 68 ASN B N 1
ATOM 3012 C CA . ASN B 1 68 ? 8.953 16.781 1.69 1 96.56 68 ASN B CA 1
ATOM 3013 C C . ASN B 1 68 ? 9.812 17.672 2.586 1 96.56 68 ASN B C 1
ATOM 3015 O O . ASN B 1 68 ? 10.414 17.188 3.547 1 96.56 68 ASN B O 1
ATOM 3019 N N . GLY B 1 69 ? 9.82 18.953 2.217 1 96.44 69 GLY B N 1
ATOM 3020 C CA . GLY B 1 69 ? 10.547 19.906 3.037 1 96.44 69 GLY B CA 1
ATOM 3021 C C . GLY B 1 69 ? 12.008 19.516 3.234 1 96.44 69 GLY B C 1
ATOM 3022 O O . GLY B 1 69 ? 12.727 19.266 2.266 1 96.44 69 GLY B O 1
ATOM 3023 N N . LYS B 1 70 ? 12.367 19.484 4.516 1 97.31 70 LYS B N 1
ATOM 3024 C CA . LYS B 1 70 ? 13.766 19.219 4.828 1 97.31 70 LYS B CA 1
ATOM 3025 C C . LYS B 1 70 ? 13.945 17.812 5.402 1 97.31 70 LYS B C 1
ATOM 3027 O O . LYS B 1 70 ? 15.031 17.453 5.867 1 97.31 70 LYS B O 1
ATOM 3032 N N . SER B 1 71 ? 12.859 17.031 5.387 1 97.62 71 SER B N 1
ATOM 3033 C CA . SER B 1 71 ? 12.961 15.641 5.809 1 97.62 71 SER B CA 1
ATOM 3034 C C . SER B 1 71 ? 13.633 14.781 4.742 1 97.62 71 SER B C 1
ATOM 3036 O O . SER B 1 71 ? 13.539 15.086 3.549 1 97.62 71 SER B O 1
ATOM 3038 N N . ASP B 1 72 ? 14.25 13.742 5.211 1 95.44 72 ASP B N 1
ATOM 3039 C CA . ASP B 1 72 ? 14.773 12.758 4.27 1 95.44 72 ASP B CA 1
ATOM 3040 C C . ASP B 1 72 ? 13.641 12.039 3.539 1 95.44 72 ASP B C 1
ATOM 3042 O O . ASP B 1 72 ? 12.539 11.914 4.066 1 95.44 72 ASP B O 1
ATOM 3046 N N . HIS B 1 73 ? 13.992 11.648 2.309 1 93.44 73 HIS B N 1
ATOM 3047 C CA . HIS B 1 73 ? 13.07 10.773 1.588 1 93.44 73 HIS B CA 1
ATOM 3048 C C . HIS B 1 73 ? 13.062 9.367 2.184 1 93.44 73 HIS B C 1
ATOM 3050 O O . HIS B 1 73 ? 14.031 8.953 2.82 1 93.44 73 HIS B O 1
ATOM 3056 N N . LEU B 1 74 ? 11.906 8.656 2.023 1 90.31 74 LEU B N 1
ATOM 3057 C CA . LEU B 1 74 ? 12.008 7.215 2.225 1 90.31 74 LEU B CA 1
ATOM 3058 C C . LEU B 1 74 ? 12.977 6.594 1.223 1 90.31 74 LEU B C 1
ATOM 3060 O O . LEU B 1 74 ? 13.234 7.172 0.164 1 90.31 74 LEU B O 1
ATOM 3064 N N . PRO B 1 75 ? 13.492 5.469 1.59 1 86.94 75 PRO B N 1
ATOM 3065 C CA . PRO B 1 75 ? 14.43 4.828 0.665 1 86.94 75 PRO B CA 1
ATOM 3066 C C . PRO B 1 75 ? 13.836 4.613 -0.725 1 86.94 75 PRO B C 1
ATOM 3068 O O . PRO B 1 75 ? 12.641 4.332 -0.851 1 86.94 75 PRO B O 1
ATOM 3071 N N . LYS B 1 76 ? 14.656 4.633 -1.725 1 83.31 76 LYS B N 1
ATOM 3072 C CA . LYS B 1 76 ? 14.25 4.605 -3.125 1 83.31 76 LYS B CA 1
ATOM 3073 C C . LYS B 1 76 ? 13.719 3.229 -3.516 1 83.31 76 LYS B C 1
ATOM 3075 O O . LYS B 1 76 ? 14.008 2.232 -2.854 1 83.31 76 LYS B O 1
ATOM 3080 N N . GLY B 1 77 ? 12.883 3.252 -4.68 1 79.12 77 GLY B N 1
ATOM 3081 C CA . GLY B 1 77 ? 12.57 1.993 -5.34 1 79.12 77 GLY B CA 1
ATOM 3082 C C . GLY B 1 77 ? 11.102 1.629 -5.27 1 79.12 77 GLY B C 1
ATOM 3083 O O . GLY B 1 77 ? 10.5 1.246 -6.273 1 79.12 77 GLY B O 1
ATOM 3084 N N . VAL B 1 78 ? 10.523 1.739 -4.059 1 82.69 78 VAL B N 1
ATOM 3085 C CA . VAL B 1 78 ? 9.125 1.334 -3.922 1 82.69 78 VAL B CA 1
ATOM 3086 C C . VAL B 1 78 ? 8.25 2.562 -3.691 1 82.69 78 VAL B C 1
ATOM 3088 O O . VAL B 1 78 ? 8.688 3.537 -3.072 1 82.69 78 VAL B O 1
ATOM 3091 N N . ARG B 1 79 ? 7.027 2.496 -4.23 1 85.31 79 ARG B N 1
ATOM 3092 C CA . ARG B 1 79 ? 6.094 3.613 -4.121 1 85.31 79 ARG B CA 1
ATOM 3093 C C . ARG B 1 79 ? 5.715 3.867 -2.666 1 85.31 79 ARG B C 1
ATOM 3095 O O . ARG B 1 79 ? 5.84 2.979 -1.82 1 85.31 79 ARG B O 1
ATOM 3102 N N . TYR B 1 80 ? 5.121 5.188 -2.521 1 85.56 80 TYR B N 1
ATOM 3103 C CA . TYR B 1 80 ? 4.551 5.586 -1.239 1 85.56 80 TYR B CA 1
ATOM 3104 C C . TYR B 1 80 ? 3.061 5.273 -1.185 1 85.56 80 TYR B C 1
ATOM 3106 O O . TYR B 1 80 ? 2.336 5.504 -2.154 1 85.56 80 TYR B O 1
ATOM 3114 N N . THR B 1 81 ? 2.715 4.695 -0.088 1 91.88 81 THR B N 1
ATOM 3115 C CA . THR B 1 81 ? 1.297 4.727 0.25 1 91.88 81 THR B CA 1
ATOM 3116 C C . THR B 1 81 ? 1.053 5.59 1.485 1 91.88 81 THR B C 1
ATOM 3118 O O . THR B 1 81 ? 1.99 5.914 2.217 1 91.88 81 THR B O 1
ATOM 3121 N N . VAL B 1 82 ? -0.164 5.988 1.679 1 95.88 82 VAL B N 1
ATOM 3122 C CA . VAL B 1 82 ? -0.527 6.773 2.854 1 95.88 82 VAL B CA 1
ATOM 3123 C C . VAL B 1 82 ? -0.138 6.02 4.121 1 95.88 82 VAL B C 1
ATOM 3125 O O . VAL B 1 82 ? 0.288 6.625 5.105 1 95.88 82 VAL B O 1
ATOM 3128 N N . VAL B 1 83 ? -0.207 4.723 4.109 1 94.81 83 VAL B N 1
ATOM 3129 C CA . VAL B 1 83 ? 0.081 3.893 5.273 1 94.81 83 VAL B CA 1
ATOM 3130 C C . VAL B 1 83 ? 1.57 3.961 5.602 1 94.81 83 VAL B C 1
ATOM 3132 O O . VAL B 1 83 ? 1.958 3.916 6.77 1 94.81 83 VAL B O 1
ATOM 3135 N N . ASP B 1 84 ? 2.383 4.125 4.613 1 93.06 84 ASP B N 1
ATOM 3136 C CA . ASP B 1 84 ? 3.832 4.168 4.789 1 93.06 84 ASP B CA 1
ATOM 3137 C C . ASP B 1 84 ? 4.262 5.438 5.52 1 93.06 84 ASP B C 1
ATOM 3139 O O . ASP B 1 84 ? 5.391 5.531 6 1 93.06 84 ASP B O 1
ATOM 3143 N N . LEU B 1 85 ? 3.385 6.395 5.59 1 95.81 85 LEU B N 1
ATOM 3144 C CA . LEU B 1 85 ? 3.732 7.676 6.195 1 95.81 85 LEU B CA 1
ATOM 3145 C C . LEU B 1 85 ? 3.256 7.742 7.645 1 95.81 85 LEU B C 1
ATOM 3147 O O . LEU B 1 85 ? 3.666 8.625 8.398 1 95.81 85 LEU B O 1
ATOM 3151 N N . VAL B 1 86 ? 2.461 6.789 8.078 1 96.75 86 VAL B N 1
ATOM 3152 C CA . VAL B 1 86 ? 1.85 6.777 9.398 1 96.75 86 VAL B CA 1
ATOM 3153 C C . VAL B 1 86 ? 2.932 6.637 10.469 1 96.75 86 VAL B C 1
ATOM 3155 O O . VAL B 1 86 ? 2.877 7.305 11.508 1 96.75 86 VAL B O 1
ATOM 3158 N N . PRO B 1 87 ? 4.02 5.863 10.266 1 95.12 87 PRO B N 1
ATOM 3159 C CA . PRO B 1 87 ? 5.07 5.719 11.273 1 95.12 87 PRO B CA 1
ATOM 3160 C C . PRO B 1 87 ? 5.773 7.035 11.586 1 95.12 87 PRO B C 1
ATOM 3162 O O . PRO B 1 87 ? 6.41 7.164 12.633 1 95.12 87 PRO B O 1
ATOM 3165 N N . THR B 1 88 ? 5.656 8 10.695 1 96.88 88 THR B N 1
ATOM 3166 C CA . THR B 1 88 ? 6.23 9.312 10.961 1 96.88 88 THR B CA 1
ATOM 3167 C C . THR B 1 88 ? 5.664 9.906 12.25 1 96.88 88 THR B C 1
ATOM 3169 O O . THR B 1 88 ? 6.41 10.422 13.086 1 96.88 88 THR B O 1
ATOM 3172 N N . ILE B 1 89 ? 4.348 9.773 12.414 1 98.12 89 ILE B N 1
ATOM 3173 C CA . ILE B 1 89 ? 3.689 10.297 13.609 1 98.12 89 ILE B CA 1
ATOM 3174 C C . ILE B 1 89 ? 4.16 9.523 14.836 1 98.12 89 ILE B C 1
ATOM 3176 O O . ILE B 1 89 ? 4.375 10.109 15.898 1 98.12 89 ILE B O 1
ATOM 3180 N N . VAL B 1 90 ? 4.367 8.219 14.695 1 96.44 90 VAL B N 1
ATOM 3181 C CA . VAL B 1 90 ? 4.836 7.371 15.781 1 96.44 90 VAL B CA 1
ATOM 3182 C C . VAL B 1 90 ? 6.219 7.836 16.234 1 96.44 90 VAL B C 1
ATOM 3184 O O . VAL B 1 90 ? 6.457 8.008 17.438 1 96.44 90 VAL B O 1
ATOM 3187 N N . LYS B 1 91 ? 7.094 8.102 15.305 1 96.56 91 LYS B N 1
ATOM 3188 C CA . LYS B 1 91 ? 8.461 8.484 15.633 1 96.56 91 LYS B CA 1
ATOM 3189 C C . LYS B 1 91 ? 8.508 9.859 16.297 1 96.56 91 LYS B C 1
ATOM 3191 O O . LYS B 1 91 ? 9.312 10.094 17.188 1 96.56 91 LYS B O 1
ATOM 3196 N N . VAL B 1 92 ? 7.641 10.719 15.805 1 98.12 92 VAL B N 1
ATOM 3197 C CA . VAL B 1 92 ? 7.559 12.055 16.406 1 98.12 92 VAL B CA 1
ATOM 3198 C C . VAL B 1 92 ? 7.094 11.945 17.844 1 98.12 92 VAL B C 1
ATOM 3200 O O . VAL B 1 92 ? 7.723 12.508 18.75 1 98.12 92 VAL B O 1
ATOM 3203 N N . LYS B 1 93 ? 6 11.25 18.031 1 97.38 93 LYS B N 1
ATOM 3204 C CA . LYS B 1 93 ? 5.453 11.039 19.375 1 97.38 93 LYS B CA 1
ATOM 3205 C C . LYS B 1 93 ? 6.492 10.422 20.297 1 97.38 93 LYS B C 1
ATOM 3207 O O . LYS B 1 93 ? 6.648 10.852 21.438 1 97.38 93 LYS B O 1
ATOM 3212 N N . ASP B 1 94 ? 7.215 9.414 19.812 1 96.12 94 ASP B N 1
ATOM 3213 C CA . ASP B 1 94 ? 8.219 8.711 20.609 1 96.12 94 ASP B CA 1
ATOM 3214 C C . ASP B 1 94 ? 9.383 9.641 20.969 1 96.12 94 ASP B C 1
ATOM 3216 O O . ASP B 1 94 ? 9.891 9.594 22.094 1 96.12 94 ASP B O 1
ATOM 3220 N N . HIS B 1 95 ? 9.789 10.43 20.047 1 97.44 95 HIS B N 1
ATOM 3221 C CA . HIS B 1 95 ? 10.898 11.344 20.25 1 97.44 95 HIS B CA 1
ATOM 3222 C C . HIS B 1 95 ? 10.625 12.289 21.422 1 97.44 95 HIS B C 1
ATOM 3224 O O . HIS B 1 95 ? 11.492 12.508 22.266 1 97.44 95 HIS B O 1
ATOM 3230 N N . PHE B 1 96 ? 9.43 12.82 21.484 1 98.12 96 PHE B N 1
ATOM 3231 C CA . PHE B 1 96 ? 9.086 13.82 22.484 1 98.12 96 PHE B CA 1
ATOM 3232 C C . PHE B 1 96 ? 8.469 13.156 23.719 1 98.12 96 PHE B C 1
ATOM 3234 O O . PHE B 1 96 ? 8.125 13.836 24.688 1 98.12 96 PHE B O 1
ATOM 3241 N N . LYS B 1 97 ? 8.266 11.812 23.625 1 97.88 97 LYS B N 1
ATOM 3242 C C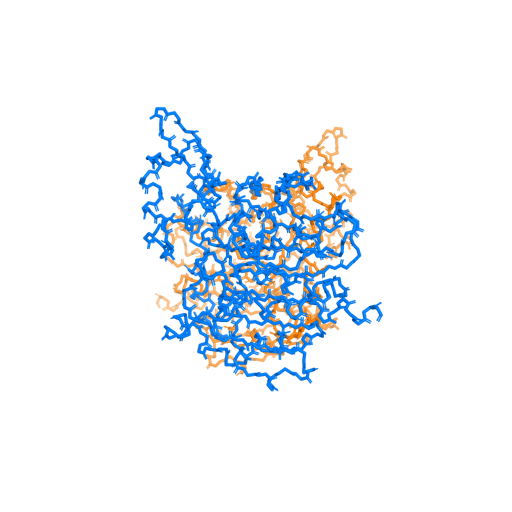A . LYS B 1 97 ? 7.676 11.023 24.719 1 97.88 97 LYS B CA 1
ATOM 3243 C C . LYS B 1 97 ? 6.281 11.531 25.062 1 97.88 97 LYS B C 1
ATOM 3245 O O . LYS B 1 97 ? 5.953 11.695 26.234 1 97.88 97 LYS B O 1
ATOM 3250 N N . TRP B 1 98 ? 5.57 11.859 24.031 1 98.12 98 TRP B N 1
ATOM 3251 C CA . TRP B 1 98 ? 4.188 12.297 24.234 1 98.12 98 TRP B CA 1
ATOM 3252 C C . TRP B 1 98 ? 3.262 11.102 24.406 1 98.12 98 TRP B C 1
ATOM 3254 O O . TRP B 1 98 ? 3.359 10.117 23.672 1 98.12 98 TRP B O 1
ATOM 3264 N N . ASP B 1 99 ? 2.457 11.125 25.375 1 96.75 99 ASP B N 1
ATOM 3265 C CA . ASP B 1 99 ? 1.403 10.125 25.516 1 96.75 99 ASP B CA 1
ATOM 3266 C C . ASP B 1 99 ? 0.19 10.477 24.656 1 96.75 99 ASP B C 1
ATOM 3268 O O . ASP B 1 99 ? -0.355 9.617 23.969 1 96.75 99 ASP B O 1
ATOM 3272 N N . LYS B 1 100 ? -0.208 11.75 24.75 1 97.38 100 LYS B N 1
ATOM 3273 C CA . LYS B 1 100 ? -1.358 12.273 24.016 1 97.38 100 LYS B CA 1
ATOM 3274 C C . LYS B 1 100 ? -1.004 13.57 23.297 1 97.38 100 LYS B C 1
ATOM 3276 O O . LYS B 1 100 ? -0.086 14.281 23.703 1 97.38 100 LYS B O 1
ATOM 3281 N N . PHE B 1 101 ? -1.733 13.852 22.266 1 98.44 101 PHE B N 1
ATOM 3282 C CA . PHE B 1 101 ? -1.529 15.086 21.516 1 98.44 101 PHE B CA 1
ATOM 3283 C C . PHE B 1 101 ? -2.762 15.43 20.688 1 98.44 101 PHE B C 1
ATOM 3285 O O . PHE B 1 101 ? -3.635 14.586 20.484 1 98.44 101 PHE B O 1
ATOM 3292 N N . ILE B 1 102 ? -2.861 16.688 20.312 1 98.75 102 ILE B N 1
ATOM 3293 C CA . ILE B 1 102 ? -3.822 17.156 19.328 1 98.75 102 ILE B CA 1
ATOM 3294 C C . ILE B 1 102 ? -3.221 17.031 17.922 1 98.75 102 ILE B C 1
ATOM 3296 O O . ILE B 1 102 ? -2.006 17.156 17.75 1 98.75 102 ILE B O 1
ATOM 3300 N N . TYR B 1 103 ? -4.047 16.734 16.938 1 98.88 103 TYR B N 1
ATOM 3301 C CA . TYR B 1 103 ? -3.561 16.547 15.578 1 98.88 103 TYR B CA 1
ATOM 3302 C C . TYR B 1 103 ? -4.293 17.469 14.609 1 98.88 103 TYR B C 1
ATOM 3304 O O . TYR B 1 103 ? -5.523 17.516 14.602 1 98.88 103 TYR B O 1
ATOM 3312 N N . ILE B 1 104 ? -3.557 18.25 13.836 1 98.94 104 ILE B N 1
ATOM 3313 C CA . ILE B 1 104 ? -4.094 19.062 12.758 1 98.94 104 ILE B CA 1
ATOM 3314 C C . ILE B 1 104 ? -3.486 18.625 11.422 1 98.94 104 ILE B C 1
ATOM 3316 O O . ILE B 1 104 ? -2.281 18.766 11.211 1 98.94 104 ILE B O 1
ATOM 3320 N N . GLY B 1 105 ? -4.293 18.094 10.57 1 98.88 105 GLY B N 1
ATOM 3321 C CA . GLY B 1 105 ? -3.838 17.641 9.266 1 98.88 105 GLY B CA 1
ATOM 3322 C C . GLY B 1 105 ? -4.473 18.391 8.109 1 98.88 105 GLY B C 1
ATOM 3323 O O . GLY B 1 105 ? -5.656 18.734 8.164 1 98.88 105 GLY B O 1
ATOM 3324 N N . HIS B 1 106 ? -3.697 18.656 7.086 1 98.81 106 HIS B N 1
ATOM 3325 C CA . HIS B 1 106 ? -4.203 19.219 5.836 1 98.81 106 HIS B CA 1
ATOM 3326 C C . HIS B 1 106 ? -4.039 18.219 4.688 1 98.81 106 HIS B C 1
ATOM 3328 O O . HIS B 1 106 ? -2.973 17.625 4.523 1 98.81 106 HIS B O 1
ATOM 3334 N N . SER B 1 107 ? -5.117 18.062 3.83 1 98.38 107 SER B N 1
ATOM 3335 C CA . SER B 1 107 ? -5.02 17.281 2.604 1 98.38 107 SER B CA 1
ATOM 3336 C C . SER B 1 107 ? -4.484 15.883 2.883 1 98.38 107 SER B C 1
ATOM 3338 O O . SER B 1 107 ? -5.074 15.133 3.66 1 98.38 107 SER B O 1
ATOM 3340 N N . LEU B 1 108 ? -3.27 15.508 2.469 1 98.31 108 LEU B N 1
ATOM 3341 C CA . LEU B 1 108 ? -2.656 14.203 2.686 1 98.31 108 LEU B CA 1
ATOM 3342 C C . LEU B 1 108 ? -2.408 13.961 4.172 1 98.31 108 LEU B C 1
ATOM 3344 O O . LEU B 1 108 ? -2.449 12.812 4.633 1 98.31 108 LEU B O 1
ATOM 3348 N N . GLY B 1 109 ? -2.199 14.984 4.906 1 98.75 109 GLY B N 1
ATOM 3349 C CA . GLY B 1 109 ? -1.984 14.852 6.34 1 98.75 109 GLY B CA 1
ATOM 3350 C C . GLY B 1 109 ? -3.191 14.289 7.074 1 98.75 109 GLY B C 1
ATOM 3351 O O . GLY B 1 109 ? -3.057 13.727 8.156 1 98.75 109 GLY B O 1
ATOM 3352 N N . VAL B 1 110 ? -4.363 14.461 6.469 1 98.88 110 VAL B N 1
ATOM 3353 C CA . VAL B 1 110 ? -5.586 14.062 7.156 1 98.88 110 VAL B CA 1
ATOM 3354 C C . VAL B 1 110 ? -5.699 12.539 7.156 1 98.88 110 VAL B C 1
ATOM 3356 O O . VAL B 1 110 ? -5.871 11.922 8.211 1 98.88 110 VAL B O 1
ATOM 3359 N N . PRO B 1 111 ? -5.574 11.875 5.984 1 98.75 111 PRO B N 1
ATOM 3360 C CA . PRO B 1 111 ? -5.672 10.414 6.047 1 98.75 111 PRO B CA 1
ATOM 3361 C C . PRO B 1 111 ? -4.531 9.781 6.844 1 98.75 111 PRO B C 1
ATOM 3363 O O . PRO B 1 111 ? -4.715 8.734 7.469 1 98.75 111 PRO B O 1
ATOM 3366 N N . ILE B 1 112 ? -3.387 10.398 6.898 1 98.56 112 ILE B N 1
ATOM 3367 C CA . ILE B 1 112 ? -2.293 9.906 7.73 1 98.56 112 ILE B CA 1
ATOM 3368 C C . ILE B 1 112 ? -2.709 9.93 9.203 1 98.56 112 ILE B C 1
ATOM 3370 O O . ILE B 1 112 ? -2.557 8.938 9.914 1 98.56 112 ILE B O 1
ATOM 3374 N N . GLY B 1 113 ? -3.268 11 9.625 1 98.75 113 GLY B N 1
ATOM 3375 C CA . GLY B 1 113 ? -3.748 11.125 10.992 1 98.75 113 GLY B CA 1
ATOM 3376 C C . GLY B 1 113 ? -4.898 10.188 11.305 1 98.75 113 GLY B C 1
ATOM 3377 O O . GLY B 1 113 ? -4.973 9.633 12.406 1 98.75 113 GLY B O 1
ATOM 3378 N N . LYS B 1 114 ? -5.84 10.055 10.352 1 98.69 114 LYS B N 1
ATOM 3379 C CA . LYS B 1 114 ? -6.969 9.148 10.547 1 98.69 114 LYS B CA 1
ATOM 3380 C C . LYS B 1 114 ? -6.492 7.711 10.734 1 98.69 114 LYS B C 1
ATOM 3382 O O . LYS B 1 114 ? -6.949 7.012 11.641 1 98.69 114 LYS B O 1
ATOM 3387 N N . ILE B 1 115 ? -5.566 7.258 9.898 1 98.12 115 ILE B N 1
ATOM 3388 C CA . ILE B 1 115 ? -5.062 5.891 10.008 1 98.12 115 ILE B CA 1
ATOM 3389 C C . ILE B 1 115 ? -4.27 5.73 11.297 1 98.12 115 ILE B C 1
ATOM 3391 O O . ILE B 1 115 ? -4.367 4.703 11.969 1 98.12 115 ILE B O 1
ATOM 3395 N N . PHE B 1 116 ? -3.48 6.742 11.68 1 98.25 116 PHE B N 1
ATOM 3396 C CA . PHE B 1 116 ? -2.797 6.688 12.961 1 98.25 116 PHE B CA 1
ATOM 3397 C C . PHE B 1 116 ? -3.799 6.504 14.102 1 98.25 116 PHE B C 1
ATOM 3399 O O . PHE B 1 116 ? -3.611 5.645 14.961 1 98.25 116 PHE B O 1
ATOM 3406 N N . ASN B 1 117 ? -4.844 7.316 14.047 1 98.56 117 ASN B N 1
ATOM 3407 C CA . ASN B 1 117 ? -5.859 7.273 15.094 1 98.56 117 ASN B CA 1
ATOM 3408 C C . ASN B 1 117 ? -6.531 5.902 15.164 1 98.56 117 ASN B C 1
ATOM 3410 O O . ASN B 1 117 ? -6.891 5.441 16.25 1 98.56 117 ASN B O 1
ATOM 3414 N N . ILE B 1 118 ? -6.695 5.273 14.078 1 98 118 ILE B N 1
ATOM 3415 C CA . ILE B 1 118 ? -7.281 3.941 14 1 98 118 ILE B CA 1
ATOM 3416 C C . ILE B 1 118 ? -6.281 2.908 14.523 1 98 118 ILE B C 1
ATOM 3418 O O . ILE B 1 118 ? -6.637 2.043 15.328 1 98 118 ILE B O 1
ATOM 3422 N N . ALA B 1 119 ? -5.047 3.01 14.117 1 96.62 119 ALA B N 1
ATOM 3423 C CA . ALA B 1 119 ? -4 2.053 14.469 1 96.62 119 ALA B CA 1
ATOM 3424 C C . ALA B 1 119 ? -3.613 2.174 15.938 1 96.62 119 ALA B C 1
ATOM 3426 O O . ALA B 1 119 ? -3.273 1.177 16.578 1 96.62 119 ALA B O 1
ATOM 3427 N N . TYR B 1 120 ? -3.625 3.398 16.438 1 96.25 120 TYR B N 1
ATOM 3428 C CA . TYR B 1 120 ? -3.195 3.684 17.797 1 96.25 120 TYR B CA 1
ATOM 3429 C C . TYR B 1 120 ? -4.23 4.531 18.531 1 96.25 120 TYR B C 1
ATOM 3431 O O . TYR B 1 120 ? -3.961 5.684 18.875 1 96.25 120 TYR B O 1
ATOM 3439 N N . PRO B 1 121 ? -5.324 3.93 18.844 1 97.19 121 PRO B N 1
ATOM 3440 C CA . PRO B 1 121 ? -6.395 4.691 19.5 1 97.19 121 PRO B CA 1
ATOM 3441 C C . PRO B 1 121 ? -5.988 5.223 20.875 1 97.19 121 PRO B C 1
ATOM 3443 O O . PRO B 1 121 ? -5.254 4.555 21.609 1 97.19 121 PRO B O 1
ATOM 3446 N N . GLY B 1 122 ? -6.406 6.398 21.172 1 97 122 GLY B N 1
ATOM 3447 C CA . GLY B 1 122 ? -6.219 6.945 22.5 1 97 122 GLY B CA 1
ATOM 3448 C C . GLY B 1 122 ? -5.09 7.957 22.578 1 97 122 GLY B C 1
ATOM 3449 O O . GLY B 1 122 ? -4.945 8.656 23.578 1 97 122 GLY B O 1
ATOM 3450 N N . HIS B 1 123 ? -4.34 8.094 21.5 1 98 123 HIS B N 1
ATOM 3451 C CA . HIS B 1 123 ? -3.199 9.008 21.516 1 98 123 HIS B CA 1
ATOM 3452 C C . HIS B 1 123 ? -3.594 10.391 21.016 1 98 123 HIS B C 1
ATOM 3454 O O . HIS B 1 123 ? -3.064 11.398 21.484 1 98 123 HIS B O 1
ATOM 3460 N N . ILE B 1 124 ? -4.457 10.484 20.062 1 98.62 124 ILE B N 1
ATOM 3461 C CA . ILE B 1 124 ? -4.961 11.766 19.578 1 98.62 124 ILE B CA 1
ATOM 3462 C C . ILE B 1 124 ? -6.184 12.18 20.406 1 98.62 124 ILE B C 1
ATOM 3464 O O . ILE B 1 124 ? -7.168 11.438 20.469 1 98.62 124 ILE B O 1
ATOM 3468 N N . THR B 1 125 ? -6.105 13.336 21 1 98.06 125 THR B N 1
ATOM 3469 C CA . THR B 1 125 ? -7.191 13.781 21.859 1 98.06 125 THR B CA 1
ATOM 3470 C C . THR B 1 125 ? -8.234 14.562 21.062 1 98.06 125 THR B C 1
ATOM 3472 O O . THR B 1 125 ? -9.422 14.531 21.391 1 98.06 125 THR B O 1
ATOM 3475 N N . ARG B 1 126 ? -7.812 15.297 20.094 1 98.56 126 ARG B N 1
ATOM 3476 C CA . ARG B 1 126 ? -8.648 16.078 19.188 1 98.56 126 ARG B CA 1
ATOM 3477 C C . ARG B 1 126 ? -8.023 16.156 17.812 1 98.56 126 ARG B C 1
ATOM 3479 O O . ARG B 1 126 ? -6.797 16.234 17.672 1 98.56 126 ARG B O 1
ATOM 3486 N N . VAL B 1 127 ? -8.891 16.172 16.797 1 98.75 127 VAL B N 1
ATOM 3487 C CA . VAL B 1 127 ? -8.398 16.203 15.414 1 98.75 127 VAL B CA 1
ATOM 3488 C C . VAL B 1 127 ? -9.039 17.375 14.672 1 98.75 127 VAL B C 1
ATOM 3490 O O . VAL B 1 127 ? -10.25 17.578 14.742 1 98.75 127 VAL B O 1
ATOM 3493 N N . VAL B 1 128 ? -8.203 18.156 14.031 1 98.94 128 VAL B N 1
ATOM 3494 C CA . VAL B 1 128 ? -8.664 19.141 13.062 1 98.94 128 VAL B CA 1
ATOM 3495 C C . VAL B 1 128 ? -8.266 18.703 11.656 1 98.94 128 VAL B C 1
ATOM 3497 O O . VAL B 1 128 ? -7.09 18.438 11.391 1 98.94 128 VAL B O 1
ATOM 3500 N N . GLU B 1 129 ? -9.219 18.547 10.805 1 98.94 129 GLU B N 1
ATOM 3501 C CA . GLU B 1 129 ? -8.992 18.172 9.414 1 98.94 129 GLU B CA 1
ATOM 3502 C C . GLU B 1 129 ? -9.203 19.359 8.477 1 98.94 129 GLU B C 1
ATOM 3504 O O . GLU B 1 129 ? -10.305 19.906 8.398 1 98.94 129 GLU B O 1
ATOM 3509 N N . LEU B 1 130 ? -8.156 19.766 7.777 1 98.88 130 LEU B N 1
ATOM 3510 C CA . LEU B 1 130 ? -8.227 20.891 6.859 1 98.88 130 LEU B CA 1
ATOM 3511 C C . LEU B 1 130 ? -8.336 20.422 5.414 1 98.88 130 LEU B C 1
ATOM 3513 O O . LEU B 1 130 ? -7.383 19.844 4.871 1 98.88 130 LEU B O 1
ATOM 3517 N N . ASP B 1 131 ? -9.453 20.578 4.793 1 98.5 131 ASP B N 1
ATOM 3518 C CA . ASP B 1 131 ? -9.812 20.188 3.432 1 98.5 131 ASP B CA 1
ATOM 3519 C C . ASP B 1 131 ? -9.281 18.797 3.1 1 98.5 131 ASP B C 1
ATOM 3521 O O . ASP B 1 131 ? -8.445 18.641 2.205 1 98.5 131 ASP B O 1
ATOM 3525 N N . PRO B 1 132 ? -9.891 17.797 3.693 1 98.56 132 PRO B N 1
ATOM 3526 C CA . PRO B 1 132 ? -9.352 16.438 3.711 1 98.56 132 PRO B CA 1
ATOM 3527 C C . PRO B 1 132 ? -9.648 15.664 2.428 1 98.56 132 PRO B C 1
ATOM 3529 O O . PRO B 1 132 ? -10.078 14.508 2.486 1 98.56 132 PRO B O 1
ATOM 3532 N N . ILE B 1 133 ? -9.281 16.156 1.281 1 97.88 133 ILE B N 1
ATOM 3533 C CA . ILE B 1 133 ? -9.641 15.609 -0.019 1 97.88 133 ILE B CA 1
ATOM 3534 C C . ILE B 1 133 ? -9.078 14.195 -0.152 1 97.88 133 ILE B C 1
ATOM 3536 O O . ILE B 1 133 ? -9.812 13.25 -0.448 1 97.88 133 ILE B O 1
ATOM 3540 N N . PRO B 1 134 ? -7.773 13.938 0.142 1 97.38 134 PRO B N 1
ATOM 3541 C CA . PRO B 1 134 ? -7.23 12.594 -0.05 1 97.38 134 PRO B CA 1
ATOM 3542 C C . PRO B 1 134 ? -7.891 11.555 0.853 1 97.38 134 PRO B C 1
ATOM 3544 O O . PRO B 1 134 ? -7.98 10.383 0.488 1 97.38 134 PRO B O 1
ATOM 3547 N N . ALA B 1 135 ? -8.336 11.953 2.029 1 97.94 135 ALA B N 1
ATOM 3548 C CA . ALA B 1 135 ? -9.008 11.031 2.945 1 97.94 135 ALA B CA 1
ATOM 3549 C C . ALA B 1 135 ? -10.367 10.609 2.4 1 97.94 135 ALA B C 1
ATOM 3551 O O . ALA B 1 135 ? -10.945 9.609 2.848 1 97.94 135 ALA B O 1
ATOM 3552 N N . HIS B 1 136 ? -10.859 11.383 1.424 1 97.5 136 HIS B N 1
ATOM 3553 C CA . HIS B 1 136 ? -12.219 11.156 0.948 1 97.5 136 HIS B CA 1
ATOM 3554 C C . HIS B 1 136 ? -12.234 10.875 -0.55 1 97.5 136 HIS B C 1
ATOM 3556 O O . HIS B 1 136 ? -13.273 11 -1.197 1 97.5 136 HIS B O 1
ATOM 3562 N N . HIS B 1 137 ? -11.047 10.633 -1.064 1 95.81 137 HIS B N 1
ATOM 3563 C CA . HIS B 1 137 ? -10.992 10.109 -2.424 1 95.81 137 HIS B CA 1
ATOM 3564 C C . HIS B 1 137 ? -11.555 8.695 -2.494 1 95.81 137 HIS B C 1
ATOM 3566 O O . HIS B 1 137 ? -11.133 7.816 -1.737 1 95.81 137 HIS B O 1
ATOM 3572 N N . THR B 1 138 ? -12.516 8.477 -3.426 1 97.06 138 THR B N 1
ATOM 3573 C CA . THR B 1 138 ? -13.227 7.203 -3.404 1 97.06 138 THR B CA 1
ATOM 3574 C C . THR B 1 138 ? -13.148 6.52 -4.766 1 97.06 138 THR B C 1
ATOM 3576 O O . THR B 1 138 ? -12.844 7.16 -5.773 1 97.06 138 THR B O 1
ATOM 3579 N N . TRP B 1 139 ? -13.344 5.258 -4.73 1 95.44 139 TRP B N 1
ATOM 3580 C CA . TRP B 1 139 ? -13.453 4.398 -5.902 1 95.44 139 TRP B CA 1
ATOM 3581 C C . TRP B 1 139 ? -14.609 3.42 -5.75 1 95.44 139 TRP B C 1
ATOM 3583 O O . TRP B 1 139 ? -14.844 2.889 -4.66 1 95.44 139 TRP B O 1
ATOM 3593 N N . PRO B 1 140 ? -15.336 3.209 -6.875 1 93.62 140 PRO B N 1
ATOM 3594 C CA . PRO B 1 140 ? -16.375 2.176 -6.781 1 93.62 140 PRO B CA 1
ATOM 3595 C C . PRO B 1 140 ? -15.797 0.797 -6.457 1 93.62 140 PRO B C 1
ATOM 3597 O O . PRO B 1 140 ? -14.711 0.448 -6.926 1 93.62 140 PRO B O 1
ATOM 3600 N N . PHE B 1 141 ? -16.5 -0.008 -5.676 1 91.69 141 PHE B N 1
ATOM 3601 C CA . PHE B 1 141 ? -16.094 -1.373 -5.371 1 91.69 141 PHE B CA 1
ATOM 3602 C C . PHE B 1 141 ? -16.438 -2.312 -6.523 1 91.69 141 PHE B C 1
ATOM 3604 O O . PHE B 1 141 ? -17.234 -3.242 -6.355 1 91.69 141 PHE B O 1
ATOM 3611 N N . THR B 1 142 ? -15.961 -2.049 -7.57 1 94.81 142 THR B N 1
ATOM 3612 C CA . THR B 1 142 ? -16.109 -2.83 -8.797 1 94.81 142 THR B CA 1
ATOM 3613 C C . THR B 1 142 ? -14.75 -3.113 -9.422 1 94.81 142 THR B C 1
ATOM 3615 O O . THR B 1 142 ? -13.742 -2.523 -9.031 1 94.81 142 THR B O 1
ATOM 3618 N N . ARG B 1 143 ? -14.766 -4.039 -10.266 1 94.94 143 ARG B N 1
ATOM 3619 C CA . ARG B 1 143 ? -13.555 -4.32 -11.039 1 94.94 143 ARG B CA 1
ATOM 3620 C C . ARG B 1 143 ? -13.039 -3.061 -11.727 1 94.94 143 ARG B C 1
ATOM 3622 O O . ARG B 1 143 ? -11.836 -2.803 -11.727 1 94.94 143 ARG B O 1
ATOM 3629 N N . GLU B 1 144 ? -13.953 -2.322 -12.289 1 96.31 144 GLU B N 1
ATOM 3630 C CA . GLU B 1 144 ? -13.602 -1.074 -12.953 1 96.31 144 GLU B CA 1
ATOM 3631 C C . GLU B 1 144 ? -13.031 -0.061 -11.969 1 96.31 144 GLU B C 1
ATOM 3633 O O . GLU B 1 144 ? -12.102 0.68 -12.305 1 96.31 144 GLU B O 1
ATOM 3638 N N . GLY B 1 145 ? -13.633 0.009 -10.844 1 96.69 145 GLY B N 1
ATOM 3639 C CA . GLY B 1 145 ? -13.109 0.897 -9.812 1 96.69 145 GLY B CA 1
ATOM 3640 C C . GLY B 1 145 ? -11.672 0.584 -9.43 1 96.69 145 GLY B C 1
ATOM 3641 O O . GLY B 1 145 ? -10.852 1.491 -9.297 1 96.69 145 GLY B O 1
ATOM 3642 N N . LEU B 1 146 ? -11.406 -0.69 -9.234 1 96.81 146 LEU B N 1
ATOM 3643 C CA . LEU B 1 146 ? -10.047 -1.106 -8.891 1 96.81 146 LEU B CA 1
ATOM 3644 C C . LEU B 1 146 ? -9.094 -0.875 -10.055 1 96.81 146 LEU B C 1
ATOM 3646 O O . LEU B 1 146 ? -7.934 -0.505 -9.852 1 96.81 146 LEU B O 1
ATOM 3650 N N . HIS B 1 147 ? -9.562 -1.104 -11.305 1 97.06 147 HIS B N 1
ATOM 3651 C CA . HIS B 1 147 ? -8.805 -0.772 -12.508 1 97.06 147 HIS B CA 1
ATOM 3652 C C . HIS B 1 147 ? -8.391 0.697 -12.508 1 97.06 147 HIS B C 1
ATOM 3654 O O . HIS B 1 147 ? -7.219 1.019 -12.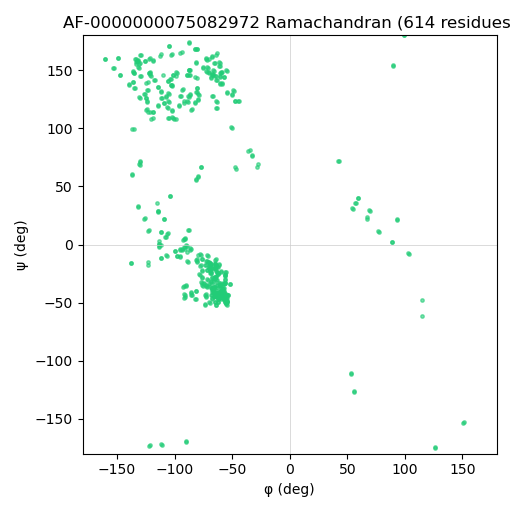703 1 97.06 147 HIS B O 1
ATOM 3660 N N . ASP B 1 148 ? -9.344 1.546 -12.297 1 96.38 148 ASP B N 1
ATOM 3661 C CA . ASP B 1 148 ? -9.094 2.984 -12.305 1 96.38 148 ASP B CA 1
ATOM 3662 C C . ASP B 1 148 ? -8.156 3.391 -11.18 1 96.38 148 ASP B C 1
ATOM 3664 O O . ASP B 1 148 ? -7.273 4.234 -11.367 1 96.38 148 ASP B O 1
ATOM 3668 N N . TRP B 1 149 ? -8.391 2.838 -9.992 1 96.38 149 TRP B N 1
ATOM 3669 C CA . TRP B 1 149 ? -7.504 3.096 -8.867 1 96.38 149 TRP B CA 1
ATOM 3670 C C . TRP B 1 149 ? -6.062 2.74 -9.211 1 96.38 149 TRP B C 1
ATOM 3672 O O . TRP B 1 149 ? -5.152 3.547 -9.016 1 96.38 149 TRP B O 1
ATOM 3682 N N . TYR B 1 150 ? -5.836 1.514 -9.758 1 95.75 150 TYR B N 1
ATOM 3683 C CA . TYR B 1 150 ? -4.508 1.041 -10.125 1 95.75 150 TYR B CA 1
ATOM 3684 C C . TYR B 1 150 ? -3.82 2.02 -11.07 1 95.75 150 TYR B C 1
ATOM 3686 O O . TYR B 1 150 ? -2.678 2.42 -10.836 1 95.75 150 TYR B O 1
ATOM 3694 N N . HIS B 1 151 ? -4.492 2.48 -12.055 1 94.5 151 HIS B N 1
ATOM 3695 C CA . HIS B 1 151 ? -3.875 3.299 -13.094 1 94.5 151 HIS B CA 1
ATOM 3696 C C . HIS B 1 151 ? -3.734 4.75 -12.641 1 94.5 151 HIS B C 1
ATOM 3698 O O . HIS B 1 151 ? -3.023 5.535 -13.273 1 94.5 151 HIS B O 1
ATOM 3704 N N . SER B 1 152 ? -4.391 5.094 -11.562 1 91.56 152 SER B N 1
ATOM 3705 C CA . SER B 1 152 ? -4.227 6.43 -10.992 1 91.56 152 SER B CA 1
ATOM 3706 C C . SER B 1 152 ? -2.936 6.531 -10.195 1 91.56 152 SER B C 1
ATOM 3708 O O . SER B 1 152 ? -2.383 7.621 -10.039 1 91.56 152 SER B O 1
ATOM 3710 N N . TYR B 1 153 ? -2.445 5.375 -9.68 1 86.88 153 TYR B N 1
ATOM 3711 C CA . TYR B 1 153 ? -1.344 5.461 -8.734 1 86.88 153 TYR B CA 1
ATOM 3712 C C . TYR B 1 153 ? -0.149 4.645 -9.203 1 86.88 153 TYR B C 1
ATOM 3714 O O . TYR B 1 153 ? 0.954 4.773 -8.672 1 86.88 153 TYR B O 1
ATOM 3722 N N . TYR B 1 154 ? -0.214 3.832 -10.062 1 78.31 154 TYR B N 1
ATOM 3723 C CA . TYR B 1 154 ? 0.813 2.82 -10.273 1 78.31 154 TYR B CA 1
ATOM 3724 C C . TYR B 1 154 ? 1.513 3.025 -11.617 1 78.31 154 TYR B C 1
ATOM 3726 O O . TYR B 1 154 ? 2.076 2.086 -12.18 1 78.31 154 TYR B O 1
ATOM 3734 N N . LEU B 1 155 ? 1.572 4.137 -12.039 1 73.12 155 LEU B N 1
ATOM 3735 C CA . LEU B 1 155 ? 2.232 4.453 -13.297 1 73.12 155 LEU B CA 1
ATOM 3736 C C . LEU B 1 155 ? 3.744 4.531 -13.117 1 73.12 155 LEU B C 1
ATOM 3738 O O . LEU B 1 155 ? 4.492 4.547 -14.102 1 73.12 155 LEU B O 1
ATOM 3742 N N . MET B 1 156 ? 4.168 4.484 -11.875 1 68.06 156 MET B N 1
ATOM 3743 C CA . MET B 1 156 ? 5.57 4.68 -11.531 1 68.06 156 MET B CA 1
ATOM 3744 C C . MET B 1 156 ? 6.418 3.51 -12.016 1 68.06 156 MET B C 1
ATOM 3746 O O . MET B 1 156 ? 7.641 3.631 -12.141 1 68.06 156 MET B O 1
ATOM 3750 N N . TYR B 1 157 ? 5.832 2.426 -12.312 1 71.25 157 TYR B N 1
ATOM 3751 C CA . TYR B 1 157 ? 6.629 1.262 -12.68 1 71.25 157 TYR B CA 1
ATOM 3752 C C . TYR B 1 157 ? 6.824 1.186 -14.188 1 71.25 157 TYR B C 1
ATOM 3754 O O . TYR B 1 157 ? 7.426 0.236 -14.695 1 71.25 157 TYR B O 1
ATOM 3762 N N . ASN B 1 158 ? 6.301 2.236 -14.805 1 79.38 158 ASN B N 1
ATOM 3763 C CA . ASN B 1 158 ? 6.785 2.4 -16.172 1 79.38 158 ASN B CA 1
ATOM 3764 C C . ASN B 1 158 ? 8.25 2.836 -16.203 1 79.38 158 ASN B C 1
ATOM 3766 O O . ASN B 1 158 ? 8.711 3.535 -15.297 1 79.38 158 ASN B O 1
ATOM 3770 N N . ASP B 1 159 ? 8.977 2.402 -17.219 1 79.88 159 ASP B N 1
ATOM 3771 C CA . ASP B 1 159 ? 10.422 2.564 -17.266 1 79.88 159 ASP B CA 1
ATOM 3772 C C . ASP B 1 159 ? 10.82 4.027 -17.078 1 79.88 159 ASP B C 1
ATOM 3774 O O . ASP B 1 159 ? 11.664 4.34 -16.234 1 79.88 159 ASP B O 1
ATOM 3778 N N . ASP B 1 160 ? 10.219 4.883 -17.766 1 81.94 160 ASP B N 1
ATOM 3779 C CA . ASP B 1 160 ? 10.578 6.293 -17.703 1 81.94 160 ASP B CA 1
ATOM 3780 C C . ASP B 1 160 ? 10.258 6.887 -16.328 1 81.94 160 ASP B C 1
ATOM 3782 O O . ASP B 1 160 ? 11.086 7.582 -15.742 1 81.94 160 ASP B O 1
ATOM 3786 N N . ARG B 1 161 ? 9.18 6.535 -15.82 1 84.56 161 ARG B N 1
ATOM 3787 C CA . ARG B 1 161 ? 8.766 7.102 -14.539 1 84.56 161 ARG B CA 1
ATOM 3788 C C . ARG B 1 161 ? 9.539 6.48 -13.383 1 84.56 161 ARG B C 1
ATOM 3790 O O . ARG B 1 161 ? 9.875 7.16 -12.414 1 84.56 161 ARG B O 1
ATOM 3797 N N . PHE B 1 162 ? 9.82 5.207 -13.57 1 86.56 162 PHE B N 1
ATOM 3798 C CA . PHE B 1 162 ? 10.602 4.539 -12.531 1 86.56 162 PHE B CA 1
ATOM 3799 C C . PHE B 1 162 ? 11.961 5.215 -12.359 1 86.56 162 PHE B C 1
ATOM 3801 O O . PHE B 1 162 ? 12.383 5.473 -11.234 1 86.56 162 PHE B O 1
ATOM 3808 N N . GLN B 1 163 ? 12.586 5.508 -13.492 1 84.94 163 GLN B N 1
ATOM 3809 C CA . GLN B 1 163 ? 13.883 6.176 -13.445 1 84.94 163 GLN B CA 1
ATOM 3810 C C . GLN B 1 163 ? 13.758 7.566 -12.836 1 84.94 163 GLN B C 1
ATOM 3812 O O . GLN B 1 163 ? 14.57 7.953 -11.992 1 84.94 163 GLN B O 1
ATOM 3817 N N . LYS B 1 164 ? 12.797 8.227 -13.211 1 84.38 164 LYS B N 1
ATOM 3818 C CA . LYS B 1 164 ? 12.586 9.586 -12.719 1 84.38 164 LYS B CA 1
ATOM 3819 C C . LYS B 1 164 ? 12.328 9.586 -11.219 1 84.38 164 LYS B C 1
ATOM 3821 O O . LYS B 1 164 ? 12.891 10.398 -10.484 1 84.38 164 LYS B O 1
ATOM 3826 N N . PHE B 1 165 ? 11.523 8.656 -10.773 1 84.19 165 PHE B N 1
ATOM 3827 C CA . PHE B 1 165 ? 11.117 8.594 -9.375 1 84.19 165 PHE B CA 1
ATOM 3828 C C . PHE B 1 165 ? 12.273 8.141 -8.492 1 84.19 165 PHE B C 1
ATOM 3830 O O . PHE B 1 165 ? 12.297 8.43 -7.293 1 84.19 165 PHE B O 1
ATOM 3837 N N . ASN B 1 166 ? 13.172 7.512 -9.094 1 83.06 166 ASN B N 1
ATOM 3838 C CA . ASN B 1 166 ? 14.266 6.973 -8.289 1 83.06 166 ASN B CA 1
ATOM 3839 C C . ASN B 1 166 ? 15.586 7.688 -8.594 1 83.06 166 ASN B C 1
ATOM 3841 O O . ASN B 1 166 ? 16.656 7.238 -8.164 1 83.06 166 ASN B O 1
ATOM 3845 N N . SER B 1 167 ? 15.43 8.781 -9.344 1 84.19 167 SER B N 1
ATOM 3846 C CA . SER B 1 167 ? 16.609 9.594 -9.602 1 84.19 167 SER B CA 1
ATOM 3847 C C . SER B 1 167 ? 16.922 10.523 -8.438 1 84.19 167 SER B C 1
ATOM 3849 O O . SER B 1 167 ? 16.047 10.789 -7.609 1 84.19 167 SER B O 1
ATOM 3851 N N . GLY B 1 168 ? 18.188 10.945 -8.328 1 82.19 168 GLY B N 1
ATOM 3852 C CA . GLY B 1 168 ? 18.594 11.836 -7.254 1 82.19 168 GLY B CA 1
ATOM 3853 C C . GLY B 1 168 ? 18.281 13.297 -7.543 1 82.19 168 GLY B C 1
ATOM 3854 O O . GLY B 1 168 ? 17.859 13.641 -8.656 1 82.19 168 GLY B O 1
ATOM 3855 N N . LEU B 1 169 ? 18.406 14.102 -6.508 1 85 169 LEU B N 1
ATOM 3856 C CA . LEU B 1 169 ? 18.141 15.531 -6.594 1 85 169 LEU B CA 1
ATOM 3857 C C . LEU B 1 169 ? 18.984 16.172 -7.684 1 85 169 LEU B C 1
ATOM 3859 O O . LEU B 1 169 ? 18.594 17.188 -8.281 1 85 169 LEU B O 1
ATOM 3863 N N . GLU B 1 170 ? 20.047 15.562 -8.008 1 85.31 170 GLU B N 1
ATOM 3864 C CA . GLU B 1 170 ? 21 16.109 -8.977 1 85.31 170 GLU B CA 1
ATOM 3865 C C . GLU B 1 170 ? 20.391 16.125 -10.383 1 85.31 170 GLU B C 1
ATOM 3867 O O . GLU B 1 170 ? 20.844 16.875 -11.25 1 85.31 170 GLU B O 1
ATOM 3872 N N . THR B 1 171 ? 19.422 15.297 -10.602 1 87.94 171 THR B N 1
ATOM 3873 C CA . THR B 1 171 ? 18.844 15.219 -11.93 1 87.94 171 THR B CA 1
ATOM 3874 C C . THR B 1 171 ? 17.609 16.109 -12.031 1 87.94 171 THR B C 1
ATOM 3876 O O . THR B 1 171 ? 17.047 16.281 -13.117 1 87.94 171 THR B O 1
ATOM 3879 N N . ALA B 1 172 ? 17.203 16.719 -10.953 1 90.38 172 ALA B N 1
ATOM 3880 C CA . ALA B 1 172 ? 16.016 17.578 -10.945 1 90.38 172 ALA B CA 1
ATOM 3881 C C . ALA B 1 172 ? 16.25 18.844 -11.766 1 90.38 172 ALA B C 1
ATOM 3883 O O . ALA B 1 172 ? 17.359 19.391 -11.781 1 90.38 172 ALA B O 1
ATOM 3884 N N . PRO B 1 173 ? 15.195 19.297 -12.453 1 92.88 173 PRO B N 1
ATOM 3885 C CA . PRO B 1 173 ? 15.328 20.547 -13.203 1 92.88 173 PRO B CA 1
ATOM 3886 C C . PRO B 1 173 ? 15.664 21.734 -12.312 1 92.88 173 PRO B C 1
ATOM 3888 O O . PRO B 1 173 ? 15.352 21.719 -11.117 1 92.88 173 PRO B O 1
ATOM 3891 N N . LYS B 1 174 ? 16.312 22.719 -12.93 1 96.19 174 LYS B N 1
ATOM 3892 C CA . LYS B 1 174 ? 16.672 23.953 -12.242 1 96.19 174 LYS B CA 1
ATOM 3893 C C . LYS B 1 174 ? 15.734 25.094 -12.648 1 96.19 174 LYS B C 1
ATOM 3895 O O . LYS B 1 174 ? 15.352 25.203 -13.812 1 96.19 174 LYS B O 1
ATOM 3900 N N . TYR B 1 175 ? 15.445 25.906 -11.641 1 97.44 175 TYR B N 1
ATOM 3901 C CA . TYR B 1 175 ? 14.57 27.047 -11.859 1 97.44 175 TYR B CA 1
ATOM 3902 C C . TYR B 1 175 ? 15.117 28.281 -11.172 1 97.44 175 TYR B C 1
ATOM 3904 O O . TYR B 1 175 ? 15.828 28.188 -10.164 1 97.44 175 TYR B O 1
ATOM 3912 N N . SER B 1 176 ? 14.781 29.438 -11.828 1 97.75 176 SER B N 1
ATOM 3913 C CA . SER B 1 176 ? 14.875 30.641 -10.992 1 97.75 176 SER B CA 1
ATOM 3914 C C . SER B 1 176 ? 13.836 30.609 -9.875 1 97.75 176 SER B C 1
ATOM 3916 O O . SER B 1 176 ? 12.836 29.891 -9.969 1 97.75 176 SER B O 1
ATOM 3918 N N . TYR B 1 177 ? 14.188 31.344 -8.875 1 96.81 177 TYR B N 1
ATOM 3919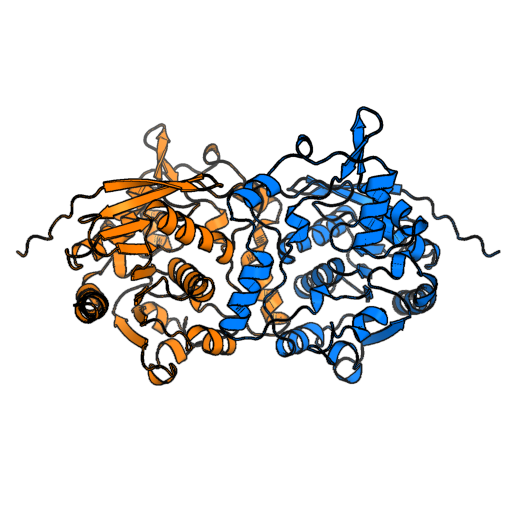 C CA . TYR B 1 177 ? 13.219 31.438 -7.793 1 96.81 177 TYR B CA 1
ATOM 3920 C C . TYR B 1 177 ? 11.867 31.906 -8.312 1 96.81 177 TYR B C 1
ATOM 3922 O O . TYR B 1 177 ? 10.828 31.344 -7.949 1 96.81 177 TYR B O 1
ATOM 3930 N N . GLU B 1 178 ? 11.859 32.875 -9.164 1 97.19 178 GLU B N 1
ATOM 3931 C CA . GLU B 1 178 ? 10.625 33.438 -9.719 1 97.19 178 GLU B CA 1
ATOM 3932 C C . GLU B 1 178 ? 9.852 32.375 -10.5 1 97.19 178 GLU B C 1
ATOM 3934 O O . GLU B 1 178 ? 8.625 32.281 -10.391 1 97.19 178 GLU B O 1
ATOM 3939 N N . LYS B 1 179 ? 10.562 31.672 -11.234 1 97.5 179 LYS B N 1
ATOM 3940 C CA . LYS B 1 179 ? 9.906 30.625 -12.016 1 97.5 179 LYS B CA 1
ATOM 3941 C C . LYS B 1 179 ? 9.32 29.547 -11.109 1 97.5 179 LYS B C 1
ATOM 3943 O O . LYS B 1 179 ? 8.211 29.062 -11.344 1 97.5 179 LYS B O 1
ATOM 3948 N N . ALA B 1 180 ? 10.117 29.141 -10.125 1 97.25 180 ALA B N 1
ATOM 3949 C CA . ALA B 1 180 ? 9.625 28.172 -9.148 1 97.25 180 ALA B CA 1
ATOM 3950 C C . ALA B 1 180 ? 8.367 28.672 -8.461 1 97.25 180 ALA B C 1
ATOM 3952 O O . ALA B 1 180 ? 7.406 27.906 -8.281 1 97.25 180 ALA B O 1
ATOM 3953 N N . GLN B 1 181 ? 8.422 29.906 -8.109 1 97.38 181 GLN B N 1
ATOM 3954 C CA . GLN B 1 181 ? 7.277 30.516 -7.453 1 97.38 181 GLN B CA 1
ATOM 3955 C C . GLN B 1 181 ? 6.059 30.531 -8.367 1 97.38 181 GLN B C 1
ATOM 3957 O O . GLN B 1 181 ? 4.949 30.203 -7.941 1 97.38 181 GLN B O 1
ATOM 3962 N N . GLN B 1 182 ? 6.223 30.875 -9.609 1 97.12 182 GLN B N 1
ATOM 3963 C CA . GLN B 1 182 ? 5.137 30.906 -10.586 1 97.12 182 GLN B CA 1
ATOM 3964 C C . GLN B 1 182 ? 4.547 29.531 -10.805 1 97.12 182 GLN B C 1
ATOM 3966 O O . GLN B 1 182 ? 3.328 29.375 -10.93 1 97.12 182 GLN B O 1
ATOM 3971 N N . LEU B 1 183 ? 5.445 28.594 -10.891 1 95.25 183 LEU B N 1
ATOM 3972 C CA . LEU B 1 183 ? 4.984 27.219 -11.062 1 95.25 183 LEU B CA 1
ATOM 3973 C C . LEU B 1 183 ? 4.082 26.797 -9.906 1 95.25 183 LEU B C 1
ATOM 3975 O O . LEU B 1 183 ? 3.018 26.219 -10.125 1 95.25 183 LEU B O 1
ATOM 3979 N N . MET B 1 184 ? 4.469 27.125 -8.727 1 94.06 184 MET B N 1
ATOM 3980 C CA . MET B 1 184 ? 3.676 26.766 -7.555 1 94.06 184 MET B CA 1
ATOM 3981 C C . MET B 1 184 ? 2.365 2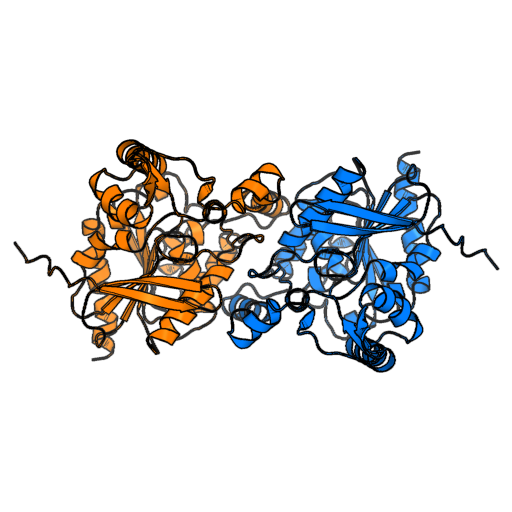7.547 -7.527 1 94.06 184 MET B C 1
ATOM 3983 O O . MET B 1 184 ? 1.31 26.984 -7.23 1 94.06 184 MET B O 1
ATOM 3987 N N . MET B 1 185 ? 2.453 28.828 -7.82 1 95.56 185 MET B N 1
ATOM 3988 C CA . MET B 1 185 ? 1.243 29.656 -7.867 1 95.56 185 MET B CA 1
ATOM 3989 C C . MET B 1 185 ? 0.241 29.078 -8.867 1 95.56 185 MET B C 1
ATOM 3991 O O . MET B 1 185 ? -0.954 29 -8.578 1 95.56 185 MET B O 1
ATOM 3995 N N . HIS B 1 186 ? 0.684 28.625 -9.953 1 93.69 186 HIS B N 1
ATOM 3996 C CA . HIS B 1 186 ? -0.169 28.109 -11.023 1 93.69 186 HIS B CA 1
ATOM 3997 C C . HIS B 1 186 ? -0.739 26.75 -10.656 1 93.69 186 HIS B C 1
ATOM 3999 O O . HIS B 1 186 ? -1.921 26.484 -10.883 1 93.69 186 HIS B O 1
ATOM 4005 N N . THR B 1 187 ? 0.054 25.906 -10.109 1 90.81 187 THR B N 1
ATOM 4006 C CA . THR B 1 187 ? -0.349 24.531 -9.836 1 90.81 187 THR B CA 1
ATOM 4007 C C . THR B 1 187 ? -1.255 24.469 -8.609 1 90.81 187 THR B C 1
ATOM 4009 O O . THR B 1 187 ? -2.193 23.672 -8.57 1 90.81 187 THR B O 1
ATOM 4012 N N . ARG B 1 188 ? -1.044 25.344 -7.621 1 91.12 188 ARG B N 1
ATOM 4013 C CA . ARG B 1 188 ? -1.747 25.219 -6.352 1 91.12 188 ARG B CA 1
ATOM 4014 C C . ARG B 1 188 ? -2.742 26.359 -6.164 1 91.12 188 ARG B C 1
ATOM 4016 O O . ARG B 1 188 ? -3.568 26.328 -5.25 1 91.12 188 ARG B O 1
ATOM 4023 N N . GLY B 1 189 ? -2.68 27.375 -6.977 1 90.06 189 GLY B N 1
ATOM 4024 C CA . GLY B 1 189 ? -3.555 28.531 -6.836 1 90.06 189 GLY B CA 1
ATOM 4025 C C . GLY B 1 189 ? -3.252 29.359 -5.605 1 90.06 189 GLY B C 1
ATOM 4026 O O . GLY B 1 189 ? -4.16 29.922 -4.996 1 90.06 189 GLY B O 1
ATOM 4027 N N . LEU B 1 190 ? -2.025 29.375 -5.164 1 93.69 190 LEU B N 1
ATOM 4028 C CA . LEU B 1 190 ? -1.596 30.109 -3.982 1 93.69 190 LEU B CA 1
ATOM 4029 C C . LEU B 1 190 ? -1.212 31.531 -4.344 1 93.69 190 LEU B C 1
ATOM 4031 O O . LEU B 1 190 ? -0.751 31.797 -5.457 1 93.69 190 LEU B O 1
ATOM 4035 N N . SER B 1 191 ? -1.399 32.438 -3.406 1 94.81 191 SER B N 1
ATOM 4036 C CA . SER B 1 191 ? -0.87 33.812 -3.553 1 94.81 191 SER B CA 1
ATOM 4037 C C . SER B 1 191 ? 0.655 33.812 -3.508 1 94.81 191 SER B C 1
ATOM 4039 O O . SER B 1 191 ? 1.271 32.844 -3.064 1 94.81 191 SER B O 1
ATOM 4041 N N . LYS B 1 192 ? 1.193 34.875 -3.998 1 95.88 192 LYS B N 1
ATOM 4042 C CA . LYS B 1 192 ? 2.643 35.031 -3.953 1 95.88 192 LYS B CA 1
ATOM 4043 C C . LYS B 1 192 ? 3.164 34.938 -2.523 1 95.88 192 LYS B C 1
ATOM 4045 O O . LYS B 1 192 ? 4.148 34.219 -2.268 1 95.88 192 LYS B O 1
ATOM 4050 N N . GLU B 1 193 ? 2.521 35.562 -1.633 1 93.75 193 GLU B N 1
ATOM 4051 C CA . GLU B 1 193 ? 2.922 35.531 -0.229 1 93.75 193 GLU B CA 1
ATOM 4052 C C . GLU B 1 193 ? 2.846 34.125 0.349 1 93.75 193 GLU B C 1
ATOM 4054 O O . GLU B 1 193 ? 3.748 33.688 1.072 1 93.75 193 GLU B O 1
ATOM 4059 N N . ALA B 1 194 ? 1.842 33.469 0.061 1 92.75 194 ALA B N 1
ATOM 4060 C CA . ALA B 1 194 ? 1.645 32.094 0.553 1 92.75 194 ALA B CA 1
ATOM 4061 C C . ALA B 1 194 ? 2.748 31.156 0.052 1 92.75 194 ALA B C 1
ATOM 4063 O O . ALA B 1 194 ? 3.23 30.312 0.795 1 92.75 194 ALA B O 1
ATOM 4064 N N . THR B 1 195 ? 3.129 31.312 -1.212 1 95.5 195 THR B N 1
ATOM 4065 C CA . THR B 1 195 ? 4.137 30.422 -1.787 1 95.5 195 THR B CA 1
ATOM 4066 C C . THR B 1 195 ? 5.484 30.625 -1.093 1 95.5 195 THR B C 1
ATOM 4068 O O . THR B 1 195 ? 6.285 29.688 -1.015 1 95.5 195 THR B O 1
ATOM 4071 N N . GLU B 1 196 ? 5.711 31.828 -0.591 1 94.75 196 GLU B N 1
ATOM 4072 C CA . GLU B 1 196 ? 6.977 32.125 0.08 1 94.75 196 GLU B CA 1
ATOM 4073 C C . GLU B 1 196 ? 7.141 31.266 1.334 1 94.75 196 GLU B C 1
ATOM 4075 O O . GLU B 1 196 ? 8.25 30.828 1.659 1 94.75 196 GLU B O 1
ATOM 4080 N N . HIS B 1 197 ? 6.059 31.031 2.035 1 91.94 197 HIS B N 1
ATOM 4081 C CA . HIS B 1 197 ? 6.09 30.203 3.234 1 91.94 197 HIS B CA 1
ATOM 4082 C C . HIS B 1 197 ? 6.547 28.781 2.91 1 91.94 197 HIS B C 1
ATOM 4084 O O . HIS B 1 197 ? 7.23 28.156 3.713 1 91.94 197 HIS B O 1
ATOM 4090 N N . ILE B 1 198 ? 6.215 28.297 1.758 1 94.75 198 ILE B N 1
ATOM 4091 C CA . ILE B 1 198 ? 6.449 26.906 1.397 1 94.75 198 ILE B CA 1
ATOM 4092 C C . ILE B 1 198 ? 7.809 26.766 0.715 1 94.75 198 ILE B C 1
ATOM 4094 O O . ILE B 1 198 ? 8.586 25.859 1.04 1 94.75 198 ILE B O 1
ATOM 4098 N N . LEU B 1 199 ? 8.086 27.672 -0.221 1 95.69 199 LEU B N 1
ATOM 4099 C CA . LEU B 1 199 ? 9.266 27.562 -1.07 1 95.69 199 LEU B CA 1
ATOM 4100 C C . LEU B 1 199 ? 10.547 27.625 -0.237 1 95.69 199 LEU B C 1
ATOM 4102 O O . LEU B 1 199 ? 11.562 27.031 -0.611 1 95.69 199 LEU B O 1
ATOM 4106 N N . GLU B 1 200 ? 10.406 28.25 0.886 1 93.19 200 GLU B N 1
ATOM 4107 C CA . GLU B 1 200 ? 11.547 28.359 1.787 1 93.19 200 GLU B CA 1
ATOM 4108 C C . GLU B 1 200 ? 12.109 26.984 2.129 1 93.19 200 GLU B C 1
ATOM 4110 O O . GLU B 1 200 ? 13.32 26.828 2.307 1 93.19 200 GLU B O 1
ATOM 4115 N N . ARG B 1 201 ? 11.289 26.031 2.199 1 95.69 201 ARG B N 1
ATOM 4116 C CA . ARG B 1 201 ? 11.719 24.719 2.662 1 95.69 201 ARG B CA 1
ATOM 4117 C C . ARG B 1 201 ? 11.648 23.688 1.534 1 95.69 201 ARG B C 1
ATOM 4119 O O . ARG B 1 201 ? 11.992 22.531 1.728 1 95.69 201 ARG B O 1
ATOM 4126 N N . CYS B 1 202 ? 11.242 24.125 0.357 1 95.69 202 CYS B N 1
ATOM 4127 C CA . CYS B 1 202 ? 11.031 23.156 -0.718 1 95.69 202 CYS B CA 1
ATOM 4128 C C . CYS B 1 202 ? 12.047 23.359 -1.834 1 95.69 202 CYS B C 1
ATOM 4130 O O . CYS B 1 202 ? 12.023 22.641 -2.838 1 95.69 202 CYS B O 1
ATOM 4132 N N . LEU B 1 203 ? 12.906 24.344 -1.672 1 96.5 203 LEU B N 1
ATOM 4133 C CA . LEU B 1 203 ? 13.93 24.625 -2.67 1 96.5 203 LEU B CA 1
ATOM 4134 C C . LEU B 1 203 ? 15.328 24.562 -2.053 1 96.5 203 LEU B C 1
ATOM 4136 O O . LEU B 1 203 ? 15.508 24.906 -0.881 1 96.5 203 LEU B O 1
ATOM 4140 N N . ILE B 1 204 ? 16.25 24.141 -2.859 1 94.81 204 ILE B N 1
ATOM 4141 C CA . ILE B 1 204 ? 17.656 24.234 -2.492 1 94.81 204 ILE B CA 1
ATOM 4142 C C . ILE B 1 204 ? 18.438 24.906 -3.617 1 94.81 204 ILE B C 1
ATOM 4144 O O . ILE B 1 204 ? 18.109 24.75 -4.793 1 94.81 204 ILE B O 1
ATOM 4148 N N . PRO B 1 205 ? 19.422 25.672 -3.217 1 95.25 205 PRO B N 1
ATOM 4149 C CA . PRO B 1 205 ? 20.266 26.25 -4.262 1 95.25 205 PRO B CA 1
ATOM 4150 C C . PRO B 1 205 ? 20.938 25.188 -5.141 1 95.25 205 PRO B C 1
ATOM 4152 O O . PRO B 1 205 ? 21.359 24.141 -4.645 1 95.25 205 PRO B O 1
ATOM 4155 N N . ALA B 1 206 ? 20.953 25.484 -6.438 1 94.69 206 ALA B N 1
ATOM 4156 C CA . ALA B 1 206 ? 21.5 24.531 -7.402 1 94.69 206 ALA B CA 1
ATOM 4157 C C . ALA B 1 206 ? 22.562 25.188 -8.273 1 94.69 206 ALA B C 1
ATOM 4159 O O . ALA B 1 206 ? 22.781 24.797 -9.414 1 94.69 206 ALA B O 1
ATOM 4160 N N . GLY B 1 207 ? 23.156 26.266 -7.824 1 93.75 207 GLY B N 1
ATOM 4161 C CA . GLY B 1 207 ? 24.172 26.969 -8.57 1 93.75 207 GLY B CA 1
ATOM 4162 C C . GLY B 1 207 ? 23.609 28.047 -9.484 1 93.75 207 GLY B C 1
ATOM 4163 O O . GLY B 1 207 ? 22.469 27.969 -9.906 1 93.75 207 GLY B O 1
ATOM 4164 N N . ASP B 1 208 ? 24.469 29.078 -9.758 1 94.62 208 ASP B N 1
ATOM 4165 C CA . ASP B 1 208 ? 24.188 30.141 -10.703 1 94.62 208 ASP B CA 1
ATOM 4166 C C . ASP B 1 208 ? 22.875 30.844 -10.375 1 94.62 208 ASP B C 1
ATOM 4168 O O . ASP B 1 208 ? 22.109 31.188 -11.273 1 94.62 208 ASP B O 1
ATOM 4172 N N . GLY B 1 209 ? 22.547 30.875 -9.133 1 95.5 209 GLY B N 1
ATOM 4173 C CA . GLY B 1 209 ? 21.328 31.562 -8.711 1 95.5 209 GLY B CA 1
ATOM 4174 C C . GLY B 1 209 ? 20.078 30.766 -8.984 1 95.5 209 GLY B C 1
ATOM 4175 O O . GLY B 1 209 ? 18.969 31.297 -8.906 1 95.5 209 GLY B O 1
ATOM 4176 N N . LEU B 1 210 ? 20.25 29.547 -9.328 1 97.19 210 LEU B N 1
ATOM 4177 C CA . LEU B 1 210 ? 19.109 28.688 -9.633 1 97.19 210 LEU B CA 1
ATOM 4178 C C . LEU B 1 210 ? 18.812 27.75 -8.469 1 97.19 210 LEU B C 1
ATOM 4180 O O . LEU B 1 210 ? 19.594 27.641 -7.527 1 97.19 210 LEU B O 1
ATOM 4184 N N . TYR B 1 211 ? 17.594 27.188 -8.523 1 97.19 211 TYR B N 1
ATOM 4185 C CA . TYR B 1 211 ? 17.109 26.344 -7.438 1 97.19 211 TYR B CA 1
ATOM 4186 C C . TYR B 1 211 ? 16.531 25.047 -7.977 1 97.19 211 TYR B C 1
ATOM 4188 O O . TYR B 1 211 ? 16.141 24.969 -9.148 1 97.19 211 TYR B O 1
ATOM 4196 N N . ARG B 1 212 ? 16.484 24.031 -7.055 1 96.25 212 ARG B N 1
ATOM 4197 C CA . ARG B 1 212 ? 15.789 22.766 -7.32 1 96.25 212 ARG B CA 1
ATOM 4198 C C . ARG B 1 212 ? 14.75 22.484 -6.238 1 96.25 212 ARG B C 1
ATOM 4200 O O . ARG B 1 212 ? 14.984 22.75 -5.059 1 96.25 212 ARG B O 1
ATOM 4207 N N . PHE B 1 213 ? 13.602 21.984 -6.766 1 95.19 213 PHE B N 1
ATOM 4208 C CA . PHE B 1 213 ? 12.648 21.453 -5.793 1 95.19 213 PHE B CA 1
ATOM 4209 C C . PHE B 1 213 ? 13.211 20.219 -5.113 1 95.19 213 PHE B C 1
ATOM 4211 O O . PHE B 1 213 ? 13.898 19.406 -5.742 1 95.19 213 PHE B O 1
ATOM 4218 N N . THR B 1 214 ? 12.875 20.031 -3.854 1 92.56 214 THR B N 1
ATOM 4219 C CA . THR B 1 214 ? 13.516 19 -3.066 1 92.56 214 THR B CA 1
ATOM 4220 C C . THR B 1 214 ? 12.562 17.828 -2.83 1 92.56 214 THR B C 1
ATOM 4222 O O . THR B 1 214 ? 12.969 16.781 -2.328 1 92.56 214 THR B O 1
ATOM 4225 N N . PHE B 1 215 ? 11.289 17.984 -3.172 1 92.94 215 PHE B N 1
ATOM 4226 C CA . PHE B 1 215 ? 10.328 16.938 -2.826 1 92.94 215 PHE B CA 1
ATOM 4227 C C . PHE B 1 215 ? 10.602 15.672 -3.617 1 92.94 215 PHE B C 1
ATOM 4229 O O . PHE B 1 215 ? 11.102 15.727 -4.742 1 92.94 215 PHE B O 1
ATOM 4236 N N . ASP B 1 216 ? 10.32 14.5 -2.963 1 93 216 ASP B N 1
ATOM 4237 C CA . ASP B 1 216 ? 10.344 13.188 -3.611 1 93 216 ASP B CA 1
ATOM 4238 C C . ASP B 1 216 ? 9.281 13.102 -4.703 1 93 216 ASP B C 1
ATOM 4240 O O . ASP B 1 216 ? 8.094 13.32 -4.441 1 93 216 ASP B O 1
ATOM 4244 N N . GLN B 1 217 ? 9.688 12.789 -5.949 1 90.44 217 GLN B N 1
ATOM 4245 C CA . GLN B 1 217 ? 8.766 12.695 -7.074 1 90.44 217 GLN B CA 1
ATOM 4246 C C . GLN B 1 217 ? 7.648 11.695 -6.793 1 90.44 217 GLN B C 1
ATOM 4248 O O . GLN B 1 217 ? 6.535 11.844 -7.297 1 90.44 217 GLN B O 1
ATOM 4253 N N . ARG B 1 218 ? 7.902 10.711 -5.926 1 90.38 218 ARG B N 1
ATOM 4254 C CA . ARG B 1 218 ? 6.922 9.688 -5.59 1 90.38 218 ARG B CA 1
ATOM 4255 C C . ARG B 1 218 ? 5.762 10.273 -4.797 1 90.38 218 ARG B C 1
ATOM 4257 O O . ARG B 1 218 ? 4.684 9.688 -4.727 1 90.38 218 ARG B O 1
ATOM 4264 N N . MET B 1 219 ? 5.953 11.469 -4.195 1 91.81 219 MET B N 1
ATOM 4265 C CA . MET B 1 219 ? 4.902 12.148 -3.443 1 91.81 219 MET B CA 1
ATOM 4266 C C . MET B 1 219 ? 3.752 12.555 -4.359 1 91.81 219 MET B C 1
ATOM 4268 O O . MET B 1 219 ? 2.641 12.805 -3.893 1 91.81 219 MET B O 1
ATOM 4272 N N . LYS B 1 220 ? 4 12.547 -5.641 1 89.12 220 LYS B N 1
ATOM 4273 C CA . LYS B 1 220 ? 2.971 12.906 -6.613 1 89.12 220 LYS B CA 1
ATOM 4274 C C . LYS B 1 220 ? 1.928 11.797 -6.742 1 89.12 220 LYS B C 1
ATOM 4276 O O . LYS B 1 220 ? 0.816 12.039 -7.219 1 89.12 220 LYS B O 1
ATOM 4281 N N . GLU B 1 221 ? 2.301 10.586 -6.262 1 88.88 221 GLU B N 1
ATOM 4282 C CA . GLU B 1 221 ? 1.422 9.438 -6.484 1 88.88 221 GLU B CA 1
ATOM 4283 C C . GLU B 1 221 ? 1.19 8.656 -5.195 1 88.88 221 GLU B C 1
ATOM 4285 O O . GLU B 1 221 ? 1.103 7.43 -5.215 1 88.88 221 GLU B O 1
ATOM 4290 N N . VAL B 1 222 ? 1.183 9.367 -4.074 1 93 222 VAL B N 1
ATOM 4291 C CA . VAL B 1 222 ? 0.892 8.68 -2.822 1 93 222 VAL B CA 1
ATOM 4292 C C . VAL B 1 222 ? -0.529 8.117 -2.857 1 93 222 VAL B C 1
ATOM 4294 O O . VAL B 1 222 ? -1.495 8.875 -3.002 1 93 222 VAL B O 1
ATOM 4297 N N . SER B 1 223 ? -0.638 6.824 -2.771 1 93.31 223 SER B N 1
ATOM 4298 C CA . SER B 1 223 ? -1.942 6.191 -2.938 1 93.31 223 SER B CA 1
ATOM 4299 C C . SER B 1 223 ? -2.68 6.086 -1.607 1 93.31 223 SER B C 1
ATOM 4301 O O . SER B 1 223 ? -2.053 5.945 -0.555 1 93.31 223 SER B O 1
ATOM 4303 N N . VAL B 1 224 ? -4 6.215 -1.653 1 95.75 224 VAL B N 1
ATOM 4304 C CA . VAL B 1 224 ? -4.91 5.859 -0.568 1 95.75 224 VAL B CA 1
ATOM 4305 C C . VAL B 1 224 ? -5.625 4.551 -0.898 1 95.75 224 VAL B C 1
ATOM 4307 O O . VAL B 1 224 ? -5.469 4.012 -1.995 1 95.75 224 VAL B O 1
ATOM 4310 N N . PHE B 1 225 ? -6.336 4.004 0.04 1 95.88 225 PHE B N 1
ATOM 4311 C CA . PHE B 1 225 ? -7.047 2.75 -0.186 1 95.88 225 PHE B CA 1
ATOM 4312 C C . PHE B 1 225 ? -8.133 2.928 -1.238 1 95.88 225 PHE B C 1
ATOM 4314 O O . PHE B 1 225 ? -8.727 4.004 -1.354 1 95.88 225 PHE B O 1
ATOM 4321 N N . PRO B 1 226 ? -8.359 1.917 -2.023 1 96.19 226 PRO B N 1
ATOM 4322 C CA . PRO B 1 226 ? -9.453 1.974 -2.994 1 96.19 226 PRO B CA 1
ATOM 4323 C C . PRO B 1 226 ? -10.82 1.746 -2.354 1 96.19 226 PRO B C 1
ATOM 4325 O O . PRO B 1 226 ? -11.531 0.809 -2.727 1 96.19 226 PRO B O 1
ATOM 4328 N N . PHE B 1 227 ? -11.273 2.635 -1.522 1 96.75 227 PHE B N 1
ATOM 4329 C CA . PHE B 1 227 ? -12.523 2.51 -0.779 1 96.75 227 PHE B CA 1
ATOM 4330 C C . PHE B 1 227 ? -13.625 3.342 -1.426 1 96.75 227 PHE B C 1
ATOM 4332 O O . PHE B 1 227 ? -13.359 4.398 -2 1 96.75 227 PHE B O 1
ATOM 4339 N N . SER B 1 228 ? -14.82 2.807 -1.33 1 95.75 228 SER B N 1
ATOM 4340 C CA . SER B 1 228 ? -16 3.578 -1.724 1 95.75 228 SER B CA 1
ATOM 4341 C C . SER B 1 228 ? -16.422 4.543 -0.621 1 95.75 228 SER B C 1
ATOM 4343 O O . SER B 1 228 ? -15.914 4.473 0.502 1 95.75 228 SER B O 1
ATOM 4345 N N . GLY B 1 229 ? -17.328 5.434 -1.015 1 96.31 229 GLY B N 1
ATOM 4346 C CA . GLY B 1 229 ? -17.859 6.363 -0.03 1 96.31 229 GLY B CA 1
ATOM 4347 C C . GLY B 1 229 ? -18.531 5.672 1.138 1 96.31 229 GLY B C 1
ATOM 4348 O O . GLY B 1 229 ? -18.375 6.09 2.287 1 96.31 229 GLY B O 1
ATOM 4349 N N . GLU B 1 230 ? -19.203 4.633 0.871 1 94.5 230 GLU B N 1
ATOM 4350 C CA . GLU B 1 230 ? -19.906 3.871 1.905 1 94.5 230 GLU B CA 1
ATOM 4351 C C . GLU B 1 230 ? -18.906 3.262 2.898 1 94.5 230 GLU B C 1
ATOM 4353 O O . GLU B 1 230 ? -19.141 3.291 4.109 1 94.5 230 GLU B O 1
ATOM 4358 N N . MET B 1 231 ? -17.859 2.771 2.439 1 93.69 231 MET B N 1
ATOM 4359 C CA . MET B 1 231 ? -16.859 2.172 3.309 1 93.69 231 MET B CA 1
ATOM 4360 C C . MET B 1 231 ? -16.203 3.23 4.188 1 93.69 231 MET B C 1
ATOM 4362 O O . MET B 1 231 ? -16.016 3.018 5.387 1 93.69 231 MET B O 1
ATOM 4366 N N . LEU B 1 232 ? -15.852 4.301 3.539 1 97.12 232 LEU B N 1
ATOM 4367 C CA . LEU B 1 232 ? -15.25 5.387 4.305 1 97.12 232 LEU B CA 1
ATOM 4368 C C . LEU B 1 232 ? -16.172 5.852 5.418 1 97.12 232 LEU B C 1
ATOM 4370 O O . LEU B 1 232 ? -15.734 6.117 6.535 1 97.12 232 LEU B O 1
ATOM 4374 N N . GLU B 1 233 ? -17.453 5.945 5.086 1 97.38 233 GLU B N 1
ATOM 4375 C CA . GLU B 1 233 ? -18.422 6.352 6.094 1 97.38 233 GLU B CA 1
ATOM 4376 C C . GLU B 1 233 ? -18.391 5.422 7.305 1 97.38 233 GLU B C 1
ATOM 4378 O O . GLU B 1 233 ? -18.312 5.883 8.445 1 97.38 233 GLU B O 1
ATOM 4383 N N . LYS B 1 234 ? -18.359 4.141 7.043 1 95.56 234 LYS B N 1
ATOM 4384 C CA . LYS B 1 234 ? -18.375 3.141 8.109 1 95.56 234 LYS B CA 1
ATOM 4385 C C . LYS B 1 234 ? -17.109 3.23 8.961 1 95.56 234 LYS B C 1
ATOM 4387 O O . LYS B 1 234 ? -17.156 3.02 10.172 1 95.56 234 LYS B O 1
ATOM 4392 N N . ILE B 1 235 ? -16.047 3.553 8.375 1 96.81 235 ILE B N 1
ATOM 4393 C CA . ILE B 1 235 ? -14.766 3.545 9.062 1 96.81 235 ILE B CA 1
ATOM 4394 C C . ILE B 1 235 ? -14.555 4.871 9.789 1 96.81 235 ILE B C 1
ATOM 4396 O O . ILE B 1 235 ? -14.156 4.891 10.953 1 96.81 235 ILE B O 1
ATOM 4400 N N . TYR B 1 236 ? -14.867 5.98 9.156 1 97.88 236 TYR B N 1
ATOM 4401 C CA . TYR B 1 236 ? -14.5 7.297 9.672 1 97.88 236 TYR B CA 1
ATOM 4402 C C . TYR B 1 236 ? -15.492 7.758 10.734 1 97.88 236 TYR B C 1
ATOM 4404 O O . TYR B 1 236 ? -15.102 8.328 11.75 1 97.88 236 TYR B O 1
ATOM 4412 N N . THR B 1 237 ? -16.781 7.508 10.523 1 98.06 237 THR B N 1
ATOM 4413 C CA . THR B 1 237 ? -17.812 8.172 11.328 1 98.06 237 THR B CA 1
ATOM 4414 C C . THR B 1 237 ? -17.891 7.531 12.711 1 98.06 237 THR B C 1
ATOM 4416 O O . THR B 1 237 ? -18.453 8.125 13.641 1 98.06 237 THR B O 1
ATOM 4419 N N . THR B 1 238 ? -17.266 6.363 12.914 1 97.06 238 THR B N 1
ATOM 4420 C CA . THR B 1 238 ? -17.359 5.684 14.195 1 97.06 238 THR B CA 1
ATOM 4421 C C . THR B 1 238 ? -16.219 6.102 15.117 1 97.06 238 THR B C 1
ATOM 4423 O O . THR B 1 238 ? -16.047 5.527 16.188 1 97.06 238 THR B O 1
ATOM 4426 N N . THR B 1 239 ? -15.422 7.043 14.711 1 97.62 239 THR B N 1
ATOM 4427 C CA . THR B 1 239 ? -14.359 7.555 15.57 1 97.62 239 THR B CA 1
ATOM 4428 C C . THR B 1 239 ? -14.922 8.078 16.891 1 97.62 239 THR B C 1
ATOM 4430 O O . THR B 1 239 ? -16.031 8.617 16.922 1 97.62 239 THR B O 1
ATOM 4433 N N . THR B 1 240 ? -14.156 7.875 17.953 1 97.38 240 THR B N 1
ATOM 4434 C CA . THR B 1 240 ? -14.516 8.438 19.25 1 97.38 240 THR B CA 1
ATOM 4435 C C . THR B 1 240 ? -13.727 9.711 19.531 1 97.38 240 THR B C 1
ATOM 4437 O O . THR B 1 240 ? -13.961 10.391 20.531 1 97.38 240 THR B O 1
ATOM 4440 N N . THR B 1 241 ? -12.805 10.055 18.703 1 98.31 241 THR B N 1
ATOM 4441 C CA . THR B 1 241 ? -11.984 11.242 18.859 1 98.31 241 THR B CA 1
ATOM 4442 C C . THR B 1 241 ? -12.719 12.484 18.344 1 98.31 241 THR B C 1
ATOM 4444 O O . THR B 1 241 ? -13.148 12.523 17.188 1 98.31 241 THR B O 1
ATOM 4447 N N . PRO B 1 242 ? -12.906 13.508 19.219 1 98.62 242 PRO B N 1
ATOM 4448 C CA . PRO B 1 242 ? -13.508 14.75 18.719 1 98.62 242 PRO B CA 1
ATOM 4449 C C . PRO B 1 242 ? -12.828 15.273 17.469 1 98.62 242 PRO B C 1
ATOM 4451 O O . PRO B 1 242 ? -11.594 15.344 17.406 1 98.62 242 PRO B O 1
ATOM 4454 N N . THR B 1 243 ? -13.641 15.555 16.453 1 98.81 243 THR B N 1
ATOM 4455 C CA . THR B 1 243 ? -13.117 15.922 15.148 1 98.81 243 THR B CA 1
ATOM 4456 C C . THR B 1 243 ? -13.781 17.188 14.633 1 98.81 243 THR B C 1
ATOM 4458 O O . THR B 1 243 ? -15.008 17.328 14.68 1 98.81 243 THR B O 1
ATOM 4461 N N . PHE B 1 244 ? -12.984 18.172 14.266 1 98.88 244 PHE B N 1
ATOM 4462 C CA . PHE B 1 244 ? -13.445 19.391 13.617 1 98.88 244 PHE B CA 1
ATOM 4463 C C . PHE B 1 244 ? -12.906 19.484 12.195 1 98.88 244 PHE B C 1
ATOM 4465 O O . PHE B 1 244 ? -11.688 19.5 11.984 1 98.88 244 PHE B O 1
ATOM 4472 N N . CYS B 1 245 ? -13.797 19.531 11.195 1 98.88 245 CYS B N 1
ATOM 4473 C CA . CYS B 1 245 ? -13.414 19.516 9.789 1 98.88 245 CYS B CA 1
ATOM 4474 C C . CYS B 1 245 ? -13.695 20.859 9.125 1 98.88 245 CYS B C 1
ATOM 4476 O O . CYS B 1 245 ? -14.789 21.406 9.258 1 98.88 245 CYS B O 1
ATOM 4478 N N . VAL B 1 246 ? -12.664 21.406 8.5 1 98.88 246 VAL B N 1
ATOM 4479 C CA . VAL B 1 246 ? -12.805 22.641 7.723 1 98.88 246 VAL B CA 1
ATOM 4480 C C . VAL B 1 246 ? -12.773 22.297 6.23 1 98.88 246 VAL B C 1
ATOM 4482 O O . VAL B 1 246 ? -11.82 21.703 5.738 1 98.88 246 VAL B O 1
ATOM 4485 N N . LEU B 1 247 ? -13.812 22.688 5.5 1 98.75 247 LEU B N 1
ATOM 4486 C CA . LEU B 1 247 ? -13.938 22.438 4.07 1 98.75 247 LEU B CA 1
ATOM 4487 C C . LEU B 1 247 ? -13.852 23.734 3.277 1 98.75 247 LEU B C 1
ATOM 4489 O O . LEU B 1 247 ? -14.484 24.719 3.631 1 98.75 247 LEU B O 1
ATOM 4493 N N . ALA B 1 248 ? -13.023 23.703 2.256 1 98.19 248 ALA B N 1
ATOM 4494 C CA . ALA B 1 248 ? -12.914 24.859 1.365 1 98.19 248 ALA B CA 1
ATOM 4495 C C . ALA B 1 248 ? -14.07 24.891 0.37 1 98.19 248 ALA B C 1
ATOM 4497 O O . ALA B 1 248 ? -14.297 23.922 -0.367 1 98.19 248 ALA B O 1
ATOM 4498 N N . LYS B 1 249 ? -14.734 25.969 0.257 1 98.12 249 LYS B N 1
ATOM 4499 C CA . LYS B 1 249 ? -15.945 26.125 -0.542 1 98.12 249 LYS B CA 1
ATOM 4500 C C . LYS B 1 249 ? -15.68 25.797 -2.01 1 98.12 249 LYS B C 1
ATOM 4502 O O . LYS B 1 249 ? -16.484 25.125 -2.658 1 98.12 249 LYS B O 1
ATOM 4507 N N . LYS B 1 250 ? -14.594 26.234 -2.559 1 96.5 250 LYS B N 1
ATOM 4508 C CA . LYS B 1 250 ? -14.273 26.016 -3.965 1 96.5 250 LYS B CA 1
ATOM 4509 C C . LYS B 1 250 ? -14.18 24.516 -4.285 1 96.5 250 LYS B C 1
ATOM 4511 O O . LYS B 1 250 ? -14.531 24.094 -5.391 1 96.5 250 LYS B O 1
ATOM 4516 N N . MET B 1 251 ? -13.672 23.75 -3.299 1 96.69 251 MET B N 1
ATOM 4517 C CA . MET B 1 251 ? -13.531 22.312 -3.521 1 96.69 251 MET B CA 1
ATOM 4518 C C . MET B 1 251 ? -14.883 21.609 -3.461 1 96.69 251 MET B C 1
ATOM 4520 O O . MET B 1 251 ? -15.109 20.641 -4.176 1 96.69 251 MET B O 1
ATOM 4524 N N . ILE B 1 252 ? -15.766 22.094 -2.656 1 97.44 252 ILE B N 1
ATOM 4525 C CA . ILE B 1 252 ? -17.125 21.578 -2.598 1 97.44 252 ILE B CA 1
ATOM 4526 C C . ILE B 1 252 ? -17.828 21.812 -3.934 1 97.44 252 ILE B C 1
ATOM 4528 O O . ILE B 1 252 ? -18.5 20.922 -4.461 1 97.44 252 ILE B O 1
ATOM 4532 N N . GLU B 1 253 ? -17.609 22.984 -4.461 1 97.12 253 GLU B N 1
ATOM 4533 C CA . GLU B 1 253 ? -18.281 23.391 -5.684 1 97.12 253 GLU B CA 1
ATOM 4534 C C . GLU B 1 253 ? -17.859 22.547 -6.871 1 97.12 253 GLU B C 1
ATOM 4536 O O . GLU B 1 253 ? -18.641 22.297 -7.789 1 97.12 253 GLU B O 1
ATOM 4541 N N . VAL B 1 254 ? -16.672 22.062 -6.863 1 95.69 254 VAL B N 1
ATOM 4542 C CA . VAL B 1 254 ? -16.203 21.25 -7.984 1 95.69 254 VAL B CA 1
ATOM 4543 C C . VAL B 1 254 ? -16.594 19.781 -7.766 1 95.69 254 VAL B C 1
ATOM 4545 O O . VAL B 1 254 ? -16.297 18.922 -8.594 1 95.69 254 VAL B O 1
ATOM 4548 N N . GLY B 1 255 ? -17.203 19.453 -6.637 1 96.38 255 GLY B N 1
ATOM 4549 C CA . GLY B 1 255 ? -17.859 18.172 -6.449 1 96.38 255 GLY B CA 1
ATOM 4550 C C . GLY B 1 255 ? -16.969 17.125 -5.824 1 96.38 255 GLY B C 1
ATOM 4551 O O . GLY B 1 255 ? -17.25 15.93 -5.898 1 96.38 255 GLY B O 1
ATOM 4552 N N . VAL B 1 256 ? -15.906 17.484 -5.137 1 95.56 256 VAL B N 1
ATOM 4553 C CA . VAL B 1 256 ? -14.906 16.547 -4.641 1 95.56 256 VAL B CA 1
ATOM 4554 C C . VAL B 1 256 ? -15.516 15.672 -3.553 1 95.56 256 VAL B C 1
ATOM 4556 O O . VAL B 1 256 ? -15.133 14.516 -3.395 1 95.56 256 VAL B O 1
ATOM 4559 N N . TYR B 1 257 ? -16.5 16.156 -2.844 1 97.56 257 TYR B N 1
ATOM 4560 C CA . TYR B 1 257 ? -17.031 15.43 -1.691 1 97.56 257 TYR B CA 1
ATOM 4561 C C . TYR B 1 257 ? -18.391 14.82 -2.008 1 97.56 257 TYR B C 1
ATOM 4563 O O . TYR B 1 257 ? -19.062 14.289 -1.118 1 97.56 257 TYR B O 1
ATOM 4571 N N . GLU B 1 258 ? -18.844 14.836 -3.258 1 97.19 258 GLU B N 1
ATOM 4572 C CA . GLU B 1 258 ? -20.141 14.305 -3.66 1 97.19 258 GLU B CA 1
ATOM 4573 C C . GLU B 1 258 ? -20.266 12.836 -3.273 1 97.19 258 GLU B C 1
ATOM 4575 O O . GLU B 1 258 ? -21.328 12.406 -2.809 1 97.19 258 GLU B O 1
ATOM 4580 N N . PRO B 1 259 ? -19.25 12.031 -3.363 1 96.81 259 PRO B N 1
ATOM 4581 C CA . PRO B 1 259 ? -19.406 10.609 -3.043 1 96.81 259 PRO B CA 1
ATOM 4582 C C . PRO B 1 259 ? -19.422 10.336 -1.54 1 96.81 259 PRO B C 1
ATOM 4584 O O . PRO B 1 259 ? -19.641 9.203 -1.115 1 96.81 259 PRO B O 1
ATOM 4587 N N . VAL B 1 260 ? -19.141 11.32 -0.75 1 98.25 260 VAL B N 1
ATOM 4588 C CA . VAL B 1 260 ? -19.031 11.125 0.692 1 98.25 260 VAL B CA 1
ATOM 4589 C C . VAL B 1 260 ? -19.875 12.172 1.421 1 98.25 260 VAL B C 1
ATOM 4591 O O . VAL B 1 260 ? -19.344 12.93 2.24 1 98.25 260 VAL B O 1
ATOM 4594 N N . PRO B 1 261 ? -21.156 12.141 1.353 1 97.88 261 PRO B N 1
ATOM 4595 C CA . PRO B 1 261 ? -22.016 13.18 1.923 1 97.88 261 PRO B CA 1
ATOM 4596 C C . PRO B 1 261 ? -21.906 13.266 3.443 1 97.88 261 PRO B C 1
ATOM 4598 O O . PRO B 1 261 ? -22.234 14.297 4.031 1 97.88 261 PRO B O 1
ATOM 4601 N N . PHE B 1 262 ? -21.406 12.242 4.09 1 98.44 262 PHE B N 1
ATOM 4602 C CA . PHE B 1 262 ? -21.328 12.219 5.547 1 98.44 262 PHE B CA 1
ATOM 4603 C C . PHE B 1 262 ? -20.375 13.289 6.059 1 98.44 262 PHE B C 1
ATOM 4605 O O . PHE B 1 262 ? -20.438 13.672 7.23 1 98.44 262 PHE B O 1
ATOM 4612 N N . ILE B 1 263 ? -19.453 13.797 5.188 1 98.62 263 ILE B N 1
ATOM 4613 C CA . ILE B 1 263 ? -18.453 14.773 5.625 1 98.62 263 ILE B CA 1
ATOM 4614 C C . ILE B 1 263 ? -19.141 16.094 5.965 1 98.62 263 ILE B C 1
ATOM 4616 O O . ILE B 1 263 ? -18.641 16.875 6.781 1 98.62 263 ILE B O 1
ATOM 4620 N N . MET B 1 264 ? -20.297 16.312 5.367 1 98.62 264 MET B N 1
ATOM 4621 C CA . MET B 1 264 ? -21.047 17.547 5.609 1 98.62 264 MET B CA 1
ATOM 4622 C C . MET B 1 264 ? -22.359 17.25 6.316 1 98.62 264 MET B C 1
ATOM 4624 O O . MET B 1 264 ? -23.359 17.922 6.082 1 98.62 264 MET B O 1
ATOM 4628 N N . ASP B 1 265 ? -22.422 16.188 7.086 1 98.44 265 ASP B N 1
ATOM 4629 C CA . ASP B 1 265 ? -23.578 15.781 7.867 1 98.44 265 ASP B CA 1
ATOM 4630 C C . ASP B 1 265 ? -23.172 15.359 9.273 1 98.44 265 ASP B C 1
ATOM 4632 O O . ASP B 1 265 ? -22.828 14.195 9.5 1 98.44 265 ASP B O 1
ATOM 4636 N N . GLU B 1 266 ? -23.328 16.234 10.242 1 98.38 266 GLU B N 1
ATOM 4637 C CA . GLU B 1 266 ? -22.922 15.969 11.617 1 98.38 266 GLU B CA 1
ATOM 4638 C C . GLU B 1 266 ? -23.734 14.82 12.219 1 98.38 266 GLU B C 1
ATOM 4640 O O . GLU B 1 266 ? -23.25 14.102 13.094 1 98.38 266 GLU B O 1
ATOM 4645 N N . LYS B 1 267 ? -24.875 14.547 11.711 1 98.19 267 LYS B N 1
ATOM 4646 C CA . LYS B 1 267 ? -25.75 13.5 12.234 1 98.19 267 LYS B CA 1
ATOM 4647 C C . LYS B 1 267 ? -25.266 12.117 11.789 1 98.19 267 LYS B C 1
ATOM 4649 O O . LYS B 1 267 ? -25.672 11.102 12.352 1 98.19 267 LYS B O 1
ATOM 4654 N N . ALA B 1 268 ? -24.453 12.109 10.773 1 98.19 268 ALA B N 1
ATOM 4655 C CA . ALA B 1 268 ? -23.906 10.844 10.273 1 98.19 268 ALA B CA 1
ATOM 4656 C C . ALA B 1 268 ? -22.891 10.266 11.242 1 98.19 268 ALA B C 1
ATOM 4658 O O . ALA B 1 268 ? -22.453 9.125 11.094 1 98.19 268 ALA B O 1
ATOM 4659 N N . TRP B 1 269 ? -22.516 11.008 12.219 1 98.19 269 TRP B N 1
ATOM 4660 C CA . TRP B 1 269 ? -21.516 10.617 13.211 1 98.19 269 TRP B CA 1
ATOM 4661 C C . TRP B 1 269 ? -22.188 10.273 14.539 1 98.19 269 TRP B C 1
ATOM 4663 O O . TRP B 1 269 ? -22.547 11.164 15.305 1 98.19 269 TRP B O 1
ATOM 4673 N N . PRO B 1 270 ? -22.203 9.008 14.867 1 97.62 270 PRO B N 1
ATOM 4674 C CA . PRO B 1 270 ? -23.094 8.539 15.922 1 97.62 270 PRO B CA 1
ATOM 4675 C C . PRO B 1 270 ? -22.672 9.008 17.312 1 97.62 270 PRO B C 1
ATOM 4677 O O . PRO B 1 270 ? -23.5 9.07 18.219 1 97.62 270 PRO B O 1
ATOM 4680 N N . HIS B 1 271 ? -21.422 9.398 17.5 1 97.5 271 HIS B N 1
ATOM 4681 C CA . HIS B 1 271 ? -20.969 9.789 18.828 1 97.5 271 HIS B CA 1
ATOM 4682 C C . HIS B 1 271 ? -21.156 11.281 19.062 1 97.5 271 HIS B C 1
ATOM 4684 O O . HIS B 1 271 ? -20.828 11.789 20.141 1 97.5 271 HIS B O 1
ATOM 4690 N N . GLY B 1 272 ? -21.594 11.992 18.094 1 97.62 272 GLY B N 1
ATOM 4691 C CA . GLY B 1 272 ? -21.844 13.414 18.234 1 97.62 272 GLY B CA 1
ATOM 4692 C C . GLY B 1 272 ? -20.578 14.219 18.453 1 97.62 272 GLY B C 1
ATOM 4693 O O . GLY B 1 272 ? -20.609 15.281 19.078 1 97.62 272 GLY B O 1
ATOM 4694 N N . ASN B 1 273 ? -19.484 13.688 18.062 1 97.75 273 ASN B N 1
ATOM 4695 C CA . ASN B 1 273 ? -18.188 14.297 18.328 1 97.75 273 ASN B CA 1
ATOM 4696 C C . ASN B 1 273 ? -17.562 14.859 17.047 1 97.75 273 ASN B C 1
ATOM 4698 O O . ASN B 1 273 ? -16.328 14.922 16.938 1 97.75 273 ASN B O 1
ATOM 4702 N N . TYR B 1 274 ? -18.406 15.141 16.016 1 98.56 274 TYR B N 1
ATOM 4703 C CA . TYR B 1 274 ? -17.953 15.68 14.734 1 98.56 274 TYR B CA 1
ATOM 4704 C C . TYR B 1 274 ? -18.656 17 14.414 1 98.56 274 TYR B C 1
ATOM 4706 O O . TYR B 1 274 ? -19.859 17.125 14.602 1 98.56 274 TYR B O 1
ATOM 4714 N N . LYS B 1 275 ? -17.859 17.953 14.016 1 98.38 275 LYS B N 1
ATOM 4715 C CA . LYS B 1 275 ? -18.344 19.234 13.5 1 98.38 275 LYS B CA 1
ATOM 4716 C C . LYS B 1 275 ? -17.578 19.625 12.234 1 98.38 275 LYS B C 1
ATOM 4718 O O . LYS B 1 275 ? -16.422 19.281 12.07 1 98.38 275 LYS B O 1
ATOM 4723 N N . TYR B 1 276 ? -18.281 20.297 11.352 1 98.75 276 TYR B N 1
ATOM 4724 C CA . TYR B 1 276 ? -17.578 20.812 10.18 1 98.75 276 TYR B CA 1
ATOM 4725 C C . TYR B 1 276 ? -17.953 22.266 9.914 1 98.75 276 TYR B C 1
ATOM 4727 O O . TYR B 1 276 ? -18.953 22.75 10.438 1 98.75 276 TYR B O 1
ATOM 4735 N N . LYS B 1 277 ? -17.094 22.969 9.258 1 98.69 277 LYS B N 1
ATOM 4736 C CA . LYS B 1 277 ? -17.312 24.328 8.797 1 98.69 277 LYS B CA 1
ATOM 4737 C C . LYS B 1 277 ? -16.859 24.5 7.352 1 98.69 277 LYS B C 1
ATOM 4739 O O . LYS B 1 277 ? -15.828 23.969 6.945 1 98.69 277 LYS B O 1
ATOM 4744 N N . ILE B 1 278 ? -17.703 25.156 6.578 1 98.69 278 ILE B N 1
ATOM 4745 C CA . ILE B 1 278 ? -17.328 25.531 5.215 1 98.69 278 ILE B CA 1
ATOM 4746 C C . ILE B 1 278 ? -16.766 26.953 5.195 1 98.69 278 ILE B C 1
ATOM 4748 O O . ILE B 1 278 ? -17.375 27.859 5.762 1 98.69 278 ILE B O 1
ATOM 4752 N N . VAL B 1 279 ? -15.656 27.125 4.652 1 98.62 279 VAL B N 1
ATOM 4753 C CA . VAL B 1 279 ? -15.055 28.453 4.578 1 98.62 279 VAL B CA 1
ATOM 4754 C C . VAL B 1 279 ? -14.797 28.828 3.119 1 98.62 279 VAL B C 1
ATOM 4756 O O . VAL B 1 279 ? -14.68 27.953 2.262 1 98.62 279 VAL B O 1
ATOM 4759 N N . ASP B 1 280 ? -14.641 30.125 2.879 1 96.75 280 ASP B N 1
ATOM 4760 C CA . ASP B 1 280 ? -14.258 30.578 1.541 1 96.75 280 ASP B CA 1
ATOM 4761 C C . ASP B 1 280 ? -12.805 30.234 1.242 1 96.75 280 ASP B C 1
ATOM 4763 O O . ASP B 1 280 ? -11.992 30.094 2.16 1 96.75 280 ASP B O 1
ATOM 4767 N N . GLY B 1 281 ? -12.531 30 0.035 1 93.88 281 GLY B N 1
ATOM 4768 C CA . GLY B 1 281 ? -11.156 29.719 -0.357 1 93.88 281 GLY B CA 1
ATOM 4769 C C . GLY B 1 281 ? -11.008 28.422 -1.125 1 93.88 281 GLY B C 1
ATOM 4770 O O . GLY B 1 281 ? -12 27.812 -1.516 1 93.88 281 GLY B O 1
ATOM 4771 N N . SER B 1 282 ? -9.688 28.141 -1.359 1 94.56 282 SER B N 1
ATOM 4772 C CA . SER B 1 282 ? -9.336 26.938 -2.111 1 94.56 282 SER B CA 1
ATOM 4773 C C . SER B 1 282 ? -8.648 25.922 -1.223 1 94.56 282 SER B C 1
ATOM 4775 O O . SER B 1 282 ? -8.672 26.031 0.005 1 94.56 282 SER B O 1
ATOM 4777 N N . HIS B 1 283 ? -8.125 24.859 -1.784 1 96.56 283 HIS B N 1
ATOM 4778 C CA . HIS B 1 283 ? -7.59 23.672 -1.112 1 96.56 283 HIS B CA 1
ATOM 4779 C C . HIS B 1 283 ? -6.574 24.062 -0.043 1 96.56 283 HIS B C 1
ATOM 4781 O O . HIS B 1 283 ? -6.477 23.406 0.993 1 96.56 283 HIS B O 1
ATOM 4787 N N . ASP B 1 284 ? -5.789 25.109 -0.225 1 97.19 284 ASP B N 1
ATOM 4788 C CA . ASP B 1 284 ? -4.746 25.531 0.709 1 97.19 284 ASP B CA 1
ATOM 4789 C C . ASP B 1 284 ? -5.18 26.75 1.506 1 97.19 284 ASP B C 1
ATOM 4791 O O . ASP B 1 284 ? -4.371 27.641 1.766 1 97.19 284 ASP B O 1
ATOM 4795 N N . VAL B 1 285 ? -6.355 26.781 1.925 1 96.06 285 VAL B N 1
ATOM 4796 C CA . VAL B 1 285 ? -6.973 27.938 2.578 1 96.06 285 VAL B CA 1
ATOM 4797 C C . VAL B 1 285 ? -6.25 28.234 3.891 1 96.06 285 VAL B C 1
ATOM 4799 O O . VAL B 1 285 ? -6.148 29.391 4.301 1 96.06 285 VAL B O 1
ATOM 4802 N N . HIS B 1 286 ? -5.621 27.266 4.578 1 96.75 286 HIS B N 1
ATOM 4803 C CA . HIS B 1 286 ? -4.93 27.469 5.844 1 96.75 286 HIS B CA 1
ATOM 4804 C C . HIS B 1 286 ? -3.67 28.312 5.656 1 96.75 286 HIS B C 1
ATOM 4806 O O . HIS B 1 286 ? -3.15 28.875 6.617 1 96.75 286 HIS B O 1
ATOM 4812 N N . ILE B 1 287 ? -3.17 28.344 4.434 1 96.31 287 ILE B N 1
ATOM 4813 C CA . ILE B 1 287 ? -1.988 29.141 4.125 1 96.31 287 ILE B CA 1
ATOM 4814 C C . ILE B 1 287 ? -2.414 30.547 3.676 1 96.31 287 ILE B C 1
ATOM 4816 O O . ILE B 1 287 ? -1.901 31.547 4.176 1 96.31 287 ILE B O 1
ATOM 4820 N N . ASP B 1 288 ? -3.424 30.641 2.846 1 95.38 288 ASP B N 1
ATOM 4821 C CA . ASP B 1 288 ? -3.814 31.875 2.188 1 95.38 288 ASP B CA 1
ATOM 4822 C C . ASP B 1 288 ? -4.746 32.688 3.074 1 95.38 288 ASP B C 1
ATOM 4824 O O . ASP B 1 288 ? -4.664 33.938 3.098 1 95.38 288 ASP B O 1
ATOM 4828 N N . ASN B 1 289 ? -5.641 32.031 3.701 1 95.75 289 ASN B N 1
ATOM 4829 C CA . ASN B 1 289 ? -6.672 32.719 4.473 1 95.75 289 ASN B CA 1
ATOM 4830 C C . ASN B 1 289 ? -6.914 32.031 5.816 1 95.75 289 ASN B C 1
ATOM 4832 O O . ASN B 1 289 ? -8.039 31.625 6.117 1 95.75 289 ASN B O 1
ATOM 4836 N N . PRO B 1 290 ? -5.844 31.984 6.633 1 97.25 290 PRO B N 1
ATOM 4837 C CA . PRO B 1 290 ? -5.984 31.312 7.926 1 97.25 290 PRO B CA 1
ATOM 4838 C C . PRO B 1 290 ? -7.062 31.938 8.805 1 97.25 290 PRO B C 1
ATOM 4840 O O . PRO B 1 290 ? -7.621 31.266 9.68 1 97.25 290 PRO B O 1
ATOM 4843 N N . GLU B 1 291 ? -7.402 33.219 8.578 1 97.12 291 GLU B N 1
ATOM 4844 C CA . GLU B 1 291 ? -8.375 33.969 9.391 1 97.12 291 GLU B CA 1
ATOM 4845 C C . GLU B 1 291 ? -9.766 33.344 9.25 1 97.12 291 GLU B C 1
ATOM 4847 O O . GLU B 1 291 ? -10.617 33.531 10.125 1 97.12 291 GLU B O 1
ATOM 4852 N N . TYR B 1 292 ? -10 32.594 8.18 1 98.06 292 TYR B N 1
ATOM 4853 C CA . TYR B 1 292 ? -11.32 32.031 7.945 1 98.06 292 TYR B CA 1
ATOM 4854 C C . TYR B 1 292 ? -11.594 30.891 8.914 1 98.06 292 TYR B C 1
ATOM 4856 O O . TYR B 1 292 ? -12.742 30.453 9.07 1 98.06 292 TYR B O 1
ATOM 4864 N N . MET B 1 293 ? -10.555 30.375 9.617 1 98.25 293 MET B N 1
ATOM 4865 C CA . MET B 1 293 ? -10.781 29.156 10.398 1 98.25 293 MET B CA 1
ATOM 4866 C C . MET B 1 293 ? -10.102 29.25 11.758 1 98.25 293 MET B C 1
ATOM 4868 O O . MET B 1 293 ? -10.391 28.469 12.656 1 98.25 293 MET B O 1
ATOM 4872 N N . ALA B 1 294 ? -9.18 30.172 11.977 1 98.31 294 ALA B N 1
ATOM 4873 C CA . ALA B 1 294 ? -8.305 30.219 13.148 1 98.31 294 ALA B CA 1
ATOM 4874 C C . ALA B 1 294 ? -9.125 30.266 14.438 1 98.31 294 ALA B C 1
ATOM 4876 O O . ALA B 1 294 ? -8.828 29.531 15.391 1 98.31 294 ALA B O 1
ATOM 4877 N N . ASP B 1 295 ? -10.133 31.125 14.438 1 98 295 ASP B N 1
ATOM 4878 C CA . ASP B 1 295 ? -10.938 31.266 15.648 1 98 295 ASP B CA 1
ATOM 4879 C C . ASP B 1 295 ? -11.695 29.984 15.969 1 98 295 ASP B C 1
ATOM 4881 O O . ASP B 1 295 ? -11.766 29.578 17.125 1 98 295 ASP B O 1
ATOM 4885 N N . ASP B 1 296 ? -12.281 29.391 14.969 1 98.31 296 ASP B N 1
ATOM 4886 C CA . ASP B 1 296 ? -13.031 28.141 15.156 1 98.31 296 ASP B CA 1
ATOM 4887 C C . ASP B 1 296 ? -12.109 27.016 15.641 1 98.31 296 ASP B C 1
ATOM 4889 O O . ASP B 1 296 ? -12.477 26.25 16.531 1 98.31 296 ASP B O 1
ATOM 4893 N N . ILE B 1 297 ? -10.945 26.922 15.055 1 98.62 297 ILE B N 1
ATOM 4894 C CA . ILE B 1 297 ? -9.977 25.922 15.461 1 98.62 297 ILE B CA 1
ATOM 4895 C C . ILE B 1 297 ? -9.531 26.172 16.906 1 98.62 297 ILE B C 1
ATOM 4897 O O . ILE B 1 297 ? -9.453 25.25 17.703 1 98.62 297 ILE B O 1
ATOM 4901 N N . SER B 1 298 ? -9.281 27.438 17.219 1 98.12 298 SER B N 1
ATOM 4902 C CA . SER B 1 298 ? -8.883 27.828 18.578 1 98.12 298 SER B CA 1
ATOM 4903 C C . SER B 1 298 ? -9.914 27.375 19.594 1 98.12 29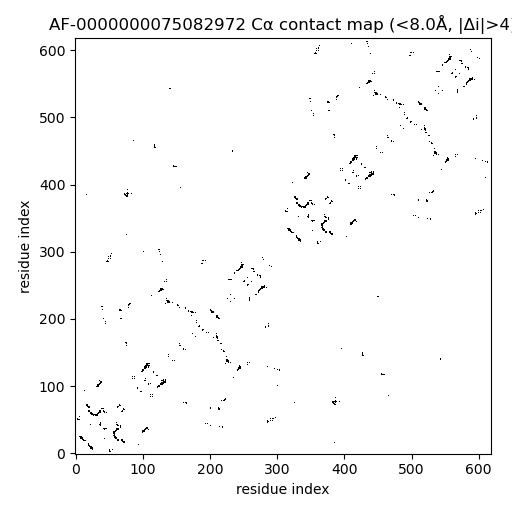8 SER B C 1
ATOM 4905 O O . SER B 1 298 ? -9.57 26.734 20.594 1 98.12 298 SER B O 1
ATOM 4907 N N . ASN B 1 299 ? -11.141 27.688 19.297 1 97.75 299 ASN B N 1
ATOM 4908 C CA . ASN B 1 299 ? -12.219 27.297 20.188 1 97.75 299 ASN B CA 1
ATOM 4909 C C . ASN B 1 299 ? -12.289 25.781 20.359 1 97.75 299 ASN B C 1
ATOM 4911 O O . ASN B 1 299 ? -12.469 25.281 21.469 1 97.75 299 ASN B O 1
ATOM 4915 N N . PHE B 1 300 ? -12.156 25.078 19.359 1 98.31 300 PHE B N 1
ATOM 4916 C CA . PHE B 1 300 ? -12.266 23.625 19.375 1 98.31 300 PHE B CA 1
ATOM 4917 C C . PHE B 1 300 ? -11.156 23 20.203 1 98.31 300 PHE B C 1
ATOM 4919 O O . PHE B 1 300 ? -11.414 22.141 21.047 1 98.31 300 PHE B O 1
ATOM 4926 N N . ILE B 1 301 ? -9.828 23.422 19.953 1 97.75 301 ILE B N 1
ATOM 4927 C CA . ILE B 1 301 ? -8.719 22.734 20.609 1 97.75 301 ILE B CA 1
ATOM 4928 C C . ILE B 1 301 ? -8.641 23.172 22.078 1 97.75 301 ILE B C 1
ATOM 4930 O O . ILE B 1 301 ? -8.133 22.438 22.922 1 97.75 301 ILE B O 1
ATOM 4934 N N . LEU B 1 302 ? -9.203 24.359 22.438 1 96.69 302 LEU B N 1
ATOM 4935 C CA . LEU B 1 302 ? -9.219 24.828 23.812 1 96.69 302 LEU B CA 1
ATOM 4936 C C . LEU B 1 302 ? -10.273 24.094 24.625 1 96.69 302 LEU B C 1
ATOM 4938 O O . LEU B 1 302 ? -10.164 24 25.859 1 96.69 302 LEU B O 1
ATOM 4942 N N . GLU B 1 303 ? -11.312 23.641 24 1 90.81 303 GLU B N 1
ATOM 4943 C CA . GLU B 1 303 ? -12.336 22.875 24.703 1 90.81 303 GLU B CA 1
ATOM 4944 C C . GLU B 1 303 ? -11.742 21.609 25.328 1 90.81 303 GLU B C 1
ATOM 4946 O O . GLU B 1 303 ? -12.164 21.203 26.422 1 90.81 303 GLU B O 1
ATOM 4951 N N . GLY B 1 304 ? -10.836 20.922 24.75 1 74.19 304 GLY B N 1
ATOM 4952 C CA . GLY B 1 304 ? -10.172 19.75 25.281 1 74.19 304 GLY B CA 1
ATOM 4953 C C . GLY B 1 304 ? -9.258 20.047 26.453 1 74.19 304 GLY B C 1
ATOM 4954 O O . GLY B 1 304 ? -9.086 19.203 27.344 1 74.19 304 GLY B O 1
ATOM 4955 N N . ALA B 1 305 ? -8.648 21.219 26.406 1 69.44 305 ALA B N 1
ATOM 4956 C CA . ALA B 1 305 ? -7.746 21.656 27.453 1 69.44 305 ALA B CA 1
ATOM 4957 C C . ALA B 1 305 ? -8.523 22.031 28.719 1 69.44 305 ALA B C 1
ATOM 4959 O O . ALA B 1 305 ? -8.039 21.797 29.844 1 69.44 305 ALA B O 1
ATOM 4960 N N . LYS B 1 306 ? -9.664 22.578 28.516 1 59.28 306 LYS B N 1
ATOM 4961 C CA . LYS B 1 306 ? -10.5 22.922 29.656 1 59.28 306 LYS B CA 1
ATOM 4962 C C . LYS B 1 306 ? -11.086 21.688 30.312 1 59.28 306 LYS B C 1
ATOM 4964 O O . LYS B 1 306 ? -11.344 21.688 31.531 1 59.28 306 LYS B O 1
ATOM 4969 N N . ALA B 1 307 ? -11.312 20.656 29.547 1 48.25 307 ALA B N 1
ATOM 4970 C CA . ALA B 1 307 ? -11.898 19.438 30.094 1 48.25 307 ALA B CA 1
ATOM 4971 C C . ALA B 1 307 ? -10.922 18.719 31.016 1 48.25 307 ALA B C 1
ATOM 4973 O O . ALA B 1 307 ? -11.32 17.891 31.844 1 48.25 307 ALA B O 1
ATOM 4974 N N . LYS B 1 308 ? -9.672 19.016 30.781 1 51.25 308 LYS B N 1
ATOM 4975 C CA . LYS B 1 308 ? -8.695 18.406 31.672 1 51.25 308 LYS B CA 1
ATOM 4976 C C . LYS B 1 308 ? -8.445 19.297 32.906 1 51.25 308 LYS B C 1
ATOM 4978 O O . LYS B 1 308 ? -7.672 18.922 33.781 1 51.25 308 LYS B O 1
ATOM 4983 N N . LEU B 1 309 ? -8.844 20.484 32.875 1 34.41 309 LEU B N 1
ATOM 4984 C CA . LEU B 1 309 ? -8.773 21.359 34.031 1 34.41 309 LEU B CA 1
ATOM 4985 C C . LEU B 1 309 ? -10.039 21.25 34.875 1 34.41 309 LEU B C 1
ATOM 4987 O O . LEU B 1 309 ? -11.133 21.078 34.312 1 34.41 309 LEU B O 1
#

Sequence (618 aa):
MKGALRLKEQEYSIKAPWGNIAALAWGDPSNPPVILCHGKLDASSGFRPLVSRLPTCFFYLSIDLPGNGKSDHLPKGVRYTVVDLVPTIVKVKDHFKWDKFIYIGHSLGVPIGKIFNIAYPGHITRVVELDPIPAHHTWPFTREGLHDWYHSYYLMYNDDRFQKFNSGLETAPKYSYEKAQQLMMHTRGLSKEATEHILERCLIPAGDGLYRFTFDQRMKEVSVFPFSGEMLEKIYTTTTTPTFCVLAKKMIEVGVYEPVPFIMDEKAWPHGNYKYKIVDGSHDVHIDNPEYMADDISNFILEGAKAKLMKGALRLKEQEYSIKAPWGNIAALAWGDPSNPPVILCHGKLDASSGFRPLVSRLPTCFFYLSIDLPGNGKSDHLPKGVRYTVVDLVPTIVKVKDHFKWDKFIYIGHSLGVPIGKIFNIAYPGHITRVVELDPIPAHHTWPFTREGLHDWYHSYYLMYNDDRFQKFNSGLETAPKYSYEKAQQLMMHTRGLSKEATEHILERCLIPAGDGLYRFTFDQRMKEVSVFPFSGEMLEKIYTTTTTPTFCVLAKKMIEVGVYEPVPFIMDEKAWPHGNYKYKIVDGSHDVHIDNPEYMADDISNFILEGAKAKL

Foldseek 3Di:
DPPLPPFDKDWDWFDDPQWTKIKIKGADLVAAEEEEEEAFQWFQLLLVLLVSLADRRYIYIYIAFAQYFQTHHGAADDFAALQNRLCVVVRVCVRSVQQAHAYEYAASGVLSVLVNCVVPPPRHQAYEYAAHLQLQDAFDPDPVRVVVLCVLFPPCPPPVNVCVLRDDQLVFDKAAPVVVLVVCCVVFVADSQLSVSTCVRQWDDDPPNIIGGRGRPSSVRHHDDNHFLVVSLVSRLADPHQYEYEHEPVCVVVPSCVRHCVLVPLVSRPNSRYYYDYFYDDSSCSRHPSVRCSVVVNVRVVVSVVVVD/DPPLPPFDKDWDWFDDPQWTKIKIKGADLVAAEEEEEEAFQWFQLLLVLLVSLADRRYIYIRIAFAQYFQTHHGAADDFAALQNRLCVVVRVCVRSVQQAHAYEYAASGVLSVLVNCVVPPPRHQAYEYAAHLQLQQAFDPDPVRVVVLCVLFPPCPPPVNVCVLRDDQLPFDKAAPVVVLVVCCVVFVADSQLSVSTCVRQWDDDDPNIIGGRGRPSSVRHHYDRHFLVVSLVSRLADPHQYEYEHEPVCVVVPSCVRHCVLVPLVSRPNSRYYYYYFYDDSSCSRHPSVRCSVVVNVRVVVSVVVVD

Organism: Spodoptera litura (NCBI:txid69820)

InterPro domains:
  IPR000073 Alpha/beta hydrolase fold-1 [PF00561] (32-151)
  IPR029058 Alpha/Beta hydrolase fold [G3DSA:3.40.50.1820] (9-297)
  IPR029058 Alpha/Beta hydrolase fold [SSF53474] (10-301)
  IPR050266 AB hydrolase superfamily [PTHR43798] (14-307)

Secondary structure (DSSP, 8-state):
--------EEEEEEEETTEEEEEEEES-TTSPEEEEE--TT--GGGGHHHHTTS-TTSEEEEEPPTTSTTSPPPPSSSPPBGGGGHHHHHHHHHHHT-S-EEEEEETTHHHHHHHHHHHSTTSEEEEEEES-GGGG----SSHHHHHHHHHHH-GGGSHHHHHHHT--GGGSPPB-HHHHHHHHHHHH---HHHHHHHHHHHEEE-STT-EEE-S-GGGGG-B-----HHHHHHHHTT--S-EEEEEEHHHHHTTTTTT-GGGG-GGG-TTS-EEEEEESS-TTHHHH-GGGTHHHHHHHHHHHHHHT-/--------EEEEEEEETTEEEEEEEES-TTSPEEEEE--TT--GGGGHHHHTTS-TTSEEEEEPPTTSTTSPPPPTTS--BGGGGHHHHHHHHHHHT-S-EEEEEETTHHHHHHHHHHHSTTSEEEEEEES-GGGG----SSHHHHHHHHHHH-GGGSHHHHHHHT--GGGSPPB-HHHHHHHHHHHH---HHHHHHHHHHHEEE-STT-EEE-S-GGGGG-B-----HHHHHHHHTT--S-EEEEEEHHHHHTTTTTT-GGGG-GGG-TTS-EEEEEESS-TTHHHH-GGGTHHHHHHHHHHHHHHT-

Solvent-accessible surface area (backbone atoms only — not comparable to full-atom values): 31948 Å² total; per-residue (Å²): 127,78,69,61,63,75,54,65,74,44,80,47,76,42,77,47,95,68,40,44,36,23,30,40,30,31,52,49,84,87,32,61,41,31,44,33,32,44,35,69,87,39,20,30,50,36,46,49,58,29,57,51,59,40,71,74,75,31,14,40,37,18,33,16,53,69,22,13,22,76,14,35,46,64,43,53,71,48,77,48,39,45,73,74,53,31,60,56,57,55,43,53,34,58,73,72,65,51,73,56,31,32,38,37,14,26,23,47,18,24,39,28,49,52,51,39,43,47,62,45,66,81,29,52,64,36,37,37,31,37,32,42,54,59,59,54,52,61,26,55,74,32,44,65,26,51,23,52,49,46,68,69,43,60,58,46,79,39,67,71,44,36,51,60,49,54,48,58,75,84,74,50,68,76,29,43,62,66,56,51,48,50,50,48,28,68,76,66,70,45,51,74,72,41,44,53,43,28,46,68,42,31,48,40,82,64,57,94,79,21,25,24,69,55,50,39,62,45,54,78,35,53,35,68,73,79,37,29,37,68,49,48,47,49,33,59,35,68,50,86,50,38,35,41,36,38,37,26,43,54,47,55,72,74,46,65,50,66,70,38,59,58,74,81,31,53,81,62,21,82,73,66,43,49,47,67,46,78,30,82,46,45,80,60,25,50,43,71,45,24,81,72,44,26,64,62,51,38,54,57,62,47,53,61,56,50,70,73,96,128,76,71,62,63,74,53,65,74,43,79,47,77,42,77,46,95,69,40,42,36,22,31,41,29,32,51,50,83,87,33,59,42,31,43,34,33,44,34,68,87,37,20,29,49,37,44,50,58,29,57,50,58,40,71,75,76,30,13,39,38,18,32,14,54,69,22,14,22,76,14,36,46,65,44,53,72,46,80,48,38,44,72,74,53,28,58,55,57,53,43,52,35,58,72,72,65,49,74,56,30,32,38,39,15,26,24,49,16,24,39,28,49,52,51,38,44,46,64,45,67,80,27,52,63,34,38,36,31,38,33,41,53,59,58,54,52,62,23,55,72,33,43,65,26,51,24,52,50,46,68,69,43,56,58,48,78,39,68,70,42,36,51,61,48,55,48,60,75,85,74,51,67,75,30,45,64,67,54,49,48,48,51,47,27,68,75,65,68,43,50,74,72,41,45,53,42,29,48,68,42,30,47,41,82,62,56,97,79,23,25,24,68,55,50,40,63,44,53,79,35,53,35,68,72,76,37,28,37,69,50,47,47,50,34,59,34,69,50,87,50,38,31,43,35,40,37,28,43,54,46,52,72,73,47,66,49,67,70,38,61,57,74,80,30,54,79,64,22,83,73,68,42,47,46,66,46,76,31,84,44,44,82,58,25,50,42,71,46,24,80,72,45,27,65,63,50,37,55,56,62,47,53,62,56,50,70,74,96

pLDDT: mean 93.37, std 10.52, range [27.77, 98.94]

Nearest PDB structures (foldseek):
  4opm-assembly1_A  TM=6.707E-01  e=1.635E-12  Acinetobacter baumannii AYE
  6yn2-assembly2_B  TM=6.965E-01  e=2.315E-11  Renilla reniformis
  2psj-assembly2_B  TM=6.669E-01  e=1.105E-11  Renilla reniformis
  7omo-assembly1_A  TM=6.803E-01  e=1.924E-11  Renilla reniformis
  2psh-assembly1_A  TM=6.707E-01  e=1.809E-11  Renilla reniformis